Protein AF-A0A538RCJ0-F1 (afdb_monomer)

Nearest PDB structures (foldseek):
  3pfd-assembly1_A  TM=9.020E-01  e=3.294E-19  Mycolicibacterium thermoresistibile
  2a1t-assembly1_C  TM=8.929E-01  e=4.263E-19  Homo sapiens
  8cda-assembly2_H  TM=7.587E-01  e=1.244E-11  Mycobacteroides abscessus ATCC 19977
  8cda-assembly3_L  TM=7.584E-01  e=1.415E-11  Mycobacteroides abscessus ATCC 19977
  8cda-assembly1_D  TM=7.466E-01  e=7.244E-11  Mycobacteroides abscessus ATCC 19977

pLDDT: mean 94.3, std 5.15, range [52.69, 98.81]

Radius of gyration: 26.37 Å; Cα contacts (8 Å, |Δi|>4): 1052; chains: 1; bounding box: 72×51×76 Å

Secondary structure (DSSP, 8-state):
---B---TTSTTEEEEEE---SS-TTS--EEEEESS----GGGBGGGSTT-HHHHHHHHHHHHHHHHHHHHHHHHHHHHHHHHHHHHHHT---THHHHHHHHHHHHHHHHHHHHHHHHTT---HHHHHHHHHHHHHHHHHHHHHHHHHTGGGGGSTTSHHHHHHHHHHHHHHTTS-HHHHHHHHHHHHHHHHTTS---SS--TTS-HHHHHHHHHHHHHIIIIIHHHHHHHTTTT---HHHHHHHHHTTGGGTTS-GGGT-----HHHHHHHHHHHHHH-HHHHHHHHHHHHHHHHHHHHS-HHHHHHHHHHHHTTSSEEEEE--EEEEEEEESEEEEEEEESPBTTTTTEEEEEEEEEETTS-EEEEEEETT-TTEEEPPPBP-SSSTTS-BBPEEEEEEPPSEEEEESHHHHHHHHHHHHHHHHHHHHHHHHHHHHHHHH-EETTEEGGGSHHHHHHHHHHHHHHHHHHHHHHHHTSSSS--HHHHHHHHHHHHHHHHHHHHHHHHHHGGGGGSTTSTHHHHHHHHHHTTTSSS-HHHHHHHHHHHHHH--

Solvent-accessible surface area (backbone atoms only — not comparable to full-atom values): 27145 Å² total; per-residue (Å²): 85,64,39,68,64,82,57,85,82,33,57,37,46,44,80,75,47,80,55,88,69,88,36,62,79,92,55,92,44,66,47,77,44,74,55,87,51,65,72,62,73,88,33,33,56,88,75,45,82,59,50,20,56,65,58,53,57,64,48,46,38,58,48,20,40,52,49,11,53,52,20,33,54,42,13,42,54,20,40,53,52,34,50,53,51,30,47,76,69,75,46,47,60,44,64,54,27,56,40,54,31,41,37,51,28,25,42,46,35,28,49,49,26,48,52,35,48,75,72,68,45,94,32,66,54,42,13,37,38,14,24,43,50,8,18,54,39,18,39,53,25,14,53,50,23,28,59,69,46,47,82,60,18,74,35,84,90,38,69,44,36,58,42,42,45,35,27,63,54,49,37,50,47,89,53,31,49,70,53,34,20,45,52,36,28,50,46,50,44,75,76,32,55,71,63,66,73,73,97,62,87,62,84,91,49,59,68,68,52,51,50,52,41,50,52,50,45,52,45,22,66,71,53,50,42,65,49,44,74,72,21,47,86,67,40,38,61,63,65,68,60,55,49,53,38,14,76,71,32,59,44,9,30,60,23,52,56,95,48,57,23,64,48,39,51,64,53,50,47,35,50,43,32,17,44,37,7,38,44,38,53,38,63,23,50,48,47,44,23,23,36,43,33,48,38,48,36,66,75,49,42,56,70,70,57,31,66,72,48,41,46,40,35,13,58,53,80,39,41,37,18,44,34,64,27,55,62,28,40,36,45,85,69,106,45,64,27,31,33,43,34,42,37,70,24,58,31,44,87,66,32,47,32,37,32,34,40,25,32,33,92,87,69,48,52,32,25,29,34,33,50,65,84,34,67,44,56,44,75,49,74,67,55,90,56,90,26,45,45,33,38,38,29,15,38,39,40,30,53,63,21,58,49,80,42,77,53,45,71,21,60,66,53,53,11,43,38,23,30,39,43,14,20,32,28,36,10,38,25,49,38,21,44,48,53,30,53,30,48,24,62,73,40,68,56,97,92,39,36,39,53,78,37,66,80,44,14,42,50,51,22,51,40,54,38,41,46,51,26,22,45,49,30,35,50,58,13,30,60,73,97,51,42,42,57,64,42,7,47,31,13,25,55,45,8,38,58,35,20,53,50,26,15,51,49,22,18,60,71,50,44,78,56,17,77,36,86,94,35,70,36,37,54,45,39,34,37,40,62,56,51,53,51,44,50,50,38,57,69,60,50,24,38,53,43,10,44,56,60,58,65,69,124

Mean predicted aligned error: 5.0 Å

Sequence (553 aa):
MSCFIVEKTHPGFRVVKSLAKLGYKGVDTVELLFEDCRVPAANLVGGVEGRGFGQVMSGLETGRINIAARCVGVAQAASDSALAHARAAGEAPPVLADLATRVEAARVVTYWAAGLKDRRERCDLEAGMAKLFASEAAHEAAVIALRAHGEAGVLARLDVERHYRDTPLMIIGEGTNEIQRTLIARQLVERHGERLGALTSREGEPDERRQIVLAVRQFVEKSLIPAVADHEPAARYPDAIIRELAELGLLGATVEPRVGGLGLDDAGTVMVLEELARGWTTVAAVVAGHLGCARALDRAAPPAEREARLPALTRGERLATAVVGGDVAARRTPGLLLYGATALADNAPRAECFLVRAVDEDGRAVAALVERGAPGLDIGEPEATLGTRGLGSAALALDGVRPALVLGDAEPVVAFASVAAAAVAVGLAQAAFEAALRYAQQRTTFGKPLWQHQAVQLKLADMATGITAARLLTYRAVEGDGPDPARAAMARLQATAVVMHVTLESMRIHGGYGYVSEFPVERYYRDAARLMFVPLDDDTLRRELAARLAARA

Structure (mmCIF, N/CA/C/O backbone):
data_AF-A0A538RCJ0-F1
#
_entry.id   AF-A0A538RCJ0-F1
#
loop_
_atom_site.group_PDB
_atom_site.id
_atom_site.type_symbol
_atom_site.label_atom_id
_atom_site.label_alt_id
_atom_site.label_comp_id
_atom_site.label_asym_id
_atom_site.label_entity_id
_atom_site.label_seq_id
_atom_site.pdbx_PDB_ins_code
_atom_site.Cartn_x
_atom_site.Cartn_y
_atom_site.Cartn_z
_atom_site.occupancy
_atom_site.B_iso_or_equiv
_atom_site.auth_seq_id
_atom_site.auth_comp_id
_atom_site.auth_asym_id
_atom_site.auth_atom_id
_atom_site.pdbx_PDB_model_num
ATOM 1 N N . MET A 1 1 ? -33.943 8.446 25.553 1.00 89.00 1 MET A N 1
ATOM 2 C CA . MET A 1 1 ? -32.737 9.064 26.154 1.00 89.00 1 MET A CA 1
ATOM 3 C C . MET A 1 1 ? -32.774 10.560 25.877 1.00 89.00 1 MET A C 1
ATOM 5 O O . MET A 1 1 ? -33.043 10.911 24.738 1.00 89.00 1 MET A O 1
ATOM 9 N N . SER A 1 2 ? -32.521 11.419 26.866 1.00 93.25 2 SER A N 1
ATOM 10 C CA . SER A 1 2 ? -32.402 12.886 26.715 1.00 93.25 2 SER A CA 1
ATOM 11 C C . SER A 1 2 ? -30.978 13.319 27.087 1.00 93.25 2 SER A C 1
ATOM 13 O O . SER A 1 2 ? -30.311 12.593 27.823 1.00 93.25 2 SER A O 1
ATOM 15 N N . CYS A 1 3 ? -30.494 14.448 26.566 1.00 93.12 3 CYS A N 1
ATOM 16 C CA . CYS A 1 3 ? -29.165 14.984 26.873 1.00 93.12 3 CYS A CA 1
ATOM 17 C C . CYS A 1 3 ? -29.313 16.357 27.538 1.00 93.12 3 CYS A C 1
ATOM 19 O O . CYS A 1 3 ? -30.124 17.165 27.091 1.00 93.12 3 CYS A O 1
ATOM 21 N N . PHE A 1 4 ? -28.552 16.611 28.600 1.00 93.69 4 PHE A N 1
ATOM 22 C CA . PHE A 1 4 ? -28.649 17.837 29.389 1.00 93.69 4 PHE A CA 1
ATOM 23 C C . PHE A 1 4 ? -27.274 18.467 29.600 1.00 93.69 4 PHE A C 1
ATOM 25 O O . PHE A 1 4 ? -26.285 17.756 29.776 1.00 93.69 4 PHE A O 1
ATOM 32 N N . ILE A 1 5 ? -27.232 19.796 29.650 1.00 93.94 5 ILE A N 1
ATOM 33 C CA . ILE A 1 5 ? -26.075 20.551 30.141 1.00 93.94 5 ILE A CA 1
ATOM 34 C C . ILE A 1 5 ? -26.211 20.700 31.661 1.00 93.94 5 ILE A C 1
ATOM 36 O O . ILE A 1 5 ? -27.179 21.286 32.141 1.00 93.94 5 ILE A O 1
ATOM 40 N N . VAL A 1 6 ? -25.247 20.194 32.432 1.00 94.62 6 VAL A N 1
ATOM 41 C CA . VAL A 1 6 ? -25.231 20.356 33.896 1.00 94.62 6 VAL A CA 1
ATOM 42 C C . VAL A 1 6 ? -24.103 21.291 34.303 1.00 94.62 6 VAL A C 1
ATOM 44 O O . VAL A 1 6 ? -22.944 21.063 33.960 1.00 94.62 6 VAL A O 1
ATOM 47 N N . GLU A 1 7 ? -24.444 22.342 35.043 1.00 93.81 7 GLU A N 1
ATOM 48 C CA . GLU A 1 7 ? -23.485 23.321 35.540 1.00 93.81 7 GLU A CA 1
ATOM 49 C C . GLU A 1 7 ? -23.003 22.955 36.943 1.00 93.81 7 GLU A C 1
ATOM 51 O O . GLU A 1 7 ? -23.748 22.401 37.752 1.00 93.81 7 GLU A O 1
ATOM 56 N N . LYS A 1 8 ? -21.757 23.324 37.270 1.00 92.31 8 LYS A N 1
ATOM 57 C CA . LYS A 1 8 ? -21.179 23.064 38.601 1.00 92.31 8 LYS A CA 1
ATOM 58 C C . LYS A 1 8 ? -21.945 23.749 39.740 1.00 92.31 8 LYS A C 1
ATOM 60 O O . LYS A 1 8 ? -21.818 23.342 40.888 1.00 92.31 8 LYS A O 1
ATOM 65 N N . THR A 1 9 ? -22.691 24.800 39.418 1.00 92.81 9 THR A N 1
ATOM 66 C CA . THR A 1 9 ? -23.518 25.599 40.329 1.00 92.81 9 THR A CA 1
ATOM 67 C C . THR A 1 9 ? -24.884 24.972 40.599 1.00 92.81 9 THR A C 1
ATOM 69 O O . THR A 1 9 ? -25.571 25.416 41.518 1.00 92.81 9 THR A O 1
ATOM 72 N N . HIS A 1 10 ? -25.300 23.958 39.829 1.00 95.50 10 HIS A N 1
ATOM 73 C CA . HIS A 1 10 ? -26.598 23.326 40.028 1.00 95.50 10 HIS A CA 1
ATOM 74 C C . HIS A 1 10 ? -26.662 22.643 41.403 1.00 95.50 10 HIS A C 1
ATOM 76 O O . HIS A 1 10 ? -25.804 21.807 41.714 1.00 95.50 10 HIS A O 1
ATOM 82 N N . PRO A 1 11 ? -27.683 22.952 42.231 1.00 94.12 11 PRO A N 1
ATOM 83 C CA . PRO A 1 11 ? -27.891 22.265 43.498 1.00 94.12 11 PRO A CA 1
ATOM 84 C C . PRO A 1 11 ? -27.933 20.756 43.279 1.00 94.12 11 PRO A C 1
ATOM 86 O O . PRO A 1 11 ? -28.561 20.296 42.328 1.00 94.12 11 PRO A O 1
ATOM 89 N N . GLY A 1 12 ? -27.247 20.000 44.135 1.00 94.00 12 GLY A N 1
ATOM 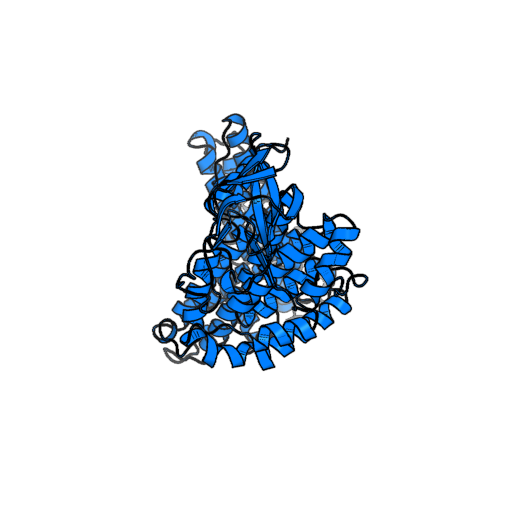90 C CA . GLY A 1 12 ? -27.176 18.541 44.037 1.00 94.00 12 GLY A CA 1
ATOM 91 C C . GLY A 1 12 ? -26.066 17.988 43.136 1.00 94.00 12 GLY A C 1
ATOM 92 O O . GLY A 1 12 ? -25.832 16.784 43.155 1.00 94.00 12 GLY A O 1
ATOM 93 N N . PHE A 1 13 ? -25.340 18.821 42.382 1.00 96.12 13 PHE A N 1
ATOM 94 C CA . PHE A 1 13 ? -24.151 18.385 41.641 1.00 96.12 13 PHE A CA 1
ATOM 95 C C . PHE A 1 13 ? -22.878 18.555 42.480 1.00 96.12 13 PHE A C 1
ATOM 97 O O . PHE A 1 13 ? -22.631 19.626 43.038 1.00 96.12 13 PHE A O 1
ATOM 104 N N . ARG A 1 14 ? -22.036 17.517 42.558 1.00 94.25 14 ARG A N 1
ATOM 105 C CA . ARG A 1 14 ? -20.732 17.577 43.239 1.00 94.25 14 ARG A CA 1
ATOM 106 C C . ARG A 1 14 ? -19.661 16.806 42.471 1.00 94.25 14 ARG A C 1
ATOM 108 O O . ARG A 1 14 ? -19.904 15.717 41.959 1.00 94.25 14 ARG A O 1
ATOM 115 N N . VAL A 1 15 ? -18.444 17.348 42.460 1.00 94.00 15 VAL A N 1
ATOM 116 C CA . VAL A 1 15 ? -17.231 16.611 42.080 1.00 94.00 15 VAL A CA 1
ATOM 117 C C . VAL A 1 15 ? -16.671 15.976 43.351 1.00 94.00 15 VAL A C 1
ATOM 119 O O . VAL A 1 15 ? -16.272 16.697 44.260 1.00 94.00 15 VAL A O 1
ATOM 122 N N . VAL A 1 16 ? -16.695 14.645 43.446 1.00 93.44 16 VAL A N 1
ATOM 123 C CA . VAL A 1 16 ? -16.453 13.925 44.711 1.00 93.44 16 VAL A CA 1
ATOM 124 C C . VAL A 1 16 ? -14.968 13.767 44.997 1.00 93.44 16 VAL A C 1
ATOM 126 O O . VAL A 1 16 ? -14.490 14.118 46.073 1.00 93.44 16 VAL A O 1
ATOM 129 N N . LYS A 1 17 ? -14.228 13.205 44.041 1.00 92.06 17 LYS A N 1
ATOM 130 C CA . LYS A 1 17 ? -12.794 12.953 44.180 1.00 92.06 17 LYS A CA 1
ATOM 131 C C . LYS A 1 17 ? -12.121 12.852 42.822 1.00 92.06 17 LYS A C 1
ATOM 133 O O . LYS A 1 17 ? -12.756 12.477 41.835 1.00 92.06 17 LYS A O 1
ATOM 138 N N . SER A 1 18 ? -10.824 13.139 42.810 1.00 91.81 18 SER A N 1
ATOM 139 C CA . SER A 1 18 ? -9.950 12.847 41.677 1.00 91.81 18 SER A CA 1
ATOM 140 C C . SER A 1 18 ? -9.530 11.377 41.693 1.00 91.81 18 SER A C 1
ATOM 142 O O . SER A 1 18 ? -9.274 10.800 42.751 1.00 91.81 18 SER A O 1
ATOM 144 N N . LEU A 1 19 ? -9.495 10.764 40.515 1.00 91.69 19 LEU A N 1
ATOM 145 C CA . LEU A 1 19 ? -9.132 9.374 40.288 1.00 91.69 19 LEU A CA 1
ATOM 146 C C . LEU A 1 19 ? -7.719 9.316 39.705 1.00 91.69 19 LEU A C 1
ATOM 148 O O . LEU A 1 19 ? -7.435 9.888 38.650 1.00 91.69 19 LEU A O 1
ATOM 152 N N . ALA A 1 20 ? -6.831 8.598 40.393 1.00 91.44 20 ALA A N 1
ATOM 153 C CA . ALA A 1 20 ? -5.490 8.338 39.892 1.00 91.44 20 ALA A CA 1
ATOM 154 C C . ALA A 1 20 ? -5.546 7.474 38.624 1.00 91.44 20 ALA A C 1
ATOM 156 O O . ALA A 1 20 ? -6.384 6.580 38.494 1.00 91.44 20 ALA A O 1
ATOM 157 N N . LYS A 1 21 ? -4.626 7.729 37.693 1.00 91.19 21 LYS A N 1
ATOM 158 C CA . LYS A 1 21 ? -4.566 7.047 36.398 1.00 91.19 21 LYS A CA 1
ATOM 159 C C . LYS A 1 21 ? -3.137 6.819 35.929 1.00 91.19 21 LYS A C 1
ATOM 161 O O . LYS A 1 21 ? -2.215 7.537 36.324 1.00 91.19 21 LYS A O 1
ATOM 166 N N . LEU A 1 22 ? -2.991 5.817 35.065 1.00 92.00 22 LEU A N 1
ATOM 167 C CA . LEU A 1 22 ? -1.720 5.398 34.481 1.00 92.00 22 LEU A CA 1
ATOM 168 C C . LEU A 1 22 ? -1.058 6.534 33.678 1.00 92.00 22 LEU A C 1
ATOM 170 O O . LEU A 1 22 ? 0.045 6.959 34.016 1.00 92.00 22 LEU A O 1
ATOM 174 N N . GLY A 1 23 ? -1.757 7.053 32.665 1.00 90.38 23 GLY A N 1
ATOM 175 C CA . GLY A 1 23 ? -1.310 8.138 31.784 1.00 90.38 23 GLY A CA 1
ATOM 176 C C . GLY A 1 23 ? -2.285 9.315 31.740 1.00 90.38 23 GLY A C 1
ATOM 177 O O . GLY A 1 23 ? -3.244 9.378 32.508 1.00 90.38 23 GLY A O 1
ATOM 178 N N . TYR A 1 24 ? -2.053 10.275 30.845 1.00 87.00 24 TYR A N 1
ATOM 179 C CA . TYR A 1 24 ? -2.900 11.457 30.647 1.00 87.00 24 TYR A CA 1
ATOM 180 C C . TYR A 1 24 ? -3.041 12.353 31.886 1.00 87.00 24 TYR A C 1
ATOM 182 O O . TYR A 1 24 ? -4.047 13.042 32.057 1.00 87.00 24 TYR A O 1
ATOM 190 N N . LYS A 1 25 ? -2.042 12.343 32.776 1.00 86.81 25 LYS A N 1
ATOM 191 C CA . LYS A 1 25 ? -2.103 12.949 34.120 1.00 86.81 25 LYS A CA 1
ATOM 192 C C . LYS A 1 25 ? -2.419 14.453 34.148 1.00 86.81 25 LYS A C 1
ATOM 194 O O . LYS A 1 25 ? -2.837 14.936 35.188 1.00 86.81 25 LYS A O 1
ATOM 199 N N . GLY A 1 26 ? -2.265 15.170 33.031 1.00 83.19 26 GLY A N 1
ATOM 200 C CA . GLY A 1 26 ? -2.620 16.591 32.913 1.00 83.19 26 GLY A CA 1
ATOM 201 C C . GLY A 1 26 ? -4.117 16.887 32.740 1.00 83.19 26 GLY A C 1
ATOM 202 O O . GLY A 1 26 ? -4.497 18.050 32.737 1.00 83.19 26 GLY A O 1
ATOM 203 N N . VAL A 1 27 ? -4.966 15.867 32.573 1.00 84.56 27 VAL A N 1
ATOM 204 C CA . VAL A 1 27 ? -6.429 16.026 32.482 1.00 84.56 27 VAL A CA 1
ATOM 205 C C . VAL A 1 27 ? -7.066 15.476 33.750 1.00 84.56 27 VAL A C 1
ATOM 207 O O . VAL A 1 27 ? -6.800 14.328 34.100 1.00 84.56 27 VAL A O 1
ATOM 210 N N . ASP A 1 28 ? -7.937 16.230 34.410 1.00 87.44 28 ASP A N 1
ATOM 211 C CA . ASP A 1 28 ? -8.643 15.719 35.585 1.00 87.44 28 ASP A CA 1
ATOM 212 C C . ASP A 1 28 ? -9.580 14.566 35.208 1.00 87.44 28 ASP A C 1
ATOM 214 O O . ASP A 1 28 ? -10.301 14.596 34.210 1.00 87.44 28 ASP A O 1
ATOM 218 N N . THR A 1 29 ? -9.565 13.509 36.012 1.00 90.25 29 THR A N 1
ATOM 219 C CA . THR A 1 29 ? -10.520 12.405 35.913 1.00 90.25 29 THR A CA 1
ATOM 220 C C . THR A 1 29 ? -11.163 12.280 37.274 1.00 90.25 29 THR A C 1
ATOM 222 O O . THR A 1 29 ? -10.477 12.025 38.255 1.00 90.25 29 THR A O 1
ATOM 225 N N . VAL A 1 30 ? -12.462 12.546 37.346 1.00 93.06 30 VAL A N 1
ATOM 226 C CA . VAL A 1 30 ? -13.159 12.745 38.614 1.00 93.06 30 VAL A CA 1
ATOM 227 C C . VAL A 1 30 ? -14.450 11.951 38.656 1.00 93.06 30 VAL A C 1
ATOM 229 O O . VAL A 1 30 ? -15.077 11.695 37.630 1.00 93.06 30 VAL A O 1
ATOM 232 N N . GLU A 1 31 ? -14.857 11.587 39.861 1.00 93.62 31 GLU A N 1
ATOM 233 C CA . GLU A 1 31 ? -16.180 11.034 40.117 1.00 93.62 31 GLU A CA 1
ATOM 234 C C . GLU A 1 31 ? -17.198 12.178 40.246 1.00 93.62 31 GLU A C 1
ATOM 236 O O . GLU A 1 31 ? -16.995 13.115 41.027 1.00 93.62 31 GLU A O 1
ATOM 241 N N . LEU A 1 32 ? -18.273 12.114 39.456 1.00 94.31 32 LEU A N 1
ATOM 242 C CA . LEU A 1 32 ? -19.370 13.083 39.473 1.00 94.31 32 LEU A CA 1
ATOM 243 C C . LEU A 1 32 ? -20.565 12.487 40.221 1.00 94.31 32 LEU A C 1
ATOM 245 O O . LEU A 1 32 ? -21.035 11.408 39.863 1.00 94.31 32 LEU A O 1
ATOM 249 N N . LEU A 1 33 ? -21.069 13.202 41.224 1.00 94.81 33 LEU A N 1
ATOM 250 C CA . LEU A 1 33 ? -22.254 12.832 41.993 1.00 94.81 33 LEU A CA 1
ATOM 251 C C . LEU A 1 33 ? -23.398 13.798 41.691 1.00 94.81 33 LEU A C 1
ATOM 253 O O . LEU A 1 33 ? -23.215 15.017 41.694 1.00 94.81 33 LEU A O 1
ATOM 257 N N . PHE A 1 34 ? -24.579 13.228 41.475 1.00 95.56 34 PHE A N 1
ATOM 258 C CA . PHE A 1 34 ? -25.829 13.944 41.259 1.00 95.56 34 PHE A CA 1
ATOM 259 C C . PHE A 1 34 ? -26.834 13.461 42.314 1.00 95.56 34 PHE A C 1
ATOM 261 O O . PHE A 1 34 ? -27.386 12.372 42.192 1.00 95.56 34 PHE A O 1
ATOM 268 N N . GLU A 1 35 ? -27.042 14.250 43.363 1.00 95.88 35 GLU A N 1
ATOM 269 C CA . GLU A 1 35 ? -27.937 13.966 44.492 1.00 95.88 35 GLU A CA 1
ATOM 270 C C . GLU A 1 35 ? -29.069 15.000 44.489 1.00 95.88 35 GLU A C 1
ATOM 272 O O . GLU A 1 35 ? -28.826 16.175 44.750 1.00 95.88 35 GLU A O 1
ATOM 277 N N . ASP A 1 36 ? -30.283 14.590 44.105 1.00 95.38 36 ASP A N 1
ATOM 278 C CA . ASP A 1 36 ? -31.428 15.490 43.872 1.00 95.38 36 ASP A CA 1
ATOM 279 C C . ASP A 1 36 ? -31.089 16.693 42.967 1.00 95.38 36 ASP A C 1
ATOM 281 O O . ASP A 1 36 ? -31.578 17.814 43.150 1.00 95.38 36 ASP A O 1
ATOM 285 N N . CYS A 1 37 ? -30.227 16.457 41.966 1.00 95.31 37 CYS A N 1
ATOM 286 C CA . CYS A 1 37 ? -29.724 17.512 41.098 1.00 95.31 37 CYS A CA 1
ATOM 287 C C . CYS A 1 37 ? -30.820 18.058 40.178 1.00 95.31 37 CYS A C 1
ATOM 289 O O . CYS A 1 37 ? -31.239 17.407 39.218 1.00 95.31 37 CYS A O 1
ATOM 291 N N . ARG A 1 38 ? -31.282 19.279 40.464 1.00 92.25 38 ARG A N 1
ATOM 292 C CA . ARG A 1 38 ? -32.295 19.960 39.651 1.00 92.25 38 ARG A CA 1
ATOM 293 C C . ARG A 1 38 ? -31.641 20.601 38.433 1.00 92.25 38 ARG A C 1
ATOM 295 O O . ARG A 1 38 ? -30.860 21.538 38.567 1.00 92.25 38 ARG A O 1
ATOM 302 N N . VAL A 1 39 ? -32.015 20.124 37.248 1.00 94.06 39 VAL A N 1
ATOM 303 C CA . VAL A 1 39 ? -31.554 20.657 35.961 1.00 94.06 39 VAL A CA 1
ATOM 304 C C . VAL A 1 39 ? -32.714 21.397 35.279 1.00 94.06 39 VAL A C 1
ATOM 306 O O . VAL A 1 39 ? -33.774 20.795 35.094 1.00 94.06 39 VAL A O 1
ATOM 309 N N . PRO A 1 40 ? -32.568 22.687 34.922 1.00 93.19 40 PRO A N 1
ATOM 310 C CA . PRO A 1 40 ? -33.629 23.438 34.253 1.00 93.19 40 PRO A CA 1
ATOM 311 C C . PRO A 1 40 ? -34.004 22.848 32.887 1.00 93.19 40 PRO A C 1
ATOM 313 O O . PRO A 1 40 ? -33.150 22.335 32.167 1.00 93.19 40 PRO A O 1
ATOM 316 N N . ALA A 1 41 ? -35.265 23.006 32.470 1.00 94.06 41 ALA A N 1
ATOM 317 C CA . ALA A 1 41 ? -35.717 22.577 31.140 1.00 94.06 41 ALA A CA 1
ATOM 318 C C . ALA A 1 41 ? -34.949 23.274 29.998 1.00 94.06 41 ALA A C 1
ATOM 320 O O . ALA A 1 41 ? -34.733 22.680 28.947 1.00 94.06 41 ALA A O 1
ATOM 321 N N . ALA A 1 42 ? -34.473 24.503 30.227 1.00 95.00 42 ALA A N 1
ATOM 322 C CA . ALA A 1 42 ? -33.627 25.240 29.286 1.00 95.00 42 ALA A CA 1
ATOM 323 C C . ALA A 1 42 ? -32.283 24.543 28.993 1.00 95.00 42 ALA A C 1
ATOM 325 O O . ALA A 1 42 ? -31.674 24.797 27.958 1.00 95.00 42 ALA A O 1
ATOM 326 N N . ASN A 1 43 ? -31.835 23.639 29.870 1.00 95.44 43 ASN A N 1
ATOM 327 C CA . ASN A 1 43 ? -30.590 22.893 29.716 1.00 95.44 43 ASN A CA 1
ATOM 328 C C . ASN A 1 43 ? -30.776 21.581 28.937 1.00 95.44 43 ASN A C 1
ATOM 330 O O . ASN A 1 43 ? -29.799 20.859 28.722 1.00 95.44 43 ASN A O 1
ATOM 334 N N . LEU A 1 44 ? -32.005 21.254 28.519 1.00 95.12 44 LEU A N 1
ATOM 335 C CA . LEU A 1 44 ? -32.281 20.136 27.624 1.00 95.12 44 LEU A CA 1
ATOM 336 C C . LEU A 1 44 ? -31.711 20.441 26.237 1.00 95.12 44 LEU A C 1
ATOM 338 O O . LEU A 1 44 ? -32.186 21.327 25.521 1.00 95.12 44 LEU A O 1
ATOM 342 N N . VAL A 1 45 ? -30.707 19.671 25.828 1.00 92.62 45 VAL A N 1
ATOM 343 C CA . VAL A 1 45 ? -30.064 19.835 24.525 1.00 92.62 45 VAL A CA 1
ATOM 344 C C . VAL A 1 45 ? -31.095 19.584 23.426 1.00 92.62 45 VAL A C 1
ATOM 346 O O . VAL A 1 45 ? -31.769 18.553 23.390 1.00 92.62 45 VAL A O 1
ATOM 349 N N . GLY A 1 46 ? -31.238 20.550 22.517 1.00 91.69 46 GLY A N 1
ATOM 350 C CA . GLY A 1 46 ? -32.198 20.497 21.413 1.00 91.69 46 GLY A CA 1
ATOM 351 C C . GLY A 1 46 ? -33.669 20.682 21.809 1.00 91.69 46 GLY A C 1
ATOM 352 O O . GLY A 1 46 ? -34.523 20.542 20.940 1.00 91.69 46 GLY A O 1
ATOM 353 N N . GLY A 1 47 ? -33.978 20.974 23.080 1.00 93.44 47 GLY A N 1
ATOM 354 C CA . GLY A 1 47 ? -35.316 21.367 23.547 1.00 93.44 47 GLY A CA 1
ATOM 355 C C . GLY A 1 47 ? -36.420 20.305 23.454 1.00 93.44 47 GLY A C 1
ATOM 356 O O . GLY A 1 47 ? -37.556 20.586 23.820 1.00 93.44 47 GLY A O 1
ATOM 357 N N . VAL A 1 48 ? -36.114 19.093 22.980 1.00 93.44 48 VAL A N 1
ATOM 358 C CA . VAL A 1 48 ? -37.081 18.000 22.806 1.00 93.44 48 VAL A CA 1
ATOM 359 C C . VAL A 1 48 ? -36.576 16.752 23.514 1.00 93.44 48 VAL A C 1
ATOM 361 O O . VAL A 1 48 ? -35.489 16.243 23.226 1.00 93.44 48 VAL A O 1
ATOM 364 N N . GLU A 1 49 ? -37.385 16.238 24.437 1.00 94.19 49 GLU A N 1
ATOM 365 C CA . GLU A 1 49 ? -37.062 15.023 25.177 1.00 94.19 49 GLU A CA 1
ATOM 366 C C . GLU A 1 49 ? -36.956 13.807 24.246 1.00 94.19 49 GLU A C 1
ATOM 368 O O . GLU A 1 49 ? -37.531 13.751 23.159 1.00 94.19 49 GLU A O 1
ATOM 373 N N . GLY A 1 50 ? -36.175 12.806 24.652 1.00 93.12 50 GLY A N 1
ATOM 374 C CA . GLY A 1 50 ? -36.030 11.564 23.891 1.00 93.12 50 GLY A CA 1
ATOM 375 C C . GLY A 1 50 ? -35.073 11.639 22.693 1.00 93.12 50 GLY A C 1
ATOM 376 O O . GLY A 1 50 ? -34.754 10.595 22.124 1.00 93.12 50 GLY A O 1
ATOM 377 N N . ARG A 1 51 ? -34.546 12.824 22.346 1.00 90.81 51 ARG A N 1
ATOM 378 C CA . ARG A 1 51 ? -33.585 13.034 21.240 1.00 90.81 51 ARG A CA 1
ATOM 379 C C . ARG A 1 51 ? -32.103 12.885 21.621 1.00 90.81 51 ARG A C 1
ATOM 381 O O . ARG A 1 51 ? -31.238 12.975 20.752 1.00 90.81 51 ARG A O 1
ATOM 388 N N . GLY A 1 52 ? -31.802 12.595 22.885 1.00 88.94 52 GLY A N 1
ATOM 389 C CA . GLY A 1 52 ? -30.443 12.568 23.439 1.00 88.94 52 GLY A CA 1
ATOM 390 C C . GLY A 1 52 ? -29.495 11.561 22.791 1.00 88.94 52 GLY A C 1
ATOM 391 O O . GLY A 1 52 ? -28.312 11.847 22.650 1.00 88.94 52 GLY A O 1
ATOM 392 N N . PHE A 1 53 ? -29.996 10.404 22.350 1.00 85.00 53 PHE A N 1
ATOM 393 C CA . PHE A 1 53 ? -29.134 9.379 21.752 1.00 85.00 53 PHE A CA 1
ATOM 394 C C . PHE A 1 53 ? -28.443 9.890 20.479 1.00 85.00 53 PHE A C 1
ATOM 396 O O . PHE A 1 53 ? -27.222 9.852 20.391 1.00 85.00 53 PHE A O 1
ATOM 403 N N . GLY A 1 54 ? -29.202 10.443 19.526 1.00 79.81 54 GLY A N 1
ATOM 404 C CA . GLY A 1 54 ? -28.637 10.986 18.285 1.00 79.81 54 GLY A CA 1
ATOM 405 C C . GLY A 1 54 ? -27.664 12.143 18.528 1.00 79.81 54 GLY A C 1
ATOM 406 O O . GLY A 1 54 ? -26.642 12.238 17.855 1.00 79.81 54 GLY A O 1
ATOM 407 N N . GLN A 1 55 ? -27.942 12.975 19.535 1.00 85.00 55 GLN A N 1
ATOM 408 C CA . GLN A 1 55 ? -27.068 14.082 19.932 1.00 85.00 55 GLN A CA 1
ATOM 409 C C . GLN A 1 55 ? -25.712 13.567 20.433 1.00 85.00 55 GLN A C 1
ATOM 411 O O . GLN A 1 55 ? -24.676 14.016 19.949 1.00 85.00 55 GLN A O 1
ATOM 416 N N . VAL A 1 56 ? -25.706 12.569 21.322 1.00 83.06 56 VAL A N 1
ATOM 417 C CA . VAL A 1 56 ? -24.466 11.945 21.813 1.00 83.06 56 VAL A CA 1
ATOM 418 C C . VAL A 1 56 ? -23.722 11.243 20.676 1.00 83.06 56 VAL A C 1
ATOM 420 O O . VAL A 1 56 ? -22.521 11.447 20.513 1.00 83.06 56 VAL A O 1
ATOM 423 N N . MET A 1 57 ? -24.432 10.473 19.845 1.00 77.06 57 MET A N 1
ATOM 424 C CA . MET A 1 57 ? -23.823 9.763 18.716 1.00 77.06 57 MET A CA 1
ATOM 425 C C . MET A 1 57 ? -23.162 10.716 17.710 1.00 77.06 57 MET A C 1
ATOM 427 O O . MET A 1 57 ? -22.095 10.393 17.195 1.00 77.06 57 MET A O 1
ATOM 431 N N . SER A 1 58 ? -23.733 11.908 17.488 1.00 74.75 58 SER A N 1
ATOM 432 C CA . SER A 1 58 ? -23.138 12.936 16.619 1.00 74.75 58 SER A CA 1
ATOM 433 C C . SER A 1 58 ? -21.794 13.470 17.134 1.00 74.75 58 SER A C 1
ATOM 435 O O . SER A 1 58 ? -20.937 13.863 16.343 1.00 74.75 58 SER A O 1
ATOM 437 N N . GLY A 1 59 ? -21.585 13.446 18.456 1.00 82.12 59 GLY A N 1
ATOM 438 C CA . GLY A 1 59 ? -20.332 13.853 19.087 1.00 82.12 59 GLY A CA 1
ATOM 439 C C . GLY A 1 59 ? -19.231 12.794 18.990 1.00 82.12 59 GLY A C 1
ATOM 440 O O . GLY A 1 59 ? -18.054 13.150 18.928 1.00 82.12 59 GLY A O 1
ATOM 441 N N . LEU A 1 60 ? -19.593 11.506 18.919 1.00 84.38 60 LEU A N 1
ATOM 442 C CA . LEU A 1 60 ? -18.624 10.401 18.899 1.00 84.38 60 LEU A CA 1
ATOM 443 C C . LEU A 1 60 ? -17.737 10.408 17.651 1.00 84.38 60 LEU A C 1
ATOM 445 O O . LEU A 1 60 ? -16.582 10.004 17.726 1.00 84.38 60 LEU A O 1
ATOM 449 N N . GLU A 1 61 ? -18.242 10.873 16.507 1.00 86.88 61 GLU A N 1
ATOM 450 C CA . GLU A 1 61 ? -17.434 11.020 15.287 1.00 86.88 61 GLU A CA 1
ATOM 451 C C . GLU A 1 61 ? -16.258 11.976 15.525 1.00 86.88 61 GLU A C 1
ATOM 453 O O . GLU A 1 61 ? -15.097 11.622 15.311 1.00 86.88 61 GLU A O 1
ATOM 458 N N . THR A 1 62 ? -16.555 13.165 16.057 1.00 91.31 62 THR A N 1
ATOM 459 C CA . THR A 1 62 ? -15.552 14.172 16.416 1.00 91.31 62 THR A CA 1
ATOM 460 C C . THR A 1 62 ? -14.627 13.661 17.521 1.00 91.31 62 THR A C 1
ATOM 462 O O . THR A 1 62 ? -13.416 13.864 17.446 1.00 91.31 62 THR A O 1
ATOM 465 N N . GLY A 1 63 ? -15.167 12.956 18.522 1.00 93.81 63 GLY A N 1
ATOM 466 C CA . GLY A 1 63 ? -14.389 12.334 19.598 1.00 93.81 63 GLY A CA 1
ATOM 467 C C . GLY A 1 63 ? -13.367 11.316 19.081 1.00 93.81 63 GLY A C 1
ATOM 468 O O . GLY A 1 63 ? -12.193 11.369 19.450 1.00 93.81 63 GLY A O 1
ATOM 469 N N . ARG A 1 64 ? -13.772 10.438 18.157 1.00 96.00 64 ARG A N 1
ATOM 470 C CA . ARG A 1 64 ? -12.895 9.439 17.523 1.00 96.00 64 ARG A CA 1
ATOM 471 C C . ARG A 1 64 ? -11.784 10.080 16.696 1.00 96.00 64 ARG A C 1
ATOM 473 O O . ARG A 1 64 ? -10.628 9.696 16.856 1.00 96.00 64 ARG A O 1
ATOM 480 N N . ILE A 1 65 ? -12.106 11.087 15.879 1.00 96.69 65 ILE A N 1
ATOM 481 C CA . ILE A 1 65 ? -11.103 11.853 15.116 1.00 96.69 65 ILE A CA 1
ATOM 482 C C . ILE A 1 65 ? -10.132 12.560 16.072 1.00 96.69 65 ILE A C 1
ATOM 484 O O . ILE A 1 65 ? -8.922 12.545 15.856 1.00 96.69 65 ILE A O 1
ATOM 488 N N . ASN A 1 66 ? -10.637 13.127 17.170 1.00 95.62 66 ASN A N 1
ATOM 489 C CA . ASN A 1 66 ? -9.810 13.776 18.182 1.00 95.62 66 ASN A CA 1
ATOM 490 C C . ASN A 1 66 ? -8.840 12.797 18.870 1.00 95.62 66 ASN A C 1
ATOM 492 O O . ASN A 1 66 ? -7.674 13.139 19.077 1.00 95.62 66 ASN A O 1
ATOM 496 N N . ILE A 1 67 ? -9.289 11.586 19.218 1.00 96.50 67 ILE A N 1
ATOM 497 C CA . ILE A 1 67 ? -8.403 10.531 19.732 1.00 96.50 67 ILE A CA 1
ATOM 498 C C . ILE A 1 67 ? -7.364 10.166 18.672 1.00 96.50 67 ILE A C 1
ATOM 500 O O . ILE A 1 67 ? -6.177 10.175 18.988 1.00 96.50 67 ILE A O 1
ATOM 504 N N . ALA A 1 68 ? -7.778 9.910 17.428 1.00 98.19 68 ALA A N 1
ATOM 505 C CA . ALA A 1 68 ? -6.872 9.558 16.335 1.00 98.19 68 ALA A CA 1
ATOM 506 C C . ALA A 1 68 ? -5.771 10.616 16.126 1.00 98.19 68 ALA A C 1
ATOM 508 O O . ALA A 1 68 ? -4.590 10.278 16.091 1.00 98.19 68 ALA A O 1
ATOM 509 N N . ALA A 1 69 ? -6.125 11.905 16.117 1.00 98.12 69 ALA A N 1
ATOM 510 C CA . ALA A 1 69 ? -5.165 13.004 15.998 1.00 98.12 69 ALA A CA 1
ATOM 511 C C . ALA A 1 69 ? -4.140 13.027 17.145 1.00 98.12 69 ALA A C 1
ATOM 513 O O . ALA A 1 69 ? -2.943 13.209 16.913 1.00 98.12 69 ALA A O 1
ATOM 514 N N . ARG A 1 70 ? -4.585 12.784 18.385 1.00 96.75 70 ARG A N 1
ATOM 515 C CA . ARG A 1 70 ? -3.683 12.668 19.543 1.00 96.75 70 ARG A CA 1
ATOM 516 C C . ARG A 1 70 ? -2.779 11.441 19.440 1.00 96.75 70 ARG A C 1
ATOM 518 O O . ARG A 1 70 ? -1.602 11.539 19.782 1.00 96.75 70 ARG A O 1
ATOM 525 N N . CYS A 1 71 ? -3.299 10.322 18.937 1.00 98.25 71 CYS A N 1
ATOM 526 C CA . CYS A 1 71 ? -2.504 9.123 18.683 1.00 98.25 71 CYS A CA 1
ATOM 527 C C . CYS A 1 71 ? -1.377 9.409 17.691 1.00 98.25 71 CYS A C 1
ATOM 529 O O . CYS A 1 71 ? -0.233 9.072 17.969 1.00 98.25 71 CYS A O 1
ATOM 531 N N . VAL A 1 72 ? -1.671 10.096 16.582 1.00 98.56 72 VAL A N 1
ATOM 532 C CA . VAL A 1 72 ? -0.660 10.480 15.585 1.00 98.56 72 VAL A CA 1
ATOM 533 C C . VAL A 1 72 ? 0.442 11.343 16.211 1.00 98.56 72 VAL A C 1
ATOM 535 O O . VAL A 1 72 ? 1.618 11.131 15.926 1.00 98.56 72 VAL A O 1
ATOM 538 N N . GLY A 1 73 ? 0.091 12.283 17.095 1.00 97.94 73 GLY A N 1
ATOM 539 C CA . GLY A 1 73 ? 1.073 13.094 17.823 1.00 97.94 73 GLY A CA 1
ATOM 540 C C . GLY A 1 73 ? 1.974 12.271 18.752 1.00 97.94 73 GLY A C 1
ATOM 541 O O . GLY A 1 73 ? 3.189 12.454 18.751 1.00 97.94 73 GLY A O 1
ATOM 542 N N . VAL A 1 74 ? 1.400 11.332 19.511 1.00 97.38 74 VAL A N 1
ATOM 543 C CA . VAL A 1 74 ? 2.174 10.435 20.389 1.00 97.38 74 VAL A CA 1
ATOM 544 C C . VAL A 1 74 ? 3.051 9.476 19.583 1.00 97.38 74 VAL A C 1
ATOM 546 O O . VAL A 1 74 ? 4.213 9.287 19.932 1.00 97.38 74 VAL A O 1
ATOM 549 N N . ALA A 1 75 ? 2.529 8.918 18.490 1.00 97.94 75 ALA A N 1
ATOM 550 C CA . ALA A 1 75 ? 3.275 8.039 17.598 1.00 97.94 75 ALA A CA 1
ATOM 551 C C . ALA A 1 75 ? 4.473 8.769 16.968 1.00 97.94 75 ALA A C 1
ATOM 553 O O . ALA A 1 75 ? 5.578 8.232 16.952 1.00 97.94 75 ALA A O 1
ATOM 554 N N . GLN A 1 76 ? 4.273 10.017 16.524 1.00 97.81 76 GLN A N 1
ATOM 555 C CA . GLN A 1 76 ? 5.347 10.868 16.011 1.00 97.81 76 GLN A CA 1
ATOM 556 C C . GLN A 1 76 ? 6.424 11.103 17.073 1.00 97.81 76 GLN A C 1
ATOM 558 O O . GLN A 1 76 ? 7.589 10.832 16.814 1.00 97.81 76 GLN A O 1
ATOM 563 N N . ALA A 1 77 ? 6.045 11.527 18.281 1.00 96.75 77 ALA A N 1
ATOM 564 C CA . ALA A 1 77 ? 7.009 11.805 19.345 1.00 96.75 77 ALA A CA 1
ATOM 565 C C . ALA A 1 77 ? 7.816 10.556 19.756 1.00 96.75 77 ALA A C 1
ATOM 567 O O . ALA A 1 77 ? 9.026 10.633 19.976 1.00 96.75 77 ALA A O 1
ATOM 568 N N . ALA A 1 78 ? 7.168 9.386 19.808 1.00 95.81 78 ALA A N 1
ATOM 569 C CA . ALA A 1 78 ? 7.846 8.115 20.048 1.00 95.81 78 ALA A CA 1
ATOM 570 C C . ALA A 1 78 ? 8.828 7.764 18.913 1.00 95.81 78 ALA A C 1
ATOM 572 O O . ALA A 1 78 ? 9.971 7.393 19.183 1.00 95.81 78 ALA A O 1
ATOM 573 N N . SER A 1 79 ? 8.410 7.936 17.655 1.00 95.31 79 SER A N 1
ATOM 574 C CA . SER A 1 79 ? 9.254 7.707 16.477 1.00 95.31 79 SER A CA 1
ATOM 575 C C . SER A 1 79 ? 10.456 8.654 16.433 1.00 95.31 79 SER A C 1
ATOM 577 O O . SER A 1 79 ? 11.575 8.207 16.191 1.00 95.31 79 SER A O 1
ATOM 579 N N . ASP A 1 80 ? 10.257 9.942 16.716 1.00 94.69 80 ASP A N 1
ATOM 580 C CA . ASP A 1 80 ? 11.324 10.948 16.754 1.00 94.69 80 ASP A CA 1
ATOM 581 C C . ASP A 1 80 ? 12.346 10.618 17.843 1.00 94.69 80 ASP A C 1
ATOM 583 O O . ASP A 1 80 ? 13.553 10.725 17.629 1.00 94.69 80 ASP A O 1
ATOM 587 N N . SER A 1 81 ? 11.875 10.151 19.003 1.00 94.19 81 SER A N 1
ATOM 588 C CA . SER A 1 81 ? 12.751 9.715 20.087 1.00 94.19 81 SER A CA 1
ATOM 589 C C . SER A 1 81 ? 13.589 8.490 19.708 1.00 94.19 81 SER A C 1
ATOM 591 O O . SER A 1 81 ? 14.780 8.448 20.020 1.00 94.19 81 SER A O 1
ATOM 593 N N . ALA A 1 82 ? 12.998 7.502 19.027 1.00 93.38 82 ALA A N 1
ATOM 594 C CA . ALA A 1 82 ? 13.720 6.327 18.540 1.00 93.38 82 ALA A CA 1
ATOM 595 C C . ALA A 1 82 ? 14.757 6.701 17.465 1.00 93.38 82 ALA A C 1
ATOM 597 O O . ALA A 1 82 ? 15.894 6.233 17.506 1.00 93.38 82 ALA A O 1
ATOM 598 N N . LEU A 1 83 ? 14.393 7.597 16.543 1.00 93.31 83 LEU A N 1
ATOM 599 C CA . LEU A 1 83 ? 15.288 8.098 15.502 1.00 93.31 83 LEU A CA 1
ATOM 600 C C . LEU A 1 83 ? 16.456 8.901 16.088 1.00 93.31 83 LEU A C 1
ATOM 602 O O . LEU A 1 83 ? 17.601 8.706 15.685 1.00 93.31 83 LEU A O 1
ATOM 606 N N . ALA A 1 84 ? 16.191 9.775 17.062 1.00 92.31 84 ALA A N 1
ATOM 607 C CA . ALA A 1 84 ? 17.229 10.536 17.754 1.00 92.31 84 ALA A CA 1
ATOM 608 C C . ALA A 1 84 ? 18.211 9.615 18.496 1.00 92.31 84 ALA A C 1
ATOM 610 O O . ALA A 1 84 ? 19.419 9.845 18.446 1.00 92.31 84 ALA A O 1
ATOM 611 N N . HIS A 1 85 ? 17.705 8.554 19.134 1.00 91.50 85 HIS A N 1
ATOM 612 C CA . HIS A 1 85 ? 18.539 7.544 19.783 1.00 91.50 85 HIS A CA 1
ATOM 613 C C . HIS A 1 85 ? 19.443 6.821 18.777 1.00 91.50 85 HIS A C 1
ATOM 615 O O . HIS A 1 85 ? 20.657 6.780 18.963 1.00 91.50 85 HIS A O 1
ATOM 621 N N . ALA A 1 86 ? 18.870 6.316 17.681 1.00 91.19 86 ALA A N 1
ATOM 622 C CA . ALA A 1 86 ? 19.621 5.613 16.643 1.00 91.19 86 ALA A CA 1
ATOM 623 C C . ALA A 1 86 ? 20.708 6.499 16.010 1.00 91.19 86 ALA A C 1
ATOM 625 O O . ALA A 1 86 ? 21.852 6.074 15.863 1.00 91.19 86 ALA A O 1
ATOM 626 N N . ARG A 1 87 ? 20.395 7.774 15.740 1.00 91.38 87 ARG A N 1
ATOM 627 C CA . ARG A 1 87 ? 21.374 8.758 15.250 1.00 91.38 87 ARG A CA 1
ATOM 628 C C . ARG A 1 87 ? 22.526 8.972 16.223 1.00 91.38 87 ARG A C 1
ATOM 630 O O . ARG A 1 87 ? 23.674 8.998 15.794 1.00 91.38 87 ARG A O 1
ATOM 637 N N . ALA A 1 88 ? 22.235 9.115 17.516 1.00 91.44 88 ALA A N 1
ATOM 638 C CA . ALA A 1 88 ? 23.271 9.271 18.535 1.00 91.44 88 ALA A CA 1
ATOM 639 C C . ALA A 1 88 ? 24.180 8.032 18.634 1.00 91.44 88 ALA A C 1
ATOM 641 O O . ALA A 1 88 ? 25.360 8.171 18.948 1.00 91.44 88 ALA A O 1
ATOM 642 N N . ALA A 1 89 ? 23.648 6.845 18.330 1.00 90.25 89 ALA A N 1
ATOM 643 C CA . ALA A 1 89 ? 24.405 5.598 18.248 1.00 90.25 89 ALA A CA 1
ATOM 644 C C . ALA A 1 89 ? 25.166 5.413 16.916 1.00 90.25 89 ALA A C 1
ATOM 646 O O . ALA A 1 89 ? 26.001 4.519 16.817 1.00 90.25 89 ALA A O 1
ATOM 647 N N . GLY A 1 90 ? 24.912 6.245 15.898 1.00 91.19 90 GLY A N 1
ATOM 648 C CA . GLY A 1 90 ? 25.467 6.060 14.552 1.00 91.19 90 GLY A CA 1
ATOM 649 C C . GLY A 1 90 ? 24.846 4.881 13.793 1.00 91.19 90 GLY A C 1
ATOM 650 O O . GLY A 1 90 ? 25.466 4.346 12.877 1.00 91.19 90 GLY A O 1
ATOM 651 N N . GLU A 1 91 ? 23.633 4.471 14.166 1.00 89.81 91 GLU A N 1
ATOM 652 C CA . GLU A 1 91 ? 22.928 3.320 13.602 1.00 89.81 91 GLU A CA 1
ATOM 653 C C . GLU A 1 91 ? 21.659 3.742 12.844 1.00 89.81 91 GLU A C 1
ATOM 655 O O . GLU A 1 91 ? 21.042 4.772 13.120 1.00 89.81 91 GLU A O 1
ATOM 660 N N . ALA A 1 92 ? 21.230 2.905 11.898 1.00 93.00 92 ALA A N 1
ATOM 661 C CA . ALA A 1 92 ? 19.969 3.061 11.172 1.00 93.00 92 ALA A CA 1
ATOM 662 C C . ALA A 1 92 ? 19.222 1.715 11.106 1.00 93.00 92 ALA A C 1
ATOM 664 O O . ALA A 1 92 ? 19.145 1.098 10.040 1.00 93.00 92 ALA A O 1
ATOM 665 N N . PRO A 1 93 ? 18.716 1.201 12.246 1.00 94.50 93 PRO A N 1
ATOM 666 C CA . PRO A 1 93 ? 18.078 -0.105 12.278 1.00 94.50 93 PRO A CA 1
ATOM 667 C C . PRO A 1 93 ? 16.809 -0.121 11.403 1.00 94.50 93 PRO A C 1
ATOM 669 O O . PRO A 1 93 ? 16.038 0.844 11.435 1.00 94.50 93 PRO A O 1
ATOM 672 N N . PRO A 1 94 ? 16.535 -1.225 10.674 1.00 95.00 94 PRO A N 1
ATOM 673 C CA . PRO A 1 94 ? 15.391 -1.333 9.759 1.00 95.00 94 PRO A CA 1
ATOM 674 C C . PRO A 1 94 ? 14.033 -0.983 10.383 1.00 95.00 94 PRO A C 1
ATOM 676 O O . PRO A 1 94 ? 13.168 -0.442 9.704 1.00 95.00 94 PRO A O 1
ATOM 679 N N . VAL A 1 95 ? 13.860 -1.215 11.689 1.00 94.19 95 VAL A N 1
ATOM 680 C CA . VAL A 1 95 ? 12.615 -0.921 12.423 1.00 94.19 95 VAL A CA 1
ATOM 681 C C . VAL A 1 95 ? 12.207 0.562 12.372 1.00 94.19 95 VAL A C 1
ATOM 683 O O . VAL A 1 95 ? 11.028 0.883 12.516 1.00 94.19 95 VAL A O 1
ATOM 686 N N . LEU A 1 96 ? 13.149 1.485 12.131 1.00 94.50 96 LEU A N 1
ATOM 687 C CA . LEU A 1 96 ? 12.833 2.907 11.943 1.00 94.50 96 LEU A CA 1
ATOM 688 C C . LEU A 1 96 ? 11.979 3.149 10.692 1.00 94.50 96 LEU A C 1
ATOM 690 O O . LEU A 1 96 ? 11.140 4.050 10.689 1.00 94.50 96 LEU A O 1
ATOM 694 N N . ALA A 1 97 ? 12.169 2.341 9.646 1.00 96.31 97 ALA A N 1
ATOM 695 C CA . ALA A 1 97 ? 11.355 2.398 8.439 1.00 96.31 97 ALA A CA 1
ATOM 696 C C . ALA A 1 97 ? 9.906 1.983 8.731 1.00 96.31 97 ALA A C 1
ATOM 698 O O . ALA A 1 97 ? 8.978 2.677 8.311 1.00 96.31 97 ALA A O 1
ATOM 699 N N . ASP A 1 98 ? 9.708 0.904 9.494 1.00 95.19 98 ASP A N 1
ATOM 700 C CA . ASP A 1 98 ? 8.375 0.429 9.882 1.00 95.19 98 ASP A CA 1
ATOM 701 C C . ASP A 1 98 ? 7.662 1.459 10.777 1.00 95.19 98 ASP A C 1
ATOM 703 O O . ASP A 1 98 ? 6.499 1.788 10.541 1.00 95.19 98 ASP A O 1
ATOM 707 N N . LEU A 1 99 ? 8.379 2.048 11.745 1.00 95.19 99 LEU A N 1
ATOM 708 C CA . LEU A 1 99 ? 7.873 3.134 12.592 1.00 95.19 99 LEU A CA 1
ATOM 709 C C . LEU A 1 99 ? 7.386 4.332 11.776 1.00 95.19 99 LEU A C 1
ATOM 711 O O . LEU A 1 99 ? 6.236 4.752 11.914 1.00 95.19 99 LEU A O 1
ATOM 715 N N . ALA A 1 100 ? 8.247 4.869 10.911 1.00 96.38 100 ALA A N 1
ATOM 716 C CA . ALA A 1 100 ? 7.913 6.032 10.101 1.00 96.38 100 ALA A CA 1
ATOM 717 C C . ALA A 1 100 ? 6.738 5.736 9.154 1.00 96.38 100 ALA A C 1
ATOM 719 O O . ALA A 1 100 ? 5.822 6.550 9.028 1.00 96.38 100 ALA A O 1
ATOM 720 N N . THR A 1 101 ? 6.717 4.536 8.564 1.00 98.06 101 THR A N 1
ATOM 721 C CA . THR A 1 101 ? 5.614 4.057 7.719 1.00 98.06 101 THR A CA 1
ATOM 722 C C . THR A 1 101 ? 4.294 4.023 8.490 1.00 98.06 101 THR A C 1
ATOM 724 O O . THR A 1 101 ? 3.284 4.546 8.016 1.00 98.06 101 THR A O 1
ATOM 727 N N . ARG A 1 102 ? 4.289 3.457 9.704 1.00 97.56 102 ARG A N 1
ATOM 728 C CA . ARG A 1 102 ? 3.095 3.366 10.558 1.00 97.56 102 ARG A CA 1
ATOM 729 C C . ARG A 1 102 ? 2.575 4.731 10.993 1.00 97.56 102 ARG A C 1
ATOM 731 O O . ARG A 1 102 ? 1.362 4.949 10.955 1.00 97.56 102 ARG A O 1
ATOM 738 N N . VAL A 1 103 ? 3.465 5.645 11.380 1.00 98.19 103 VAL A N 1
ATOM 739 C CA . VAL A 1 103 ? 3.096 7.019 11.758 1.00 98.19 103 VAL A CA 1
ATOM 740 C C . VAL A 1 103 ? 2.452 7.742 10.577 1.00 98.19 103 VAL A C 1
ATOM 742 O O . VAL A 1 103 ? 1.397 8.360 10.741 1.00 98.19 103 VAL A O 1
ATOM 745 N N . GLU A 1 104 ? 3.034 7.629 9.382 1.00 98.25 104 GLU A N 1
ATOM 746 C CA . GLU A 1 104 ? 2.502 8.305 8.201 1.00 98.25 104 GLU A CA 1
ATOM 747 C C . GLU A 1 104 ? 1.172 7.696 7.740 1.00 98.25 104 GLU A C 1
ATOM 749 O O . GLU A 1 104 ? 0.228 8.433 7.449 1.00 98.25 104 GLU A O 1
ATOM 754 N N . ALA A 1 105 ? 1.032 6.367 7.782 1.00 98.50 105 ALA A N 1
ATOM 755 C CA . ALA A 1 105 ? -0.238 5.687 7.534 1.00 98.50 105 ALA A CA 1
ATOM 756 C C . ALA A 1 105 ? -1.338 6.145 8.518 1.00 98.50 105 ALA A C 1
ATOM 758 O O . ALA A 1 105 ? -2.462 6.446 8.113 1.00 98.50 105 ALA A O 1
ATOM 759 N N . ALA A 1 106 ? -1.019 6.274 9.811 1.00 98.69 106 ALA A N 1
ATOM 760 C CA . ALA A 1 106 ? -1.967 6.765 10.812 1.00 98.69 106 ALA A CA 1
ATOM 761 C C . ALA A 1 106 ? -2.368 8.224 10.560 1.00 98.69 106 ALA A C 1
ATOM 763 O O . ALA A 1 106 ? -3.538 8.593 10.724 1.00 98.69 106 ALA A O 1
ATOM 764 N N . ARG A 1 107 ? -1.413 9.050 10.121 1.00 98.62 107 ARG A N 1
ATOM 765 C CA . ARG A 1 107 ? -1.636 10.455 9.776 1.00 98.62 107 ARG A CA 1
ATOM 766 C C . ARG A 1 107 ? -2.612 10.601 8.616 1.00 98.62 107 ARG A C 1
ATOM 768 O O . ARG A 1 107 ? -3.579 11.350 8.747 1.00 98.62 107 ARG A O 1
ATOM 775 N N . VAL A 1 108 ? -2.403 9.871 7.520 1.00 97.81 108 VAL A N 1
ATOM 776 C CA . VAL A 1 108 ? -3.260 10.000 6.330 1.00 97.81 108 VAL A CA 1
ATOM 777 C C . VAL A 1 108 ? -4.684 9.519 6.571 1.00 97.81 108 VAL A C 1
ATOM 779 O O . VAL A 1 108 ? -5.617 10.200 6.159 1.00 97.81 108 VAL A O 1
ATOM 782 N N . VAL A 1 109 ? -4.882 8.417 7.305 1.00 98.19 109 VAL A N 1
ATOM 783 C CA . VAL A 1 109 ? -6.236 7.942 7.649 1.00 98.19 109 VAL A CA 1
ATOM 784 C C . VAL A 1 109 ? -6.948 8.950 8.554 1.00 98.19 109 V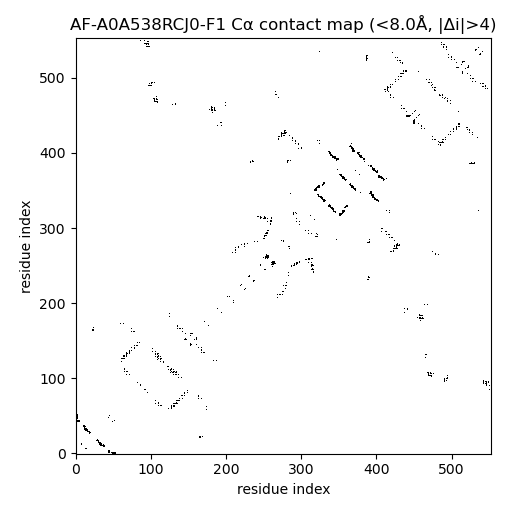AL A C 1
ATOM 786 O O . VAL A 1 109 ? -8.133 9.227 8.367 1.00 98.19 109 VAL A O 1
ATOM 789 N N . THR A 1 110 ? -6.225 9.546 9.507 1.00 98.38 110 THR A N 1
ATOM 790 C CA . THR A 1 110 ? -6.782 10.568 10.405 1.00 98.38 110 THR A CA 1
ATOM 791 C C . THR A 1 110 ? -7.197 11.826 9.645 1.00 98.38 110 THR A C 1
ATOM 793 O O . THR A 1 110 ? -8.306 12.321 9.844 1.00 98.38 110 THR A O 1
ATOM 796 N N . TYR A 1 111 ? -6.338 12.340 8.761 1.00 97.19 111 TYR A N 1
ATOM 797 C CA . TYR A 1 111 ? -6.644 13.533 7.967 1.00 97.19 111 TYR A CA 1
ATOM 798 C C . TYR A 1 111 ? -7.727 13.293 6.928 1.00 97.19 111 TYR A C 1
ATOM 800 O O . TYR A 1 111 ? -8.535 14.184 6.688 1.00 97.19 111 TYR A O 1
ATOM 808 N N . TRP A 1 112 ? -7.806 12.090 6.367 1.00 95.31 112 TRP A N 1
ATOM 809 C CA . TRP A 1 112 ? -8.915 11.710 5.505 1.00 95.31 112 TRP A CA 1
ATOM 810 C C . TRP A 1 112 ? -10.254 11.793 6.249 1.00 95.31 112 TRP A C 1
ATOM 812 O O . TRP A 1 112 ? -11.141 12.527 5.814 1.00 95.31 112 TRP A O 1
ATOM 822 N N . ALA A 1 113 ? -10.381 11.142 7.411 1.00 95.19 113 ALA A N 1
ATOM 823 C CA . ALA A 1 113 ? -11.607 11.198 8.211 1.00 95.19 113 ALA A CA 1
ATOM 824 C C . ALA A 1 113 ? -11.963 12.634 8.650 1.00 95.19 113 ALA A C 1
ATOM 826 O O . ALA A 1 113 ? -13.129 13.027 8.591 1.00 95.19 113 ALA A O 1
ATOM 827 N N . ALA A 1 114 ? -10.963 13.432 9.042 1.00 95.50 114 ALA A N 1
ATOM 828 C CA . ALA A 1 114 ? -11.151 14.844 9.374 1.00 95.50 114 ALA A CA 1
ATOM 829 C C . ALA A 1 114 ? -11.634 15.665 8.166 1.00 95.50 114 ALA A C 1
ATOM 831 O O . ALA A 1 114 ? -12.602 16.410 8.282 1.00 95.50 114 ALA A O 1
ATOM 832 N N . GLY A 1 115 ? -11.035 15.468 6.989 1.00 93.50 115 GLY A N 1
ATOM 833 C CA . GLY A 1 115 ? -11.423 16.170 5.768 1.00 93.50 115 GLY A CA 1
ATOM 834 C C . GLY A 1 115 ? -12.858 15.863 5.333 1.00 93.50 115 GLY A C 1
ATOM 835 O O . GLY A 1 115 ? -13.565 16.764 4.887 1.00 93.50 115 GLY A O 1
ATOM 836 N N . LEU A 1 116 ? -13.322 14.619 5.503 1.00 90.75 116 LEU A N 1
ATOM 837 C CA . LEU A 1 116 ? -14.733 14.272 5.282 1.00 90.75 116 LEU A CA 1
ATOM 838 C C . LEU A 1 116 ? -15.645 15.048 6.241 1.00 90.75 116 LEU A C 1
ATOM 840 O O . LEU A 1 116 ? -16.660 15.608 5.820 1.00 90.75 116 LEU A O 1
ATOM 844 N N . LYS A 1 117 ? -15.264 15.132 7.522 1.00 90.81 117 LYS A N 1
ATOM 845 C CA . LYS A 1 117 ? -16.026 15.879 8.529 1.00 90.81 117 LYS A CA 1
ATOM 846 C C . LYS A 1 117 ? -16.092 17.374 8.210 1.00 90.81 117 LYS A C 1
ATOM 848 O O . LYS A 1 117 ? -17.171 17.957 8.318 1.00 90.81 117 LYS A O 1
ATOM 853 N N . ASP A 1 118 ? -14.986 17.972 7.771 1.00 92.38 118 ASP A N 1
ATOM 854 C CA . ASP A 1 118 ? -14.913 19.389 7.387 1.00 92.38 118 ASP A CA 1
ATOM 855 C C . ASP A 1 118 ? -15.833 19.707 6.200 1.00 92.38 118 ASP A C 1
ATOM 857 O O . ASP A 1 118 ? -16.514 20.735 6.187 1.00 92.38 118 ASP A O 1
ATOM 861 N N . ARG A 1 119 ? -15.937 18.779 5.241 1.00 89.62 119 ARG A N 1
ATOM 862 C CA . ARG A 1 119 ? -16.875 18.866 4.108 1.00 89.62 119 ARG A CA 1
ATOM 863 C C . ARG A 1 119 ? -18.317 18.490 4.468 1.00 89.62 119 ARG A C 1
ATOM 865 O O . ARG A 1 119 ? -19.193 18.557 3.612 1.00 89.62 119 ARG A O 1
ATOM 872 N N . ARG A 1 120 ? -18.588 18.165 5.739 1.00 87.75 120 ARG A N 1
ATOM 873 C CA . ARG A 1 120 ? -19.895 17.728 6.267 1.00 87.75 120 ARG A CA 1
ATOM 874 C C . ARG A 1 120 ? -20.420 16.443 5.621 1.00 87.75 120 ARG A C 1
ATOM 876 O O . ARG A 1 120 ? -21.629 16.208 5.605 1.00 87.75 120 ARG A O 1
ATOM 883 N N . GLU A 1 121 ? -19.520 15.604 5.124 1.00 87.12 121 GLU A N 1
ATOM 884 C CA . GLU A 1 121 ? -19.849 14.257 4.672 1.00 87.12 121 GLU A CA 1
ATOM 885 C C . GLU A 1 121 ? -20.076 13.335 5.879 1.00 87.12 121 GLU A C 1
ATOM 887 O O . GLU A 1 121 ? -19.557 13.557 6.978 1.00 87.12 121 GLU A O 1
ATOM 892 N N . ARG A 1 122 ? -20.857 12.268 5.680 1.00 86.38 122 ARG A N 1
ATOM 893 C CA . ARG A 1 122 ? -21.020 11.222 6.694 1.00 86.38 122 ARG A CA 1
ATOM 894 C C . ARG A 1 122 ? -19.687 10.487 6.869 1.00 86.38 122 ARG A C 1
ATOM 896 O O . ARG A 1 122 ? -19.218 9.873 5.918 1.00 86.38 122 ARG A O 1
ATOM 903 N N . CYS A 1 123 ? -19.117 10.513 8.077 1.00 90.56 123 CYS A N 1
ATOM 904 C CA . CYS A 1 123 ? -17.776 9.980 8.343 1.00 90.56 123 CYS A CA 1
ATOM 905 C C . CYS A 1 123 ? -17.697 9.011 9.546 1.00 90.56 123 CYS A C 1
ATOM 907 O O . CYS A 1 123 ? -16.643 8.871 10.164 1.00 90.56 123 CYS A O 1
ATOM 909 N N . ASP A 1 124 ? -18.800 8.375 9.956 1.00 90.94 124 ASP A N 1
ATOM 910 C CA . ASP A 1 124 ? -18.845 7.495 11.139 1.00 90.94 124 ASP A CA 1
ATOM 911 C C . ASP A 1 124 ? -18.003 6.215 11.003 1.00 90.94 124 ASP A C 1
ATOM 913 O O . ASP A 1 124 ? -17.434 5.751 12.001 1.00 90.94 124 ASP A O 1
ATOM 917 N N . LEU A 1 125 ? -17.894 5.665 9.791 1.00 93.06 125 LEU A N 1
ATOM 918 C CA . LEU A 1 125 ? -17.043 4.514 9.469 1.00 93.06 125 LEU A CA 1
ATOM 919 C C . LEU A 1 125 ? -15.576 4.942 9.479 1.00 93.06 125 LEU A C 1
ATOM 921 O O . LEU A 1 125 ? -14.729 4.311 10.105 1.00 93.06 125 LEU A O 1
ATOM 925 N N . GLU A 1 126 ? -15.312 6.060 8.818 1.00 95.12 126 GLU A N 1
ATOM 926 C CA . GLU A 1 126 ? -14.005 6.640 8.554 1.00 95.12 126 GLU A CA 1
ATOM 927 C C . GLU A 1 126 ? -13.343 7.126 9.846 1.00 95.12 126 GLU A C 1
ATOM 929 O O . GLU A 1 126 ? -12.187 6.806 10.118 1.00 95.12 126 GLU A O 1
ATOM 934 N N . ALA A 1 127 ? -14.101 7.800 10.714 1.00 95.75 127 ALA A N 1
ATOM 935 C CA . ALA A 1 127 ? -13.669 8.171 12.057 1.00 95.75 127 ALA A CA 1
ATOM 936 C C . ALA A 1 127 ? -13.366 6.937 12.925 1.00 95.75 127 ALA A C 1
ATOM 938 O O . ALA A 1 127 ? -12.411 6.948 13.703 1.00 95.75 127 ALA A O 1
ATOM 939 N N . GLY A 1 128 ? -14.154 5.862 12.785 1.00 96.81 128 GLY A N 1
ATOM 940 C CA . GLY A 1 128 ? -13.896 4.580 13.448 1.00 96.81 128 GLY A CA 1
ATOM 941 C C . GLY A 1 128 ? -12.585 3.942 12.985 1.00 96.81 128 GLY A C 1
ATOM 942 O O . GLY A 1 128 ? -11.757 3.577 13.819 1.00 96.81 128 GLY A O 1
ATOM 943 N N . MET A 1 129 ? -12.365 3.874 11.668 1.00 98.06 129 MET A N 1
ATOM 944 C CA . MET A 1 129 ? -11.124 3.381 11.059 1.00 98.06 129 MET A CA 1
ATOM 945 C C . MET A 1 129 ? -9.909 4.203 11.502 1.00 98.06 129 MET A C 1
ATOM 947 O O . MET A 1 129 ? -8.898 3.629 11.903 1.00 98.06 129 MET A O 1
ATOM 951 N N . ALA A 1 130 ? -10.018 5.536 11.502 1.00 98.19 130 ALA A N 1
ATOM 952 C CA . ALA A 1 130 ? -8.960 6.431 11.962 1.00 98.19 130 ALA A CA 1
ATOM 953 C C . ALA A 1 130 ? -8.605 6.191 13.430 1.00 98.19 130 ALA A C 1
ATOM 955 O O . ALA A 1 130 ? -7.432 6.022 13.760 1.00 98.19 130 ALA A O 1
ATOM 956 N N . LYS A 1 131 ? -9.608 6.115 14.315 1.00 97.94 131 LYS A N 1
ATOM 957 C CA . LYS A 1 131 ? -9.377 5.853 15.740 1.00 97.94 131 LYS A CA 1
ATOM 958 C C . LYS A 1 131 ? -8.745 4.484 15.964 1.00 97.94 131 LYS A C 1
ATOM 960 O O . LYS A 1 131 ? -7.807 4.376 16.754 1.00 97.94 131 LYS A O 1
ATOM 965 N N . LEU A 1 132 ? -9.248 3.454 15.283 1.00 98.50 132 LEU A N 1
ATOM 966 C CA . LEU A 1 132 ? -8.717 2.097 15.373 1.00 98.50 132 LEU A CA 1
ATOM 967 C C . LEU A 1 132 ? -7.246 2.075 14.945 1.00 98.50 132 LEU A C 1
ATOM 969 O O . LEU A 1 132 ? -6.385 1.728 15.745 1.00 98.50 132 LEU A O 1
ATOM 973 N N . PHE A 1 133 ? -6.951 2.515 13.721 1.00 98.62 133 PHE A N 1
ATOM 974 C CA . PHE A 1 133 ? -5.605 2.427 13.162 1.00 98.62 133 PHE A CA 1
ATOM 975 C C . PHE A 1 133 ? -4.601 3.282 13.937 1.00 98.62 133 PHE A C 1
ATOM 977 O O . PHE A 1 133 ? -3.521 2.810 14.285 1.00 98.62 133 PHE A O 1
ATOM 984 N N . ALA A 1 134 ? -4.952 4.538 14.228 1.00 98.62 134 ALA A N 1
ATOM 985 C CA . ALA A 1 134 ? -4.027 5.460 14.867 1.00 98.62 134 ALA A CA 1
ATOM 986 C C . ALA A 1 134 ? -3.703 5.046 16.310 1.00 98.62 134 ALA A C 1
ATOM 988 O O . ALA A 1 134 ? -2.555 5.185 16.724 1.00 98.62 134 ALA A O 1
ATOM 989 N N . SER A 1 135 ? -4.669 4.507 17.065 1.00 98.50 135 SER A N 1
ATOM 990 C CA . SER A 1 135 ? -4.414 4.060 18.444 1.00 98.50 135 SER A CA 1
ATOM 991 C C . SER A 1 135 ? -3.510 2.826 18.516 1.00 98.50 135 SER A C 1
ATOM 993 O O . SER A 1 135 ? -2.603 2.807 19.347 1.00 98.50 135 SER A O 1
ATOM 995 N N . GLU A 1 136 ? -3.693 1.850 17.620 1.00 98.06 136 GLU A N 1
ATOM 996 C CA . GLU A 1 136 ? -2.784 0.698 17.497 1.00 98.06 136 GLU A CA 1
ATOM 997 C C . GLU A 1 136 ? -1.376 1.157 17.087 1.00 98.06 136 GLU A C 1
ATOM 999 O O . GLU A 1 136 ? -0.393 0.788 17.730 1.00 98.06 136 GLU A O 1
ATOM 1004 N N . ALA A 1 137 ? -1.274 2.040 16.084 1.00 98.12 137 ALA A N 1
ATOM 1005 C CA . ALA A 1 137 ? 0.006 2.579 15.622 1.00 98.12 137 ALA A CA 1
ATOM 1006 C C . ALA A 1 137 ? 0.746 3.365 16.717 1.00 98.12 137 ALA A C 1
ATOM 1008 O O . ALA A 1 137 ? 1.963 3.254 16.844 1.00 98.12 137 ALA A O 1
ATOM 1009 N N . ALA A 1 138 ? 0.030 4.140 17.538 1.00 98.31 138 ALA A N 1
ATOM 1010 C CA . ALA A 1 138 ? 0.634 4.874 18.648 1.00 98.31 138 ALA A CA 1
ATOM 1011 C C . ALA A 1 138 ? 1.175 3.943 19.735 1.00 98.31 138 ALA A C 1
ATOM 1013 O O . ALA A 1 138 ? 2.262 4.186 20.260 1.00 98.31 138 ALA A O 1
ATOM 1014 N N . HIS A 1 139 ? 0.442 2.875 20.060 1.00 97.88 139 HIS A N 1
ATOM 1015 C CA . HIS A 1 139 ? 0.905 1.887 21.026 1.00 97.88 139 HIS A CA 1
ATOM 1016 C C . HIS A 1 139 ? 2.127 1.117 20.513 1.00 97.88 139 HIS A C 1
ATOM 1018 O O . HIS A 1 139 ? 3.130 1.021 21.221 1.00 97.88 139 HIS A O 1
ATOM 1024 N N . GLU A 1 140 ? 2.079 0.641 19.267 1.00 96.62 140 GLU A N 1
ATOM 1025 C CA . GLU A 1 140 ? 3.203 -0.020 18.599 1.00 96.62 140 GLU A CA 1
ATOM 1026 C C . GLU A 1 140 ? 4.447 0.883 18.590 1.00 96.62 140 GLU A C 1
ATOM 1028 O O . GLU A 1 140 ? 5.521 0.467 19.032 1.00 96.62 140 GLU A O 1
ATOM 1033 N N . ALA A 1 141 ? 4.286 2.151 18.194 1.00 96.88 141 ALA A N 1
ATOM 1034 C CA . ALA A 1 141 ? 5.377 3.117 18.163 1.00 96.88 141 ALA A CA 1
ATOM 1035 C C . ALA A 1 141 ? 5.991 3.360 19.547 1.00 96.88 141 ALA A C 1
ATOM 1037 O O . ALA A 1 141 ? 7.215 3.375 19.689 1.00 96.88 141 ALA A O 1
ATOM 1038 N N . ALA A 1 142 ? 5.162 3.496 20.585 1.00 96.38 142 ALA A N 1
ATOM 1039 C CA . ALA A 1 142 ? 5.644 3.683 21.947 1.00 96.38 142 ALA A CA 1
ATOM 1040 C C . ALA A 1 142 ? 6.399 2.452 22.481 1.00 96.38 142 ALA A C 1
ATOM 1042 O O . ALA A 1 142 ? 7.417 2.603 23.156 1.00 96.38 142 ALA A O 1
ATOM 1043 N N . VAL A 1 143 ? 5.947 1.236 22.155 1.00 95.94 143 VAL A N 1
ATOM 1044 C CA . VAL A 1 143 ? 6.634 -0.011 22.536 1.00 95.94 143 VAL A CA 1
ATOM 1045 C C . VAL A 1 143 ? 7.983 -0.141 21.832 1.00 95.94 143 VAL A C 1
ATOM 1047 O O . VAL A 1 143 ? 8.976 -0.497 22.469 1.00 95.94 143 VAL A O 1
ATOM 1050 N N . ILE A 1 144 ? 8.045 0.150 20.533 1.00 94.25 144 ILE A N 1
ATOM 1051 C CA . ILE A 1 144 ? 9.307 0.105 19.787 1.00 94.25 144 ILE A CA 1
ATOM 1052 C C . ILE A 1 144 ? 10.270 1.171 20.318 1.00 94.25 144 ILE A C 1
ATOM 1054 O O . ILE A 1 144 ? 11.440 0.864 20.528 1.00 94.25 144 ILE A O 1
ATOM 1058 N N . ALA A 1 145 ? 9.791 2.383 20.608 1.00 93.50 145 ALA A N 1
ATOM 1059 C CA . ALA A 1 145 ? 10.617 3.429 21.200 1.00 93.50 145 ALA A CA 1
ATOM 1060 C C . ALA A 1 145 ? 11.182 3.006 22.566 1.00 93.50 145 ALA A C 1
ATOM 1062 O O . ALA A 1 145 ? 12.376 3.167 22.801 1.00 93.50 145 ALA A O 1
ATOM 1063 N N . LEU A 1 146 ? 10.382 2.387 23.443 1.00 94.06 146 LEU A N 1
ATOM 1064 C CA . LEU A 1 146 ? 10.895 1.829 24.702 1.00 94.06 146 LEU A CA 1
ATOM 1065 C C . LEU A 1 146 ? 12.033 0.833 24.465 1.00 94.06 146 LEU A C 1
ATOM 1067 O O . LEU A 1 146 ? 13.068 0.919 25.120 1.00 94.06 146 LEU A O 1
ATOM 1071 N N . ARG A 1 147 ? 11.852 -0.091 23.514 1.00 92.00 147 ARG A N 1
ATOM 1072 C CA . ARG A 1 147 ? 12.864 -1.102 23.174 1.00 92.00 147 ARG A CA 1
ATOM 1073 C C . ARG A 1 147 ? 14.130 -0.479 22.598 1.00 92.00 147 ARG A C 1
ATOM 1075 O O . ARG A 1 147 ? 15.216 -0.909 22.969 1.00 92.00 147 ARG A O 1
ATOM 1082 N N . ALA A 1 148 ? 13.994 0.534 21.743 1.00 90.31 148 ALA A N 1
ATOM 1083 C CA . ALA A 1 148 ? 15.124 1.241 21.151 1.00 90.31 148 ALA A CA 1
ATOM 1084 C C . ALA A 1 148 ? 16.021 1.887 22.219 1.00 90.31 148 ALA A C 1
ATOM 1086 O O . ALA A 1 148 ? 17.233 1.873 22.078 1.00 90.31 148 ALA A O 1
ATOM 1087 N N . HIS A 1 149 ? 15.441 2.390 23.314 1.00 90.00 149 HIS A N 1
ATOM 1088 C CA . HIS A 1 149 ? 16.193 2.989 24.427 1.00 90.00 149 HIS A CA 1
ATOM 1089 C C . HIS A 1 149 ? 16.680 1.976 25.483 1.00 90.00 149 HIS A C 1
ATOM 1091 O O . HIS A 1 149 ? 17.300 2.378 26.472 1.00 90.00 149 HIS A O 1
ATOM 1097 N N . GLY A 1 150 ? 16.399 0.678 25.322 1.00 90.12 150 GLY A N 1
ATOM 1098 C CA . GLY A 1 150 ? 16.776 -0.364 26.282 1.00 90.12 150 GLY A CA 1
ATOM 1099 C C . GLY A 1 150 ? 16.270 -0.087 27.705 1.00 90.12 150 GLY A C 1
ATOM 1100 O O . GLY A 1 150 ? 15.156 0.398 27.906 1.00 90.12 150 GLY A O 1
ATOM 1101 N N . GLU A 1 151 ? 17.102 -0.355 28.717 1.00 90.56 151 GLU A N 1
ATOM 1102 C CA . GLU A 1 151 ? 16.766 -0.082 30.126 1.00 90.56 151 GLU A CA 1
ATOM 1103 C C . GLU A 1 151 ? 16.506 1.405 30.403 1.00 90.56 151 GLU A C 1
ATOM 1105 O O . GLU A 1 151 ? 15.707 1.749 31.272 1.00 90.56 151 GLU A O 1
ATOM 1110 N N . ALA A 1 152 ? 17.138 2.313 29.652 1.00 89.88 152 ALA A N 1
ATOM 1111 C CA . ALA A 1 152 ? 16.927 3.741 29.849 1.00 89.88 152 ALA A CA 1
ATOM 1112 C C . ALA A 1 152 ? 15.497 4.167 29.480 1.00 89.88 152 ALA A C 1
ATOM 1114 O O . ALA A 1 152 ? 14.995 5.135 30.052 1.00 89.88 152 ALA A O 1
ATOM 1115 N N . GLY A 1 153 ? 14.826 3.430 28.584 1.00 89.69 153 GLY A N 1
ATOM 1116 C CA . GLY A 1 153 ? 13.483 3.740 28.091 1.00 89.69 153 GLY A CA 1
ATOM 1117 C C . GLY A 1 153 ? 12.413 3.826 29.182 1.00 89.69 153 GLY A C 1
ATOM 1118 O O . GLY A 1 153 ? 11.454 4.578 29.031 1.00 89.69 153 GLY A O 1
ATOM 1119 N N . VAL A 1 154 ? 12.586 3.121 30.307 1.00 91.88 154 VAL A N 1
ATOM 1120 C CA . VAL A 1 154 ? 11.626 3.150 31.429 1.00 91.88 154 VAL A CA 1
ATOM 1121 C C . VAL A 1 154 ? 11.879 4.285 32.428 1.00 91.88 154 VAL A C 1
ATOM 1123 O O . VAL A 1 154 ? 11.122 4.450 33.386 1.00 91.88 154 VAL A O 1
ATOM 1126 N N . LEU A 1 155 ? 12.939 5.076 32.242 1.00 92.00 155 LEU A N 1
ATOM 1127 C CA . LEU A 1 155 ? 13.274 6.175 33.141 1.00 92.00 155 LEU A CA 1
ATOM 1128 C C . LEU A 1 155 ? 12.402 7.402 32.847 1.00 92.00 155 LEU A C 1
ATOM 1130 O O . LEU A 1 155 ? 12.407 7.917 31.736 1.00 92.00 155 LEU A O 1
ATOM 1134 N N . ALA A 1 156 ? 11.766 7.964 33.880 1.00 88.81 156 ALA A N 1
ATOM 1135 C CA . ALA A 1 156 ? 10.890 9.144 33.778 1.00 88.81 156 ALA A CA 1
ATOM 1136 C C . ALA A 1 156 ? 11.563 10.430 33.260 1.00 88.81 156 ALA A C 1
ATOM 1138 O O . ALA A 1 156 ? 10.879 11.395 32.930 1.00 88.81 156 ALA A O 1
ATOM 1139 N N . ARG A 1 157 ? 12.901 10.463 33.193 1.00 89.19 157 ARG A N 1
ATOM 1140 C CA . ARG A 1 157 ? 13.651 11.565 32.566 1.00 89.19 157 ARG A CA 1
ATOM 1141 C C . ARG A 1 157 ? 13.617 11.518 31.036 1.00 89.19 157 ARG A C 1
ATOM 1143 O O . ARG A 1 157 ? 14.006 12.494 30.405 1.00 89.19 157 ARG A O 1
ATOM 1150 N N . LEU A 1 158 ? 13.240 10.380 30.451 1.00 87.31 158 LEU A N 1
ATOM 1151 C CA . LEU A 1 158 ? 12.976 10.246 29.027 1.00 87.31 158 LEU A CA 1
ATOM 1152 C C . LEU A 1 158 ? 11.467 10.331 28.818 1.00 87.31 158 LEU A C 1
ATOM 1154 O O . LEU A 1 158 ? 10.695 9.628 29.465 1.00 87.31 158 LEU A O 1
ATOM 1158 N N . ASP A 1 159 ? 11.043 11.150 27.863 1.00 91.00 159 ASP A N 1
ATOM 1159 C CA . ASP A 1 159 ? 9.624 11.310 27.536 1.00 91.00 159 ASP A CA 1
ATOM 1160 C C . ASP A 1 159 ? 8.973 10.023 26.980 1.00 91.00 159 ASP A C 1
ATOM 1162 O O . ASP A 1 159 ? 7.748 9.916 26.918 1.00 91.00 159 ASP A O 1
ATOM 1166 N N . VAL A 1 160 ? 9.775 9.014 26.626 1.00 92.75 160 VAL A N 1
ATOM 1167 C CA . VAL A 1 160 ? 9.329 7.732 26.059 1.00 92.75 160 VAL A CA 1
ATOM 1168 C C . VAL A 1 160 ? 8.385 6.972 26.994 1.00 92.75 160 VAL A C 1
ATOM 1170 O O . VAL A 1 160 ? 7.353 6.478 26.533 1.00 92.75 160 VAL A O 1
ATOM 1173 N N . GLU A 1 161 ? 8.656 6.927 28.306 1.00 93.69 161 GLU A N 1
ATOM 1174 C CA . GLU A 1 161 ? 7.739 6.267 29.255 1.00 93.69 161 GLU A CA 1
ATOM 1175 C C . GLU A 1 161 ? 6.367 6.943 29.274 1.00 93.69 161 GLU A C 1
ATOM 1177 O O . GLU A 1 161 ? 5.333 6.267 29.320 1.00 93.69 161 GLU A O 1
ATOM 1182 N N . ARG A 1 162 ? 6.352 8.281 29.152 1.00 93.56 162 ARG A N 1
ATOM 1183 C CA . ARG A 1 162 ? 5.118 9.068 29.100 1.00 93.56 162 ARG A CA 1
ATOM 1184 C C . ARG A 1 162 ? 4.309 8.712 27.858 1.00 93.56 162 ARG A C 1
ATOM 1186 O O . ARG A 1 162 ? 3.094 8.561 27.951 1.00 93.56 162 ARG A O 1
ATOM 1193 N N . HIS A 1 163 ? 4.961 8.564 26.709 1.00 94.56 163 HIS A N 1
ATOM 1194 C CA . HIS A 1 163 ? 4.286 8.137 25.486 1.00 94.56 163 HIS A CA 1
ATOM 1195 C C . HIS A 1 163 ? 3.669 6.748 25.655 1.00 94.56 163 HIS A C 1
ATOM 1197 O O . HIS A 1 163 ? 2.489 6.564 25.365 1.00 94.56 163 HIS A O 1
ATOM 1203 N N . TYR A 1 164 ? 4.414 5.798 26.224 1.00 95.50 164 TYR A N 1
ATOM 1204 C CA . TYR A 1 164 ? 3.907 4.453 26.482 1.00 95.50 164 TYR A CA 1
ATOM 1205 C C . TYR A 1 164 ? 2.682 4.445 27.399 1.00 95.50 164 TYR A C 1
ATOM 1207 O O . TYR A 1 164 ? 1.644 3.913 27.009 1.00 95.50 164 TYR A O 1
ATOM 1215 N N . ARG A 1 165 ? 2.747 5.079 28.577 1.00 94.69 165 ARG A N 1
ATOM 1216 C CA . ARG A 1 165 ? 1.638 5.074 29.553 1.00 94.69 165 ARG A CA 1
ATOM 1217 C C . ARG A 1 165 ? 0.363 5.768 29.061 1.00 94.69 165 ARG A C 1
ATOM 1219 O O . ARG A 1 165 ? -0.708 5.518 29.614 1.00 94.69 165 ARG A O 1
ATOM 1226 N N . ASP A 1 166 ? 0.470 6.658 28.073 1.00 94.69 166 ASP A N 1
ATOM 1227 C CA . ASP A 1 166 ? -0.662 7.412 27.529 1.00 94.69 166 ASP A CA 1
ATOM 1228 C C . ASP A 1 166 ? -1.460 6.592 26.496 1.00 94.69 166 ASP A C 1
ATOM 1230 O O . ASP A 1 166 ? -2.678 6.755 26.387 1.00 94.69 166 ASP A O 1
ATOM 1234 N N . THR A 1 167 ? -0.807 5.671 25.778 1.00 96.12 167 THR A N 1
ATOM 1235 C CA . THR A 1 167 ? -1.433 4.882 24.697 1.00 96.12 167 THR A CA 1
ATOM 1236 C C . THR A 1 167 ? -2.555 3.925 25.135 1.00 96.12 167 THR A C 1
ATOM 1238 O O . THR A 1 167 ? -3.535 3.829 24.395 1.00 96.12 167 THR A O 1
ATOM 1241 N N . PRO A 1 168 ? -2.550 3.286 26.329 1.00 95.56 168 PRO A N 1
ATOM 1242 C CA . PRO A 1 168 ? -3.660 2.432 26.755 1.00 95.56 168 PRO A CA 1
ATOM 1243 C C . PRO A 1 168 ? -5.007 3.158 26.803 1.00 95.56 168 PRO A C 1
ATOM 1245 O O . PRO A 1 168 ? -6.026 2.583 26.423 1.00 95.56 168 PRO A O 1
ATOM 1248 N N . LEU A 1 169 ? -5.026 4.439 27.202 1.00 93.44 169 LEU A N 1
ATOM 1249 C CA . LEU A 1 169 ? -6.252 5.244 27.172 1.00 93.44 169 LEU A CA 1
ATOM 1250 C C . LEU A 1 169 ? -6.760 5.430 25.739 1.00 93.44 169 LEU A C 1
ATOM 1252 O O . LEU A 1 169 ? -7.964 5.427 25.509 1.00 93.44 169 LEU A O 1
ATOM 1256 N N . MET A 1 170 ? -5.856 5.596 24.776 1.00 95.06 170 MET A N 1
ATOM 1257 C CA . MET A 1 170 ? -6.212 5.796 23.372 1.00 95.06 170 MET A CA 1
ATOM 1258 C C . MET A 1 170 ? -6.842 4.543 22.750 1.00 95.06 170 MET A C 1
ATOM 1260 O O . MET A 1 170 ? -7.726 4.657 21.902 1.00 95.06 170 MET A O 1
ATOM 1264 N N . ILE A 1 171 ? -6.443 3.356 23.213 1.00 96.31 171 ILE A N 1
ATOM 1265 C CA . ILE A 1 171 ? -7.023 2.073 22.795 1.00 96.31 171 ILE A CA 1
ATOM 1266 C C . ILE A 1 171 ? -8.451 1.917 23.334 1.00 96.31 171 ILE A C 1
ATOM 1268 O O . ILE A 1 171 ? -9.339 1.495 22.595 1.00 96.31 171 ILE A O 1
ATOM 1272 N N . ILE A 1 172 ? -8.711 2.290 24.592 1.00 94.56 172 ILE A N 1
ATOM 1273 C CA . ILE A 1 172 ? -10.018 2.057 25.240 1.00 94.56 172 ILE A CA 1
ATOM 1274 C C . ILE A 1 172 ? -11.007 3.231 25.123 1.00 94.56 172 ILE A C 1
ATOM 1276 O O . ILE A 1 172 ? -12.218 3.024 25.197 1.00 94.56 172 ILE A O 1
ATOM 1280 N N . GLY A 1 173 ? -10.511 4.458 24.951 1.00 89.12 173 GLY A N 1
ATOM 1281 C CA . GLY A 1 173 ? -11.310 5.683 24.893 1.00 89.12 173 GLY A CA 1
ATOM 1282 C C . GLY A 1 173 ? -12.151 5.797 23.620 1.00 89.12 173 GLY A C 1
ATOM 1283 O O . GLY A 1 173 ? -11.779 5.267 22.576 1.00 89.12 173 GLY A O 1
ATOM 1284 N N . GLU A 1 174 ? -13.294 6.493 23.709 1.00 88.88 174 GLU A N 1
ATOM 1285 C CA . GLU A 1 174 ? -14.252 6.682 22.595 1.00 88.88 174 GLU A CA 1
ATOM 1286 C C . GLU A 1 174 ? -14.717 5.358 21.941 1.00 88.88 174 GLU A C 1
ATOM 1288 O O . GLU A 1 174 ? -15.070 5.298 20.759 1.00 88.88 174 GLU A O 1
ATOM 1293 N N . GLY A 1 175 ? -14.729 4.283 22.744 1.00 89.69 175 GLY A N 1
ATOM 1294 C CA . GLY A 1 175 ? -15.021 2.903 22.359 1.00 89.69 175 GLY A CA 1
ATOM 1295 C C . GLY A 1 175 ? -13.743 2.105 22.106 1.00 89.69 175 GLY A C 1
ATOM 1296 O O . GLY A 1 175 ? -12.913 2.522 21.296 1.00 89.69 175 GLY A O 1
ATOM 1297 N N . THR A 1 176 ? -13.600 0.946 22.763 1.00 95.75 176 THR A N 1
ATOM 1298 C CA . THR A 1 176 ? -12.408 0.090 22.623 1.00 95.75 176 THR A CA 1
ATOM 1299 C C . THR A 1 176 ? -12.184 -0.330 21.173 1.00 95.75 176 THR A C 1
ATOM 1301 O O . THR A 1 176 ? -13.120 -0.326 20.370 1.00 95.75 176 THR A O 1
ATOM 1304 N N . ASN A 1 177 ? -10.959 -0.708 20.817 1.00 97.06 177 ASN A N 1
ATOM 1305 C CA . ASN A 1 177 ? -10.647 -1.127 19.449 1.00 97.06 177 ASN A CA 1
ATOM 1306 C C . ASN A 1 177 ? -11.497 -2.325 18.985 1.00 97.06 177 ASN A C 1
ATOM 1308 O O . ASN A 1 177 ? -11.895 -2.388 17.827 1.00 97.06 177 ASN A O 1
ATOM 1312 N N . GLU A 1 178 ? -11.894 -3.221 19.882 1.00 96.69 178 GLU A N 1
ATOM 1313 C CA . GLU A 1 178 ? -12.786 -4.359 19.609 1.00 96.69 178 GLU A CA 1
ATOM 1314 C C . GLU A 1 178 ? -14.214 -3.895 19.295 1.00 96.69 178 GLU A C 1
ATOM 1316 O O . GLU A 1 178 ? -14.864 -4.410 18.376 1.00 96.69 178 GLU A O 1
ATOM 1321 N N . ILE A 1 179 ? -14.696 -2.886 20.028 1.00 95.38 179 ILE A N 1
ATOM 1322 C CA . ILE A 1 179 ? -15.978 -2.243 19.735 1.00 95.38 179 ILE A CA 1
ATOM 1323 C C . ILE A 1 179 ? -15.900 -1.513 18.393 1.00 95.38 179 ILE A C 1
ATOM 1325 O O . ILE A 1 179 ? -16.810 -1.670 17.579 1.00 95.38 179 ILE A O 1
ATOM 1329 N N . GLN A 1 180 ? -14.810 -0.788 18.109 1.00 96.12 180 GLN A N 1
ATOM 1330 C CA . GLN A 1 180 ? -14.614 -0.136 16.809 1.00 96.12 180 GLN A CA 1
ATOM 1331 C C . GLN A 1 180 ? -14.642 -1.144 15.668 1.00 96.12 180 GLN A C 1
ATOM 1333 O O . GLN A 1 180 ? -15.399 -0.954 14.723 1.00 96.12 180 GLN A O 1
ATOM 1338 N N . ARG A 1 181 ? -13.901 -2.249 15.776 1.00 97.81 181 ARG A N 1
ATOM 1339 C CA . ARG A 1 181 ? -13.904 -3.315 14.769 1.00 97.81 181 ARG A CA 1
ATOM 1340 C C . ARG A 1 181 ? -15.314 -3.849 14.507 1.00 97.81 181 ARG A C 1
ATOM 1342 O O . ARG A 1 181 ? -15.737 -3.965 13.361 1.00 97.81 181 ARG A O 1
ATOM 1349 N N . THR A 1 182 ? -16.085 -4.095 15.565 1.00 96.81 182 THR A N 1
ATOM 1350 C CA . THR A 1 182 ? -17.477 -4.555 15.434 1.00 96.81 182 THR A CA 1
ATOM 1351 C C . THR A 1 182 ? -18.357 -3.524 14.710 1.00 96.81 182 THR A C 1
ATOM 1353 O O . THR A 1 182 ? -19.128 -3.879 13.816 1.00 96.81 182 THR A O 1
ATOM 1356 N N . LEU A 1 183 ? -18.223 -2.236 15.049 1.00 94.25 183 LEU A N 1
ATOM 1357 C CA . LEU A 1 183 ? -18.969 -1.146 14.411 1.00 94.25 183 LEU A CA 1
ATOM 1358 C C . LEU A 1 183 ? -18.566 -0.933 12.947 1.00 94.25 183 LEU A C 1
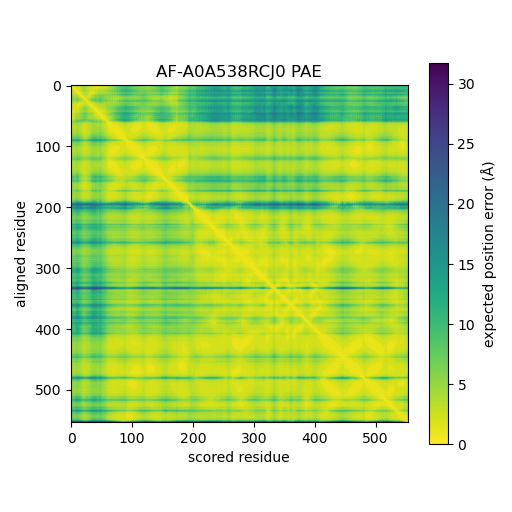ATOM 1360 O O . LEU A 1 183 ? -19.443 -0.749 12.107 1.00 94.25 183 LEU A O 1
ATOM 1364 N N . ILE A 1 184 ? -17.269 -0.980 12.640 1.00 96.06 184 ILE A N 1
ATOM 1365 C CA . ILE A 1 184 ? -16.718 -0.853 11.285 1.00 96.06 184 ILE A CA 1
ATOM 1366 C C . ILE A 1 184 ? -17.264 -1.976 10.402 1.00 96.06 184 ILE A C 1
ATOM 1368 O O . ILE A 1 184 ? -17.841 -1.701 9.354 1.00 96.06 184 ILE A O 1
ATOM 1372 N N . ALA A 1 185 ? -17.165 -3.233 10.845 1.00 96.62 185 ALA A N 1
ATOM 1373 C CA . ALA A 1 185 ? -17.662 -4.381 10.088 1.00 96.62 185 ALA A CA 1
ATOM 1374 C C . ALA A 1 185 ? -19.165 -4.288 9.800 1.00 96.62 185 ALA A C 1
ATOM 1376 O O . ALA A 1 185 ? -19.607 -4.538 8.679 1.00 96.62 185 ALA A O 1
ATOM 1377 N N . ARG A 1 186 ? -19.954 -3.884 10.801 1.00 95.31 186 ARG A N 1
ATOM 1378 C CA . ARG A 1 186 ? -21.395 -3.689 10.640 1.00 95.31 186 ARG A CA 1
ATOM 1379 C C . ARG A 1 186 ? -21.709 -2.581 9.634 1.00 95.31 186 ARG A C 1
ATOM 1381 O O . ARG A 1 186 ? -22.524 -2.793 8.744 1.00 95.31 186 ARG A O 1
ATOM 1388 N N . GLN A 1 187 ? -21.046 -1.432 9.745 1.00 93.31 187 GLN A N 1
ATOM 1389 C CA . GLN A 1 187 ? -21.241 -0.315 8.822 1.00 93.31 187 GLN A CA 1
ATOM 1390 C C . GLN A 1 187 ? -20.815 -0.656 7.390 1.00 93.31 187 GLN A C 1
ATOM 1392 O O . GLN A 1 187 ? -21.479 -0.225 6.453 1.00 93.31 187 GLN A O 1
ATOM 1397 N N . LEU A 1 188 ? -19.755 -1.450 7.204 1.00 92.94 188 LEU A N 1
ATOM 1398 C CA . LEU A 1 188 ? -19.346 -1.935 5.882 1.00 92.94 188 LEU A CA 1
ATOM 1399 C C . LEU A 1 188 ? -20.466 -2.748 5.221 1.00 92.94 188 LEU A C 1
ATOM 1401 O O . LEU A 1 188 ? -20.815 -2.484 4.073 1.00 92.94 188 LEU A O 1
ATOM 1405 N N . VAL A 1 189 ? -21.069 -3.686 5.956 1.00 92.62 189 VAL A N 1
ATOM 1406 C CA . VAL A 1 189 ? -22.197 -4.488 5.455 1.00 92.62 189 VAL A CA 1
ATOM 1407 C C . VAL A 1 189 ? -23.431 -3.615 5.205 1.00 92.62 189 VAL A C 1
ATOM 1409 O O . VAL A 1 189 ? -24.039 -3.718 4.145 1.00 92.62 189 VAL A O 1
ATOM 1412 N N . GLU A 1 190 ? -23.779 -2.715 6.128 1.00 91.00 190 GLU A N 1
ATOM 1413 C CA . GLU A 1 190 ? -24.941 -1.822 5.987 1.00 91.00 190 GLU A CA 1
ATOM 1414 C C . GLU A 1 190 ? -24.811 -0.848 4.803 1.00 91.00 190 GLU A C 1
ATOM 1416 O O . GLU A 1 190 ? -25.804 -0.570 4.133 1.00 91.00 190 GLU A O 1
ATOM 1421 N N . ARG A 1 191 ? -23.607 -0.321 4.533 1.00 87.38 191 ARG A N 1
ATOM 1422 C CA . ARG A 1 191 ? -23.366 0.645 3.448 1.00 87.38 191 ARG A CA 1
ATOM 1423 C C . ARG A 1 191 ? -23.212 -0.013 2.076 1.00 87.38 191 ARG A C 1
ATOM 1425 O O . ARG A 1 191 ? -23.552 0.613 1.076 1.00 87.38 191 ARG A O 1
ATOM 1432 N N . HIS A 1 192 ? -22.669 -1.229 2.009 1.00 83.31 192 HIS A N 1
ATOM 1433 C CA . HIS A 1 192 ? -22.205 -1.807 0.743 1.00 83.31 192 HIS A CA 1
ATOM 1434 C C . HIS A 1 192 ? -22.810 -3.172 0.385 1.00 83.31 192 HIS A C 1
ATOM 1436 O O . HIS A 1 192 ? -22.761 -3.573 -0.779 1.00 83.31 192 HIS A O 1
ATOM 1442 N N . GLY A 1 193 ? -23.380 -3.901 1.347 1.00 86.06 193 GLY A N 1
ATOM 1443 C CA . GLY A 1 193 ? -23.888 -5.255 1.124 1.00 86.06 193 GLY A CA 1
ATOM 1444 C C . GLY A 1 193 ? -22.845 -6.185 0.486 1.00 86.06 193 GLY A C 1
ATOM 1445 O O . GLY A 1 193 ? -21.658 -6.146 0.814 1.00 86.06 193 GLY A O 1
ATOM 1446 N N . GLU A 1 194 ? -23.281 -7.034 -0.448 1.00 80.38 194 GLU A N 1
ATOM 1447 C CA . GLU A 1 194 ? -22.432 -8.025 -1.136 1.00 80.38 194 GLU A CA 1
ATOM 1448 C C . GLU A 1 194 ? -21.561 -7.453 -2.270 1.00 80.38 194 GLU A C 1
ATOM 1450 O O . GLU A 1 194 ? -20.656 -8.133 -2.772 1.00 80.38 194 GLU A O 1
ATOM 1455 N N . ARG A 1 195 ? -21.845 -6.222 -2.709 1.00 71.12 195 ARG A N 1
ATOM 1456 C CA . ARG A 1 195 ? -21.145 -5.545 -3.807 1.00 71.12 195 ARG A CA 1
ATOM 1457 C C . ARG A 1 195 ? -20.484 -4.291 -3.271 1.00 71.12 195 ARG A C 1
ATOM 1459 O O . ARG A 1 195 ? -21.036 -3.195 -3.340 1.00 71.12 195 ARG A O 1
ATOM 1466 N N . LEU A 1 196 ? -19.283 -4.475 -2.740 1.00 69.19 196 LEU A N 1
ATOM 1467 C CA . LEU A 1 196 ? -18.481 -3.349 -2.311 1.00 69.19 196 LEU A CA 1
ATOM 1468 C C . LEU A 1 196 ? -18.089 -2.482 -3.517 1.00 69.19 196 LEU A C 1
ATOM 1470 O O . LEU A 1 196 ? -17.668 -2.991 -4.552 1.00 69.19 196 LEU A O 1
ATOM 1474 N N . GLY A 1 197 ? -18.261 -1.168 -3.372 1.00 63.59 197 GLY A N 1
ATOM 1475 C CA . GLY A 1 197 ? -17.644 -0.179 -4.252 1.00 63.59 197 GLY A CA 1
ATOM 1476 C C . GLY A 1 197 ? -16.199 0.095 -3.827 1.00 63.59 197 GLY A C 1
ATOM 1477 O O . GLY A 1 197 ? -15.486 -0.793 -3.377 1.00 63.59 197 GLY A O 1
ATOM 1478 N N . ALA A 1 198 ? -15.759 1.350 -3.927 1.00 67.19 198 ALA A N 1
ATOM 1479 C CA . ALA A 1 198 ? -14.472 1.751 -3.360 1.00 67.19 198 ALA A CA 1
ATOM 1480 C C . ALA A 1 198 ? -14.590 1.963 -1.837 1.00 67.19 198 ALA A C 1
ATOM 1482 O O . ALA A 1 198 ? -15.545 2.590 -1.385 1.00 67.19 198 ALA A O 1
ATOM 1483 N N . LEU A 1 199 ? -13.608 1.486 -1.057 1.00 73.81 199 LEU A N 1
ATOM 1484 C CA . LEU A 1 199 ? -13.518 1.756 0.394 1.00 73.81 199 LEU A CA 1
ATOM 1485 C C . LEU A 1 199 ? -13.249 3.234 0.714 1.00 73.81 199 LEU A C 1
ATOM 1487 O O . LEU A 1 199 ? -13.566 3.703 1.800 1.00 73.81 199 LEU A O 1
ATOM 1491 N N . THR A 1 200 ? -12.655 3.960 -0.228 1.00 74.38 200 THR A N 1
ATOM 1492 C CA . THR A 1 200 ? -12.396 5.397 -0.133 1.00 74.38 200 THR A CA 1
ATOM 1493 C C . THR A 1 200 ? -13.235 6.127 -1.172 1.00 74.38 200 THR A C 1
ATOM 1495 O O . THR A 1 200 ? -13.243 5.730 -2.341 1.00 74.38 200 THR A O 1
ATOM 1498 N N . SER A 1 201 ? -13.905 7.209 -0.766 1.00 72.56 201 SER A N 1
ATOM 1499 C CA . SER A 1 201 ? -14.598 8.093 -1.707 1.00 72.56 201 SER A CA 1
ATOM 1500 C C . SER A 1 201 ? -13.613 8.673 -2.724 1.00 72.56 201 SER A C 1
ATOM 1502 O O . SER A 1 201 ? -12.490 9.033 -2.374 1.00 72.56 201 SER A O 1
ATOM 1504 N N . ARG A 1 202 ? -14.058 8.768 -3.980 1.00 77.69 202 ARG A N 1
ATOM 1505 C CA . ARG A 1 202 ? -13.365 9.485 -5.058 1.00 77.69 202 ARG A CA 1
ATOM 1506 C C . ARG A 1 202 ? -14.081 10.787 -5.422 1.00 77.69 202 ARG A C 1
ATOM 1508 O O . ARG A 1 202 ? -13.769 11.366 -6.446 1.00 77.69 202 ARG A O 1
ATOM 1515 N N . GLU A 1 203 ? -15.064 11.248 -4.646 1.00 71.88 203 GLU A N 1
ATOM 1516 C CA . GLU A 1 203 ? -15.850 12.446 -4.998 1.00 71.88 203 GLU A CA 1
ATOM 1517 C C . GLU A 1 203 ? -15.017 13.734 -5.052 1.00 71.88 203 GLU A C 1
ATOM 1519 O O . GLU A 1 203 ? -15.347 14.627 -5.824 1.00 71.88 203 GLU A O 1
ATOM 1524 N N . GLY A 1 204 ? -13.918 13.810 -4.293 1.00 74.69 204 GLY A N 1
ATOM 1525 C CA . GLY A 1 204 ? -12.981 14.939 -4.329 1.00 74.69 204 GLY A CA 1
ATOM 1526 C C . GLY A 1 204 ? -11.966 14.905 -5.478 1.00 74.69 204 GLY A C 1
ATOM 1527 O O . GLY A 1 204 ? -11.146 15.812 -5.577 1.00 74.69 204 GLY A O 1
ATOM 1528 N N . GLU A 1 205 ? -11.987 13.867 -6.318 1.00 86.44 205 GLU A N 1
ATOM 1529 C CA . GLU A 1 205 ? -11.048 13.709 -7.431 1.00 86.44 205 GLU A CA 1
ATOM 1530 C C . GLU A 1 205 ? -11.500 14.483 -8.681 1.00 86.44 205 GLU A C 1
ATOM 1532 O O . GLU A 1 205 ? -12.708 14.564 -8.937 1.00 86.44 205 GLU A O 1
ATOM 1537 N N . PRO A 1 206 ? -10.564 14.982 -9.515 1.00 90.19 206 PRO A N 1
ATOM 1538 C CA . PRO A 1 206 ? -10.901 15.611 -10.789 1.00 90.19 206 PRO A CA 1
ATOM 1539 C C . PRO A 1 206 ? -11.778 14.712 -11.670 1.00 90.19 206 PRO A C 1
ATOM 1541 O O . PRO A 1 206 ? -11.563 13.500 -11.745 1.00 90.19 206 PRO A O 1
ATOM 1544 N N . ASP A 1 207 ? -12.743 15.307 -12.371 1.00 90.19 207 ASP A N 1
ATOM 1545 C CA . ASP A 1 207 ? -13.733 14.589 -13.187 1.00 90.19 207 ASP A CA 1
ATOM 1546 C C . ASP A 1 207 ? -13.092 13.635 -14.198 1.00 90.19 207 ASP A C 1
ATOM 1548 O O . ASP A 1 207 ? -13.503 12.479 -14.293 1.00 90.19 207 ASP A O 1
ATOM 1552 N N . GLU A 1 208 ? -12.045 14.083 -14.888 1.00 89.50 208 GLU A N 1
ATOM 1553 C CA . GLU A 1 208 ? -11.290 13.280 -15.855 1.00 89.50 208 GLU A CA 1
ATOM 1554 C C . GLU A 1 208 ? -10.691 12.024 -15.203 1.00 89.50 208 GLU A C 1
ATOM 1556 O O . GLU A 1 208 ? -10.862 10.911 -15.709 1.00 89.50 208 GLU A O 1
ATOM 1561 N N . ARG A 1 209 ? -10.082 12.174 -14.016 1.00 92.00 209 ARG A N 1
ATOM 1562 C CA . ARG A 1 209 ? -9.531 11.056 -13.233 1.00 92.00 209 ARG A CA 1
ATOM 1563 C C . ARG A 1 209 ? -10.636 10.081 -12.821 1.00 92.00 209 ARG A C 1
ATOM 1565 O O . ARG A 1 209 ? -10.475 8.867 -12.936 1.00 92.00 209 ARG A O 1
ATOM 1572 N N . ARG A 1 210 ? -11.794 10.585 -12.383 1.00 91.38 210 ARG A N 1
ATOM 1573 C CA . ARG A 1 210 ? -12.943 9.736 -12.014 1.00 91.38 210 ARG A CA 1
ATOM 1574 C C . ARG A 1 210 ? -13.477 8.953 -13.214 1.00 91.38 210 ARG A C 1
ATOM 1576 O O . ARG A 1 210 ? -13.788 7.770 -13.073 1.00 91.38 210 ARG A O 1
ATOM 1583 N N . GLN A 1 211 ? -13.565 9.590 -14.379 1.00 92.56 211 GLN A N 1
ATOM 1584 C CA . GLN A 1 211 ? -14.071 8.981 -15.608 1.00 92.56 211 GLN A CA 1
ATOM 1585 C C . GLN A 1 211 ? -13.152 7.877 -16.132 1.00 92.56 211 GLN A C 1
ATOM 1587 O O . GLN A 1 211 ? -13.644 6.785 -16.421 1.00 92.56 211 GLN A O 1
ATOM 1592 N N . ILE A 1 212 ? -11.834 8.109 -16.198 1.00 93.25 212 ILE A N 1
ATOM 1593 C CA . ILE A 1 212 ? -10.909 7.078 -16.687 1.00 93.25 212 ILE A CA 1
ATOM 1594 C C . ILE A 1 212 ? -10.889 5.860 -15.770 1.00 93.25 212 ILE A C 1
ATOM 1596 O O . ILE A 1 212 ? -10.984 4.727 -16.238 1.00 93.25 212 ILE A O 1
ATOM 1600 N N . VAL A 1 213 ? -10.874 6.067 -14.453 1.00 93.75 213 VAL A N 1
ATOM 1601 C CA . VAL A 1 213 ? -10.879 4.951 -13.507 1.00 93.75 213 VAL A CA 1
ATOM 1602 C C . VAL A 1 213 ? -12.206 4.182 -13.566 1.00 93.75 213 VAL A C 1
ATOM 1604 O O . VAL A 1 213 ? -12.217 2.956 -13.454 1.00 93.75 213 VAL A O 1
ATOM 1607 N N . LEU A 1 214 ? -13.332 4.864 -13.805 1.00 92.75 214 LEU A N 1
ATOM 1608 C CA . LEU A 1 214 ? -14.617 4.204 -14.041 1.00 92.75 214 LEU A CA 1
ATO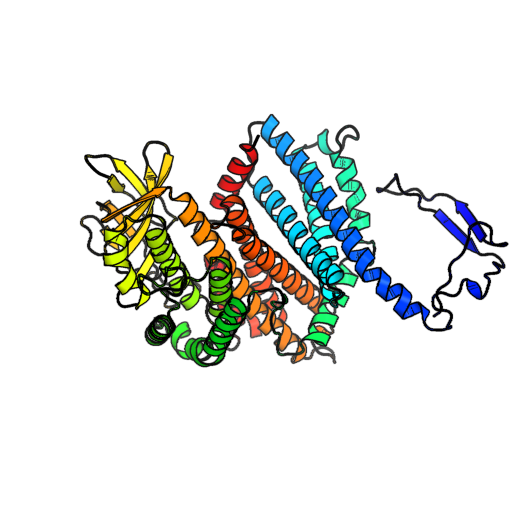M 1609 C C . LEU A 1 214 ? -14.610 3.374 -15.334 1.00 92.75 214 LEU A C 1
ATOM 1611 O O . LEU A 1 214 ? -15.116 2.251 -15.329 1.00 92.75 214 LEU A O 1
ATOM 1615 N N . ALA A 1 215 ? -14.033 3.894 -16.419 1.00 94.88 215 ALA A N 1
ATOM 1616 C CA . ALA A 1 215 ? -13.894 3.165 -17.677 1.00 94.88 215 ALA A CA 1
ATOM 1617 C C . ALA A 1 215 ? -13.029 1.906 -17.498 1.00 94.88 215 ALA A C 1
ATOM 1619 O O . ALA A 1 215 ? -13.442 0.813 -17.890 1.00 94.88 215 ALA A O 1
ATOM 1620 N N . VAL A 1 216 ? -11.891 2.028 -16.805 1.00 96.50 216 VAL A N 1
ATOM 1621 C CA . VAL A 1 216 ? -11.024 0.888 -16.467 1.00 96.50 216 VAL A CA 1
ATOM 1622 C C . VAL A 1 216 ? -11.761 -0.126 -15.600 1.00 96.50 216 VAL A C 1
ATOM 1624 O O . VAL A 1 216 ? -11.700 -1.318 -15.881 1.00 96.50 216 VAL A O 1
ATOM 1627 N N . ARG A 1 217 ? -12.538 0.306 -14.601 1.00 95.06 217 ARG A N 1
ATOM 1628 C CA . ARG A 1 217 ? -13.357 -0.614 -13.799 1.00 95.06 217 ARG A CA 1
ATOM 1629 C C . ARG A 1 217 ? -14.348 -1.404 -14.656 1.00 95.06 217 ARG A C 1
ATOM 1631 O O . ARG A 1 217 ? -14.521 -2.600 -14.439 1.00 95.06 217 ARG A O 1
ATOM 1638 N N . GLN A 1 218 ? -14.997 -0.763 -15.627 1.00 94.94 218 GLN A N 1
ATOM 1639 C CA . GLN A 1 218 ? -15.919 -1.454 -16.532 1.00 94.94 218 GLN A CA 1
ATOM 1640 C C . GLN A 1 218 ? -15.197 -2.468 -17.423 1.00 94.94 218 GLN A C 1
ATOM 1642 O O . GLN A 1 218 ? -15.711 -3.569 -17.612 1.00 94.94 218 GLN A O 1
ATOM 1647 N N . PHE A 1 219 ? -14.015 -2.119 -17.935 1.00 97.25 219 PHE A N 1
ATOM 1648 C CA . PHE A 1 219 ? -13.152 -3.046 -18.669 1.00 97.25 219 PHE A CA 1
ATOM 1649 C C . PHE A 1 219 ? -12.741 -4.240 -17.799 1.00 97.25 219 PHE A C 1
ATOM 1651 O O . PHE A 1 219 ? -12.829 -5.390 -18.227 1.00 97.25 219 PHE A O 1
ATOM 1658 N N . VAL A 1 220 ? -12.360 -3.982 -16.546 1.00 97.00 220 VAL A N 1
ATOM 1659 C CA . VAL A 1 220 ? -11.961 -5.022 -15.596 1.00 97.00 220 VAL A CA 1
ATOM 1660 C C . VAL A 1 220 ? -13.086 -6.035 -15.377 1.00 97.00 220 VAL A C 1
ATOM 1662 O O . VAL A 1 220 ? -12.848 -7.238 -15.438 1.00 97.00 220 VAL A O 1
ATOM 1665 N N . GLU A 1 221 ? -14.315 -5.562 -15.173 1.00 95.19 221 GLU A N 1
ATOM 1666 C CA . GLU A 1 221 ? -15.483 -6.425 -14.954 1.00 95.19 221 GLU A CA 1
ATOM 1667 C C . GLU A 1 221 ? -15.901 -7.206 -16.209 1.00 95.19 221 GLU A C 1
ATOM 1669 O O . GLU A 1 221 ? -16.306 -8.362 -16.111 1.00 95.19 221 GLU A O 1
ATOM 1674 N N . LYS A 1 222 ? -15.827 -6.582 -17.392 1.00 96.19 222 LYS A N 1
ATOM 1675 C CA . LYS A 1 222 ? -16.362 -7.157 -18.639 1.00 96.19 222 LYS A CA 1
ATOM 1676 C C . LYS A 1 222 ? -15.363 -8.012 -19.414 1.00 96.19 222 LYS A C 1
ATOM 1678 O O . LYS A 1 222 ? -15.787 -8.974 -20.046 1.00 96.19 222 LYS A O 1
ATOM 1683 N N . SER A 1 223 ? -14.080 -7.663 -19.370 1.00 96.62 223 SER A N 1
ATOM 1684 C CA . SER A 1 223 ? -13.033 -8.301 -20.175 1.00 96.62 223 SER A CA 1
ATOM 1685 C C . SER A 1 223 ? -12.001 -9.009 -19.299 1.00 96.62 223 SER A C 1
ATOM 1687 O O . SER A 1 223 ? -11.735 -10.194 -19.492 1.00 96.62 223 SER A O 1
ATOM 1689 N N . LEU A 1 224 ? -11.444 -8.317 -18.297 1.00 96.81 224 LEU A N 1
ATOM 1690 C CA . LEU A 1 224 ? -10.286 -8.832 -17.557 1.00 96.81 224 LEU A CA 1
ATOM 1691 C C . LEU A 1 224 ? -10.628 -10.001 -16.624 1.00 96.81 224 LEU A C 1
ATOM 1693 O O . LEU A 1 224 ? -9.985 -11.044 -16.700 1.00 96.81 224 LEU A O 1
ATOM 1697 N N . ILE A 1 225 ? -11.617 -9.836 -15.737 1.00 96.19 225 ILE A N 1
ATOM 1698 C CA . ILE A 1 225 ? -12.011 -10.867 -14.762 1.00 96.19 225 ILE A CA 1
ATOM 1699 C C . ILE A 1 225 ? -12.475 -12.158 -15.461 1.00 96.19 225 ILE A C 1
ATOM 1701 O O . ILE A 1 225 ? -12.003 -13.228 -15.063 1.00 96.19 225 ILE A O 1
ATOM 1705 N N . PRO A 1 226 ? -13.332 -12.108 -16.504 1.00 96.38 226 PRO A N 1
ATOM 1706 C CA . PRO A 1 226 ? -13.730 -13.311 -17.234 1.00 96.38 226 PRO A CA 1
ATOM 1707 C C . PRO A 1 226 ? -12.554 -14.060 -17.871 1.00 96.38 226 PRO A C 1
ATOM 1709 O O . PRO A 1 226 ? -12.535 -15.288 -17.850 1.00 96.38 226 PRO A O 1
ATOM 1712 N N . ALA A 1 227 ? -11.542 -13.344 -18.375 1.00 96.31 227 ALA A N 1
ATOM 1713 C CA . ALA A 1 227 ? -10.392 -13.963 -19.032 1.00 96.31 227 ALA A CA 1
ATOM 1714 C C . ALA A 1 227 ? -9.528 -14.816 -18.086 1.00 96.31 227 ALA A C 1
ATOM 1716 O O . ALA A 1 227 ? -8.830 -15.721 -18.549 1.00 96.31 227 ALA A O 1
ATOM 1717 N N . VAL A 1 228 ? -9.563 -14.570 -16.770 1.00 95.94 228 VAL A N 1
ATOM 1718 C CA . VAL A 1 228 ? -8.651 -15.245 -15.833 1.00 95.94 228 VAL A CA 1
ATOM 1719 C C . VAL A 1 228 ? -8.875 -16.758 -15.778 1.00 95.94 228 VAL A C 1
ATOM 1721 O O . VAL A 1 228 ? -7.905 -17.501 -15.634 1.00 95.94 228 VAL A O 1
ATOM 1724 N N . ALA A 1 229 ? -10.125 -17.215 -15.920 1.00 91.56 229 ALA A N 1
ATOM 1725 C CA . ALA A 1 229 ? -10.489 -18.630 -15.814 1.00 91.56 229 ALA A CA 1
ATOM 1726 C C . ALA A 1 229 ? -9.755 -19.516 -16.837 1.00 91.56 229 ALA A C 1
ATOM 1728 O O . ALA A 1 229 ? -9.334 -20.619 -16.497 1.00 91.56 229 ALA A O 1
ATOM 1729 N N . ASP A 1 230 ? -9.540 -19.005 -18.052 1.00 91.38 230 ASP A N 1
ATOM 1730 C CA . ASP A 1 230 ? -8.882 -19.747 -19.133 1.00 91.38 230 ASP A CA 1
ATOM 1731 C C . ASP A 1 230 ? -7.356 -19.589 -19.127 1.00 91.38 230 ASP A C 1
ATOM 1733 O O . ASP A 1 230 ? -6.631 -20.446 -19.638 1.00 91.38 230 ASP A O 1
ATOM 1737 N N . HIS A 1 231 ? -6.847 -18.483 -18.577 1.00 95.56 231 HIS A N 1
ATOM 1738 C CA . HIS A 1 231 ? -5.432 -18.136 -18.690 1.00 95.56 231 HIS A CA 1
ATOM 1739 C C . HIS A 1 231 ? -4.606 -18.564 -17.479 1.00 95.56 231 HIS A C 1
ATOM 1741 O O . HIS A 1 231 ? -3.528 -19.131 -17.656 1.00 95.56 231 HIS A O 1
ATOM 1747 N N . GLU A 1 232 ? -5.080 -18.310 -16.256 1.00 93.88 232 GLU A N 1
ATOM 1748 C CA . GLU A 1 232 ? -4.266 -18.523 -15.053 1.00 93.88 232 GLU A CA 1
ATOM 1749 C C . GLU A 1 232 ? -3.959 -20.006 -14.784 1.00 93.88 232 GLU A C 1
ATOM 1751 O O . GLU A 1 232 ? -2.780 -20.318 -14.578 1.00 93.88 232 GLU A O 1
ATOM 1756 N N . PRO A 1 233 ? -4.923 -20.948 -14.888 1.00 93.12 233 PRO A N 1
ATOM 1757 C CA . PRO A 1 233 ? -4.633 -22.372 -14.709 1.00 93.12 233 PRO A CA 1
ATOM 1758 C C . PRO A 1 233 ? -3.675 -22.927 -15.769 1.00 93.12 233 PRO A C 1
ATOM 1760 O O . PRO A 1 233 ? -2.869 -23.806 -15.475 1.00 93.12 233 PRO A O 1
ATOM 1763 N N . ALA A 1 234 ? -3.746 -22.396 -16.994 1.00 94.00 234 ALA A N 1
ATOM 1764 C CA . ALA A 1 234 ? -2.910 -22.805 -18.120 1.00 94.00 234 ALA A CA 1
ATOM 1765 C C . ALA A 1 234 ? -1.578 -22.038 -18.207 1.00 94.00 234 ALA A C 1
ATOM 1767 O O . ALA A 1 234 ? -0.825 -22.255 -19.156 1.00 94.00 234 ALA A O 1
ATOM 1768 N N . ALA A 1 235 ? -1.307 -21.116 -17.271 1.00 94.19 235 ALA A N 1
ATOM 1769 C CA . ALA A 1 235 ? -0.174 -20.189 -17.316 1.00 94.19 235 ALA A CA 1
ATOM 1770 C C . ALA A 1 235 ? -0.020 -19.477 -18.678 1.00 94.19 235 ALA A C 1
ATOM 1772 O O . ALA A 1 235 ? 1.091 -19.244 -19.157 1.00 94.19 235 ALA A O 1
ATOM 1773 N N . ARG A 1 236 ? -1.142 -19.144 -19.326 1.00 94.62 236 ARG A N 1
ATOM 1774 C CA . ARG A 1 236 ? -1.160 -18.539 -20.660 1.00 94.62 236 ARG A CA 1
ATOM 1775 C C . ARG A 1 236 ? -1.013 -17.023 -20.569 1.00 94.62 236 ARG A C 1
ATOM 1777 O O . ARG A 1 236 ? -1.723 -16.372 -19.806 1.00 94.62 236 ARG A O 1
ATOM 1784 N N . TYR A 1 237 ? -0.145 -16.465 -21.408 1.00 95.06 237 TYR A N 1
ATOM 1785 C CA . TYR A 1 237 ? 0.016 -15.018 -21.529 1.00 95.06 237 TYR A CA 1
ATOM 1786 C C . TYR A 1 237 ? -1.262 -14.348 -22.085 1.00 95.06 237 TYR A C 1
ATOM 1788 O O . TYR A 1 237 ? -1.851 -14.866 -23.039 1.00 95.06 237 TYR A O 1
ATOM 1796 N N . PRO A 1 238 ? -1.710 -13.205 -21.534 1.00 95.12 238 PRO A N 1
ATOM 1797 C CA . PRO A 1 238 ? -2.973 -12.569 -21.911 1.00 95.12 238 PRO A CA 1
ATOM 1798 C C . PRO A 1 238 ? -2.845 -11.628 -23.126 1.00 95.12 238 PRO A C 1
ATOM 1800 O O . PRO A 1 238 ? -3.179 -10.448 -23.053 1.00 95.12 238 PRO A O 1
ATOM 1803 N N . ASP A 1 239 ? -2.392 -12.153 -24.268 1.00 95.12 239 ASP A N 1
ATOM 1804 C CA . ASP A 1 239 ? -2.109 -11.390 -25.499 1.00 95.12 239 ASP A CA 1
ATOM 1805 C C . ASP A 1 239 ? -3.250 -10.463 -25.960 1.00 95.12 239 ASP A C 1
ATOM 1807 O O . ASP A 1 239 ? -3.015 -9.322 -26.355 1.00 95.12 239 ASP A O 1
ATOM 1811 N N . ALA A 1 240 ? -4.494 -10.954 -25.948 1.00 96.00 240 ALA A N 1
ATOM 1812 C CA . ALA A 1 240 ? -5.656 -10.174 -26.383 1.00 96.00 240 ALA A CA 1
ATOM 1813 C C . ALA A 1 240 ? -5.951 -9.006 -25.434 1.00 96.00 240 ALA A C 1
ATOM 1815 O O . ALA A 1 240 ? -6.142 -7.883 -25.887 1.00 96.00 240 ALA A O 1
ATOM 1816 N N . ILE A 1 241 ? -5.880 -9.257 -24.126 1.00 97.56 241 ILE A N 1
ATOM 1817 C CA . ILE A 1 241 ? -6.101 -8.240 -23.096 1.00 97.56 241 ILE A CA 1
ATOM 1818 C C . ILE A 1 241 ? -5.037 -7.143 -23.176 1.00 97.56 241 ILE A C 1
ATOM 1820 O O . ILE A 1 241 ? -5.375 -5.971 -23.073 1.00 97.56 241 ILE A O 1
ATOM 1824 N N . ILE A 1 242 ? -3.761 -7.492 -23.389 1.00 97.38 242 ILE A N 1
ATOM 1825 C CA . ILE A 1 242 ? -2.696 -6.487 -23.538 1.00 97.38 242 ILE A CA 1
ATOM 1826 C C . ILE A 1 242 ? -2.938 -5.600 -24.769 1.00 97.38 242 ILE A C 1
ATOM 1828 O O . ILE A 1 242 ? -2.741 -4.389 -24.685 1.00 97.38 242 ILE A O 1
ATOM 1832 N N . ARG A 1 243 ? -3.425 -6.166 -25.883 1.00 96.75 243 ARG A N 1
ATOM 1833 C CA . ARG A 1 243 ? -3.812 -5.385 -27.071 1.00 96.75 243 ARG A CA 1
ATOM 1834 C C . ARG A 1 243 ? -5.007 -4.471 -26.805 1.00 96.75 243 ARG A C 1
ATOM 1836 O O . ARG A 1 243 ? -4.935 -3.296 -27.139 1.00 96.75 243 ARG A O 1
ATOM 1843 N N . GLU A 1 244 ? -6.050 -4.962 -26.140 1.00 97.62 244 GLU A N 1
ATOM 1844 C CA . GLU A 1 244 ? -7.198 -4.129 -25.746 1.00 97.62 244 GLU A CA 1
ATOM 1845 C C . GLU A 1 244 ? -6.765 -2.968 -24.831 1.00 97.62 244 GLU A C 1
ATOM 1847 O O . GLU A 1 244 ? -7.200 -1.833 -25.006 1.00 97.62 244 GLU A O 1
ATOM 1852 N N . LEU A 1 245 ? -5.849 -3.209 -23.886 1.00 97.44 245 LEU A N 1
ATOM 1853 C CA . LEU A 1 245 ? -5.286 -2.153 -23.037 1.00 97.44 245 LEU A CA 1
ATOM 1854 C C . LEU A 1 245 ? -4.484 -1.116 -23.839 1.00 97.44 245 LEU A C 1
ATOM 1856 O O . LEU A 1 245 ? -4.523 0.069 -23.503 1.00 97.44 245 LEU A O 1
ATOM 1860 N N . ALA A 1 246 ? -3.774 -1.542 -24.887 1.00 96.38 246 ALA A N 1
ATOM 1861 C CA . ALA A 1 246 ? -3.074 -0.644 -25.801 1.00 96.38 246 ALA A CA 1
ATOM 1862 C C . ALA A 1 246 ? -4.056 0.221 -26.611 1.00 96.38 246 ALA A C 1
ATOM 1864 O O . ALA A 1 246 ? -3.866 1.431 -26.706 1.00 96.38 246 ALA A O 1
ATOM 1865 N N . GLU A 1 247 ? -5.146 -0.365 -27.117 1.00 95.56 247 GLU A N 1
ATOM 1866 C CA . GLU A 1 247 ? -6.219 0.352 -27.827 1.00 95.56 247 GLU A CA 1
ATOM 1867 C C . GLU A 1 247 ? -6.928 1.383 -26.933 1.00 95.56 247 GLU A C 1
ATOM 1869 O O . GLU A 1 247 ? -7.314 2.453 -27.399 1.00 95.56 247 GLU A O 1
ATOM 1874 N N . LEU A 1 248 ? -7.044 1.098 -25.631 1.00 95.38 248 LEU A N 1
ATOM 1875 C CA . LEU A 1 248 ? -7.541 2.039 -24.622 1.00 95.38 248 LEU A CA 1
ATOM 1876 C C . LEU A 1 248 ? -6.510 3.115 -24.221 1.00 95.38 248 LEU A C 1
ATOM 1878 O O . LEU A 1 248 ? -6.819 3.977 -23.399 1.00 95.38 248 LEU A O 1
ATOM 1882 N N . GLY A 1 249 ? -5.284 3.064 -24.755 1.00 95.75 249 GLY A N 1
ATOM 1883 C CA . GLY A 1 249 ? -4.194 3.994 -24.447 1.00 95.75 249 GLY A CA 1
ATOM 1884 C C . GLY A 1 249 ? -3.518 3.763 -23.091 1.00 95.75 249 GLY A C 1
ATOM 1885 O O . GLY A 1 249 ? -2.675 4.557 -22.675 1.00 95.75 249 GLY A O 1
ATOM 1886 N N . LEU A 1 250 ? -3.845 2.678 -22.382 1.00 97.06 250 LEU A N 1
ATOM 1887 C CA . LEU A 1 250 ? -3.395 2.447 -21.004 1.00 97.06 250 LEU A CA 1
ATOM 1888 C C . LEU A 1 250 ? -1.923 2.026 -20.905 1.00 97.06 250 LEU A C 1
ATOM 1890 O O . LEU A 1 250 ? -1.326 2.177 -19.841 1.00 97.06 250 LEU A O 1
ATOM 1894 N N . LEU A 1 251 ? -1.312 1.561 -22.000 1.00 97.31 251 LEU A N 1
ATOM 1895 C CA . LEU A 1 251 ? 0.142 1.352 -22.073 1.00 97.31 251 LEU A CA 1
ATOM 1896 C C . LEU A 1 251 ? 0.917 2.674 -22.219 1.00 97.31 251 LEU A C 1
ATOM 1898 O O . LEU A 1 251 ? 2.071 2.764 -21.817 1.00 97.31 251 LEU A O 1
ATOM 1902 N N . GLY A 1 252 ? 0.265 3.728 -22.713 1.00 96.00 252 GLY A N 1
ATOM 1903 C CA . GLY A 1 252 ? 0.797 5.089 -22.798 1.00 96.00 252 GLY A CA 1
ATOM 1904 C C . GLY A 1 252 ? 0.231 6.039 -21.744 1.00 96.00 252 GLY A C 1
ATOM 1905 O O . GLY A 1 252 ? 0.254 7.250 -21.956 1.00 96.00 252 GLY A O 1
ATOM 1906 N N . ALA A 1 253 ? -0.313 5.519 -20.638 1.00 95.25 253 ALA A N 1
ATOM 1907 C CA . ALA A 1 253 ? -1.112 6.297 -19.692 1.00 95.25 253 ALA A CA 1
ATOM 1908 C C . ALA A 1 253 ? -0.391 7.551 -19.167 1.00 95.25 253 ALA A C 1
ATOM 1910 O O . ALA A 1 253 ? -0.970 8.630 -19.170 1.00 95.25 253 ALA A O 1
ATOM 1911 N N . THR A 1 254 ? 0.874 7.416 -18.767 1.00 92.81 254 THR A N 1
ATOM 1912 C CA . THR A 1 254 ? 1.693 8.493 -18.180 1.00 92.81 254 THR A CA 1
ATOM 1913 C C . THR A 1 254 ? 2.361 9.401 -19.206 1.00 92.81 254 THR A C 1
ATOM 1915 O O . THR A 1 254 ? 2.910 10.434 -18.838 1.00 92.81 254 THR A O 1
ATOM 1918 N N . VAL A 1 255 ? 2.377 8.992 -20.474 1.00 95.56 255 VAL A N 1
ATOM 1919 C CA . VAL A 1 255 ? 3.149 9.641 -21.534 1.00 95.56 255 VAL A CA 1
ATOM 1920 C C . VAL A 1 255 ? 2.376 10.836 -22.081 1.00 95.56 255 VAL A C 1
ATOM 1922 O O . VAL A 1 255 ? 1.156 10.771 -22.237 1.00 95.56 255 VAL A O 1
ATOM 1925 N N . GLU A 1 256 ? 3.069 11.925 -22.406 1.00 93.00 256 GLU A N 1
ATOM 1926 C CA . GLU A 1 256 ? 2.420 13.126 -22.932 1.00 93.00 256 GLU A CA 1
ATOM 1927 C C . GLU A 1 256 ? 1.648 12.883 -24.253 1.00 93.00 256 GLU A C 1
ATOM 1929 O O . GLU A 1 256 ? 2.127 12.171 -25.149 1.00 93.00 256 GLU A O 1
ATOM 1934 N N . PRO A 1 257 ? 0.498 13.559 -24.463 1.00 93.00 257 PRO A N 1
ATOM 1935 C CA . PRO A 1 257 ? -0.303 13.397 -25.680 1.00 93.00 257 PRO A CA 1
ATOM 1936 C C . PRO A 1 257 ? 0.448 13.679 -26.986 1.00 93.00 257 PRO A C 1
ATOM 1938 O O . PRO A 1 257 ? 0.173 13.049 -28.006 1.00 93.00 257 PRO A O 1
ATOM 1941 N N . ARG A 1 258 ? 1.443 14.579 -26.969 1.00 90.31 258 ARG A N 1
ATOM 1942 C CA . ARG A 1 258 ? 2.229 14.945 -28.165 1.00 90.31 258 ARG A CA 1
ATOM 1943 C C . ARG A 1 258 ? 3.011 13.781 -28.785 1.00 90.31 258 ARG A C 1
ATOM 1945 O O . ARG A 1 258 ? 3.313 13.828 -29.970 1.00 90.31 258 ARG A O 1
ATOM 1952 N N . VAL A 1 259 ? 3.336 12.759 -27.996 1.00 90.94 259 VAL A N 1
ATOM 1953 C CA . VAL A 1 259 ? 4.048 11.546 -28.435 1.00 90.94 259 VAL A CA 1
ATOM 1954 C C . VAL A 1 259 ? 3.152 10.303 -28.337 1.00 90.94 259 VAL A C 1
ATOM 1956 O O . VAL A 1 259 ? 3.634 9.174 -28.387 1.00 90.94 259 VAL A O 1
ATOM 1959 N N . GLY A 1 260 ? 1.831 10.511 -28.263 1.00 87.19 260 GLY A N 1
ATOM 1960 C CA . GLY A 1 260 ? 0.820 9.463 -28.387 1.00 87.19 260 GLY A CA 1
ATOM 1961 C C . GLY A 1 260 ? 0.395 8.793 -27.081 1.00 87.19 260 GLY A C 1
ATOM 1962 O O . GLY A 1 260 ? -0.099 7.672 -27.146 1.00 87.19 260 GLY A O 1
ATOM 1963 N N . GLY A 1 261 ? 0.610 9.419 -25.920 1.00 93.88 261 GLY A N 1
ATOM 1964 C CA . GLY A 1 261 ? 0.087 8.939 -24.634 1.00 93.88 261 GLY A CA 1
ATOM 1965 C C . GLY A 1 261 ? -1.204 9.636 -24.182 1.00 93.88 261 GLY A C 1
ATOM 1966 O O . GLY A 1 261 ? -1.776 10.443 -24.915 1.00 93.88 261 GLY A O 1
ATOM 1967 N N . LEU A 1 262 ? -1.671 9.321 -22.969 1.00 94.56 262 LEU A N 1
ATOM 1968 C CA . LEU A 1 262 ? -2.879 9.925 -22.378 1.00 94.56 262 LEU A CA 1
ATOM 1969 C C . LEU A 1 262 ? -2.591 11.143 -21.489 1.00 94.56 262 LEU A C 1
ATOM 1971 O O . LEU A 1 262 ? -3.508 11.904 -21.195 1.00 94.56 262 LEU A O 1
ATOM 1975 N N . GLY A 1 263 ? -1.344 11.339 -21.055 1.00 93.50 263 GLY A N 1
ATOM 1976 C CA . GLY A 1 263 ? -0.958 12.431 -20.161 1.00 93.50 263 GLY A CA 1
ATOM 1977 C C . GLY A 1 263 ? -1.564 12.341 -18.760 1.00 93.50 263 GLY A C 1
ATOM 1978 O O . GLY A 1 263 ? -1.767 13.375 -18.126 1.00 93.50 263 GLY A O 1
ATOM 1979 N N . LEU A 1 264 ? -1.882 11.136 -18.274 1.00 93.56 264 LEU A N 1
ATOM 1980 C CA . LEU A 1 264 ? -2.347 10.958 -16.904 1.00 93.56 264 LEU A CA 1
ATOM 1981 C C . LEU A 1 264 ? -1.240 11.290 -15.914 1.00 93.56 264 LEU A C 1
ATOM 1983 O O . LEU A 1 264 ? -0.096 10.853 -16.046 1.00 93.56 264 LEU A O 1
ATOM 1987 N N . ASP A 1 265 ? -1.626 11.999 -14.861 1.00 92.75 265 ASP A N 1
ATOM 1988 C CA . ASP A 1 265 ? -0.764 12.176 -13.708 1.00 92.75 265 ASP A CA 1
ATOM 1989 C C . ASP A 1 265 ? -0.530 10.858 -12.952 1.00 92.75 265 ASP A C 1
ATOM 1991 O O . ASP A 1 265 ? -1.200 9.833 -13.149 1.00 92.75 265 ASP A O 1
ATOM 1995 N N . ASP A 1 266 ? 0.468 10.879 -12.067 1.00 93.62 266 ASP A N 1
ATOM 1996 C CA . ASP A 1 266 ? 0.865 9.693 -11.310 1.00 93.62 266 ASP A CA 1
ATOM 1997 C C . ASP A 1 266 ? -0.283 9.194 -10.410 1.00 93.62 266 ASP A C 1
ATOM 1999 O O . ASP A 1 266 ? -0.456 7.986 -10.264 1.00 93.62 266 ASP A O 1
ATOM 2003 N N . ALA A 1 267 ? -1.127 10.092 -9.885 1.00 93.56 267 ALA A N 1
ATOM 2004 C CA . ALA A 1 267 ? -2.310 9.742 -9.097 1.00 93.56 267 ALA A CA 1
ATOM 2005 C C . ALA A 1 267 ? -3.368 8.976 -9.916 1.00 93.56 267 ALA A C 1
ATOM 2007 O O . ALA A 1 267 ? -3.847 7.927 -9.483 1.00 93.56 267 ALA A O 1
ATOM 2008 N N . GLY A 1 268 ? -3.711 9.447 -11.118 1.00 94.94 268 GLY A N 1
ATOM 2009 C CA . GLY A 1 268 ? -4.598 8.725 -12.030 1.00 94.94 268 GLY A CA 1
ATOM 2010 C C . GLY A 1 268 ? -4.010 7.378 -12.445 1.00 94.94 268 GLY A C 1
ATOM 2011 O O . GLY A 1 268 ? -4.714 6.369 -12.456 1.00 94.94 268 GLY A O 1
ATOM 2012 N N . THR A 1 269 ? -2.701 7.338 -12.686 1.00 96.00 269 THR A N 1
ATOM 2013 C CA . THR A 1 269 ? -1.983 6.117 -13.064 1.00 96.00 269 THR A CA 1
ATOM 2014 C C . THR A 1 269 ? -2.035 5.047 -11.973 1.00 96.00 269 THR A C 1
ATOM 2016 O O . THR A 1 269 ? -2.381 3.898 -12.257 1.00 96.00 269 THR A O 1
ATOM 2019 N N . VAL A 1 270 ? -1.750 5.394 -10.712 1.00 96.19 270 VAL A N 1
ATOM 2020 C CA . VAL A 1 270 ? -1.816 4.417 -9.610 1.00 96.19 270 VAL A CA 1
ATOM 2021 C C . VAL A 1 270 ? -3.245 3.925 -9.366 1.00 96.19 270 VAL A C 1
ATOM 2023 O O . VAL A 1 270 ? -3.437 2.746 -9.082 1.00 96.19 270 VAL A O 1
ATOM 2026 N N . MET A 1 271 ? -4.266 4.768 -9.567 1.00 96.31 271 MET A N 1
ATOM 2027 C CA . MET A 1 271 ? -5.669 4.337 -9.482 1.00 96.31 271 MET A CA 1
ATOM 2028 C C . MET A 1 271 ? -6.057 3.360 -10.598 1.00 96.31 271 MET A C 1
ATOM 2030 O O . MET A 1 271 ? -6.814 2.421 -10.352 1.00 96.31 271 MET A O 1
ATOM 2034 N N . VAL A 1 272 ? -5.542 3.553 -11.815 1.00 97.31 272 VAL A N 1
ATOM 2035 C CA . VAL A 1 272 ? -5.723 2.604 -12.924 1.00 97.31 272 VAL A CA 1
ATOM 2036 C C . VAL A 1 272 ? -5.067 1.262 -12.595 1.00 97.31 272 VAL A C 1
ATOM 2038 O O . VAL A 1 272 ? -5.707 0.221 -12.742 1.00 97.31 272 VAL A O 1
ATOM 2041 N N . LEU A 1 273 ? -3.826 1.274 -12.096 1.00 98.31 273 LEU A N 1
ATOM 2042 C CA . LEU A 1 273 ? -3.117 0.058 -11.683 1.00 98.31 273 LEU A CA 1
ATOM 2043 C C . LEU A 1 273 ? -3.846 -0.685 -10.554 1.00 98.31 273 LEU A C 1
ATOM 2045 O O . LEU A 1 273 ? -3.944 -1.911 -10.607 1.00 98.31 273 LEU A O 1
ATOM 2049 N N . GLU A 1 274 ? -4.408 0.036 -9.577 1.00 97.62 274 GLU A N 1
ATOM 2050 C CA . GLU A 1 274 ? -5.254 -0.548 -8.527 1.00 97.62 274 GLU A CA 1
ATOM 2051 C C . GLU A 1 274 ? -6.462 -1.297 -9.108 1.00 97.62 274 GLU A C 1
ATOM 2053 O O . GLU A 1 274 ? -6.722 -2.440 -8.724 1.00 97.62 274 GLU A O 1
ATOM 2058 N N . GLU A 1 275 ? -7.210 -0.692 -10.039 1.00 97.31 275 GLU A N 1
ATOM 2059 C CA . GLU A 1 275 ? -8.382 -1.352 -10.635 1.00 97.31 275 GLU A CA 1
ATOM 2060 C C . GLU A 1 275 ? -7.982 -2.570 -11.480 1.00 97.31 275 GLU A C 1
ATOM 2062 O O . GLU A 1 275 ? -8.631 -3.615 -11.383 1.00 97.31 275 GLU A O 1
ATOM 2067 N N . LEU A 1 276 ? -6.900 -2.475 -12.265 1.00 98.31 276 LEU A N 1
ATOM 2068 C CA . LEU A 1 276 ? -6.377 -3.609 -13.035 1.00 98.31 276 LEU A CA 1
ATOM 2069 C C . LEU A 1 276 ? -5.969 -4.763 -12.114 1.00 98.31 276 LEU A C 1
ATOM 2071 O O . LEU A 1 276 ? -6.326 -5.912 -12.376 1.00 98.31 276 LEU A O 1
ATOM 2075 N N . ALA A 1 277 ? -5.277 -4.468 -11.011 1.00 98.19 277 ALA A N 1
ATOM 2076 C CA . ALA A 1 277 ? -4.844 -5.477 -10.049 1.00 98.19 277 ALA A CA 1
ATOM 2077 C C . ALA A 1 277 ? -6.015 -6.108 -9.287 1.00 98.19 277 ALA A C 1
ATOM 2079 O O . ALA A 1 277 ? -5.962 -7.299 -8.977 1.00 98.19 277 ALA A O 1
ATOM 2080 N N . ARG A 1 278 ? -7.104 -5.357 -9.050 1.00 97.12 278 ARG A N 1
ATOM 2081 C CA . ARG A 1 278 ? -8.351 -5.916 -8.501 1.00 97.12 278 ARG A CA 1
ATOM 2082 C C . ARG A 1 278 ? -8.939 -6.997 -9.413 1.00 97.12 278 ARG A C 1
ATOM 2084 O O . ARG A 1 278 ? -9.506 -7.975 -8.930 1.00 97.12 278 ARG A O 1
ATOM 2091 N N . GLY A 1 279 ? -8.792 -6.839 -10.728 1.00 96.44 279 GLY A N 1
ATOM 2092 C CA . GLY A 1 279 ? -9.168 -7.867 -11.695 1.00 96.44 279 GLY A CA 1
ATOM 2093 C C . GLY A 1 279 ? -8.163 -9.013 -11.754 1.00 96.44 279 GLY A C 1
ATOM 2094 O O . GLY A 1 279 ? -8.502 -10.168 -11.476 1.00 96.44 279 GLY A O 1
ATOM 2095 N N . TRP A 1 280 ? -6.923 -8.693 -12.128 1.00 97.62 280 TRP A N 1
ATOM 2096 C CA . TRP A 1 280 ? -5.865 -9.676 -12.324 1.00 97.62 280 TRP A CA 1
ATOM 2097 C C . TRP A 1 280 ? -4.459 -9.080 -12.164 1.00 97.62 280 TRP A C 1
ATOM 2099 O O . TRP A 1 280 ? -3.962 -8.338 -13.015 1.00 97.62 280 TRP A O 1
ATOM 2109 N N . THR A 1 281 ? -3.770 -9.498 -11.100 1.00 96.94 281 THR A N 1
ATOM 2110 C CA . THR A 1 281 ? -2.410 -9.070 -10.733 1.00 96.94 281 THR A CA 1
ATOM 2111 C C . THR A 1 281 ? -1.386 -9.224 -11.860 1.00 96.94 281 THR A C 1
ATOM 2113 O O . THR A 1 281 ? -0.500 -8.388 -11.996 1.00 96.94 281 THR A O 1
ATOM 2116 N N . THR A 1 282 ? -1.498 -10.275 -12.682 1.00 96.56 282 THR A N 1
ATOM 2117 C CA . THR A 1 282 ? -0.545 -10.550 -13.778 1.00 96.56 282 THR A CA 1
ATOM 2118 C C . THR A 1 282 ? -0.564 -9.437 -14.817 1.00 96.56 282 THR A C 1
ATOM 2120 O O . THR A 1 282 ? 0.481 -8.902 -15.171 1.00 96.56 282 THR A O 1
ATOM 2123 N N . VAL A 1 283 ? -1.755 -9.031 -15.255 1.00 98.00 283 VAL A N 1
ATOM 2124 C CA . VAL A 1 283 ? -1.914 -7.942 -16.225 1.00 98.00 283 VAL A CA 1
ATOM 2125 C C . VAL A 1 283 ? -1.471 -6.613 -15.622 1.00 98.00 283 VAL A C 1
ATOM 2127 O O . VAL A 1 283 ? -0.748 -5.859 -16.267 1.00 98.00 283 VAL A O 1
ATOM 2130 N N . ALA A 1 284 ? -1.825 -6.351 -14.362 1.00 98.12 284 ALA A N 1
ATOM 2131 C CA . ALA A 1 284 ? -1.391 -5.137 -13.679 1.00 98.12 284 ALA A CA 1
ATOM 2132 C C . ALA A 1 284 ? 0.141 -5.046 -13.547 1.00 98.12 284 ALA A C 1
ATOM 2134 O O . ALA A 1 284 ? 0.694 -3.963 -13.716 1.00 98.12 284 ALA A O 1
ATOM 2135 N N . ALA A 1 285 ? 0.835 -6.166 -13.313 1.00 96.62 285 ALA A N 1
ATOM 2136 C CA . ALA A 1 285 ? 2.297 -6.215 -13.259 1.00 96.62 285 ALA A CA 1
ATOM 2137 C C . ALA A 1 285 ? 2.944 -5.895 -14.619 1.00 96.62 285 ALA A C 1
ATOM 2139 O O . ALA A 1 285 ? 3.875 -5.091 -14.669 1.00 96.62 285 ALA A O 1
ATOM 2140 N N . VAL A 1 286 ? 2.412 -6.446 -15.722 1.00 97.56 286 VAL A N 1
ATOM 2141 C CA . VAL A 1 286 ? 2.865 -6.110 -17.087 1.00 97.56 286 VAL A CA 1
ATOM 2142 C C . VAL A 1 286 ? 2.726 -4.609 -17.345 1.00 97.56 286 VAL A C 1
ATOM 2144 O O . VAL A 1 286 ? 3.681 -3.962 -17.773 1.00 97.56 286 VAL A O 1
ATOM 2147 N N . VAL A 1 287 ? 1.551 -4.045 -17.049 1.00 98.44 287 VAL A N 1
ATOM 2148 C CA . VAL A 1 287 ? 1.272 -2.619 -17.270 1.00 98.44 287 VAL A CA 1
ATOM 2149 C C . VAL A 1 287 ? 2.151 -1.740 -16.375 1.00 98.44 287 VAL A C 1
ATOM 2151 O O . VAL A 1 287 ? 2.714 -0.764 -16.857 1.00 98.44 287 VAL A O 1
ATOM 2154 N N . ALA A 1 288 ? 2.340 -2.096 -15.102 1.00 97.81 288 ALA A N 1
ATOM 2155 C CA . ALA A 1 288 ? 3.198 -1.354 -14.179 1.00 97.81 288 ALA A CA 1
ATOM 2156 C C . ALA A 1 288 ? 4.660 -1.300 -14.656 1.00 97.81 288 ALA A C 1
ATOM 2158 O O . ALA A 1 288 ? 5.257 -0.222 -14.688 1.00 97.81 288 ALA A O 1
ATOM 2159 N N . GLY A 1 289 ? 5.225 -2.442 -15.067 1.00 97.12 289 GLY A N 1
ATOM 2160 C CA . GLY A 1 289 ? 6.585 -2.516 -15.606 1.00 97.12 289 GLY A CA 1
ATOM 2161 C C . GLY A 1 289 ? 6.744 -1.712 -16.899 1.00 97.12 289 GLY A C 1
ATOM 2162 O O . GLY A 1 289 ? 7.713 -0.963 -17.045 1.00 97.12 289 GLY A O 1
ATOM 2163 N N . HIS A 1 290 ? 5.764 -1.810 -17.803 1.00 98.38 290 HIS A N 1
ATOM 2164 C CA . HIS A 1 290 ? 5.734 -1.049 -19.052 1.00 98.38 290 HIS A CA 1
ATOM 2165 C C . HIS A 1 290 ? 5.682 0.462 -18.795 1.00 98.38 290 HIS A C 1
ATOM 2167 O O . HIS A 1 290 ? 6.516 1.210 -19.310 1.00 98.38 290 HIS A O 1
ATOM 2173 N N . LEU A 1 291 ? 4.746 0.913 -17.953 1.00 97.69 291 LEU A N 1
ATOM 2174 C CA . LEU A 1 291 ? 4.586 2.326 -17.612 1.00 97.69 291 LEU A CA 1
ATOM 2175 C C . LEU A 1 291 ? 5.811 2.886 -16.892 1.00 97.69 291 LEU A C 1
ATOM 2177 O O . LEU A 1 291 ? 6.164 4.037 -17.129 1.00 97.69 291 LEU A O 1
ATOM 2181 N N . GLY A 1 292 ? 6.501 2.084 -16.075 1.00 96.50 292 GLY A N 1
ATOM 2182 C CA . GLY A 1 292 ? 7.769 2.484 -15.465 1.00 96.50 292 GLY A CA 1
ATOM 2183 C C . GLY A 1 292 ? 8.822 2.857 -16.510 1.00 96.50 292 GLY A C 1
ATOM 2184 O O . GLY A 1 292 ? 9.480 3.890 -16.383 1.00 96.50 292 GLY A O 1
ATOM 2185 N N . CYS A 1 293 ? 8.929 2.069 -17.583 1.00 97.56 293 CYS A N 1
ATOM 2186 C CA . CYS A 1 293 ? 9.831 2.370 -18.692 1.00 97.56 293 CYS A CA 1
ATOM 2187 C C . CYS A 1 293 ? 9.368 3.585 -19.507 1.00 97.56 293 CYS A C 1
ATOM 2189 O O . CYS A 1 293 ? 10.152 4.509 -19.732 1.00 97.56 293 CYS A O 1
ATOM 2191 N N . ALA A 1 294 ? 8.100 3.606 -19.929 1.00 97.06 294 ALA A N 1
ATOM 2192 C CA . ALA A 1 294 ? 7.546 4.683 -20.747 1.00 97.06 294 ALA A CA 1
ATOM 2193 C C . ALA A 1 294 ? 7.654 6.043 -20.037 1.00 97.06 294 ALA A C 1
ATOM 2195 O O . ALA A 1 294 ? 8.133 7.018 -20.614 1.00 97.06 294 ALA A O 1
ATOM 2196 N N . ARG A 1 295 ? 7.320 6.084 -18.743 1.00 95.81 295 ARG A N 1
ATOM 2197 C CA . ARG A 1 295 ? 7.419 7.284 -17.909 1.00 95.81 295 ARG A CA 1
ATOM 2198 C C . ARG A 1 295 ? 8.862 7.763 -17.739 1.00 95.81 295 ARG A C 1
ATOM 2200 O O . ARG A 1 295 ? 9.113 8.965 -17.763 1.00 95.81 295 ARG A O 1
ATOM 2207 N N . ALA A 1 296 ? 9.817 6.853 -17.534 1.00 96.38 296 ALA A N 1
ATOM 2208 C CA . ALA A 1 296 ? 11.223 7.229 -17.391 1.00 96.38 296 ALA A CA 1
ATOM 2209 C C . ALA A 1 296 ? 11.774 7.846 -18.684 1.00 96.38 296 ALA A C 1
ATOM 2211 O O . ALA A 1 296 ? 12.476 8.856 -18.636 1.00 96.38 296 ALA A O 1
ATOM 2212 N N . LEU A 1 297 ? 11.413 7.277 -19.838 1.00 96.75 297 LEU A N 1
ATOM 2213 C CA . LEU A 1 297 ? 11.768 7.833 -21.141 1.00 96.75 297 LEU A CA 1
ATOM 2214 C C . LEU A 1 297 ? 11.141 9.212 -21.348 1.00 96.75 297 LEU A C 1
ATOM 2216 O O . LEU A 1 297 ? 11.850 10.147 -21.707 1.00 96.75 297 LEU A O 1
ATOM 2220 N N . ASP A 1 298 ? 9.849 9.361 -21.068 1.00 95.62 298 ASP A N 1
ATOM 2221 C CA . ASP A 1 298 ? 9.144 10.631 -21.240 1.00 95.62 298 ASP A CA 1
ATOM 2222 C C . ASP A 1 298 ? 9.758 11.765 -20.403 1.00 95.62 298 ASP A C 1
ATOM 2224 O O . ASP A 1 298 ? 9.964 12.874 -20.897 1.00 95.62 298 ASP A O 1
ATOM 2228 N N . ARG A 1 299 ? 10.163 11.468 -19.160 1.00 93.44 299 ARG A N 1
ATOM 2229 C CA . ARG A 1 299 ? 10.739 12.475 -18.257 1.00 93.44 299 ARG A CA 1
ATOM 2230 C C . ARG A 1 299 ? 12.225 12.758 -18.464 1.00 93.44 299 ARG A C 1
ATOM 2232 O O . ARG A 1 299 ? 12.640 13.896 -18.262 1.00 93.44 299 ARG A O 1
ATOM 2239 N N . ALA A 1 300 ? 13.030 11.752 -18.805 1.00 95.25 300 ALA A N 1
ATOM 2240 C CA . ALA A 1 300 ? 14.492 11.868 -18.751 1.00 95.25 300 ALA A CA 1
ATOM 2241 C C . ALA A 1 300 ? 15.195 11.720 -20.107 1.00 95.25 300 ALA A C 1
ATOM 2243 O O . ALA A 1 300 ? 16.334 12.168 -20.251 1.00 95.25 300 ALA A O 1
ATOM 2244 N N . ALA A 1 301 ? 14.561 11.112 -21.115 1.00 96.06 301 ALA A N 1
ATOM 2245 C CA . ALA A 1 301 ? 15.220 10.922 -22.403 1.00 96.06 301 ALA A CA 1
ATOM 2246 C C . ALA A 1 301 ? 15.322 12.247 -23.187 1.00 96.06 301 ALA A C 1
ATOM 2248 O O . ALA A 1 301 ? 14.424 13.095 -23.101 1.00 96.06 301 ALA A O 1
ATOM 2249 N N . PRO A 1 302 ? 16.376 12.431 -24.006 1.00 95.88 302 PRO A N 1
ATOM 2250 C CA . PRO A 1 302 ? 16.461 13.546 -24.945 1.00 95.88 302 PRO A CA 1
ATOM 2251 C C . PRO A 1 302 ? 15.248 13.599 -25.895 1.00 95.88 302 PRO A C 1
ATOM 2253 O O . PRO A 1 302 ? 14.720 12.543 -26.246 1.00 95.88 302 PRO A O 1
ATOM 2256 N N . PRO A 1 303 ? 14.828 14.785 -26.384 1.00 94.75 303 PRO A N 1
ATOM 2257 C CA . PRO A 1 303 ? 13.642 14.920 -27.239 1.00 94.75 303 PRO A CA 1
ATOM 2258 C C . PRO A 1 303 ? 13.606 13.974 -28.446 1.00 94.75 303 PRO A C 1
ATOM 2260 O O . PRO A 1 303 ? 12.593 13.320 -28.670 1.00 94.75 303 PRO A O 1
ATOM 2263 N N . ALA A 1 304 ? 14.728 13.829 -29.156 1.00 95.19 304 ALA A N 1
ATOM 2264 C CA . ALA A 1 304 ? 14.823 12.934 -30.309 1.00 95.19 304 ALA A CA 1
ATOM 2265 C C . ALA A 1 304 ? 14.608 11.454 -29.933 1.00 95.19 304 ALA A C 1
ATOM 2267 O O . ALA A 1 304 ? 13.938 10.723 -30.655 1.00 95.19 304 ALA A O 1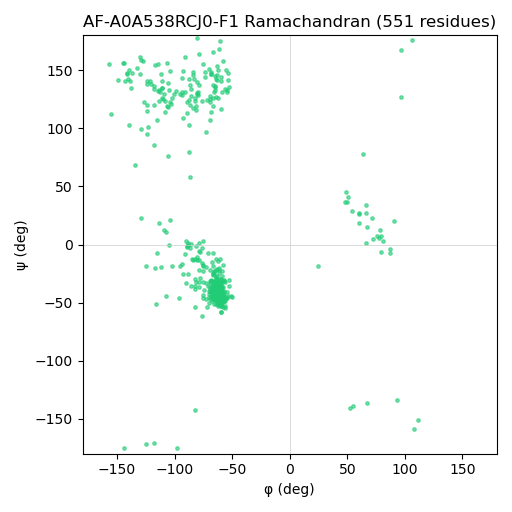
ATOM 2268 N N . GLU A 1 305 ? 15.126 11.017 -28.779 1.00 95.88 305 GLU A N 1
ATOM 2269 C CA . GLU A 1 305 ? 14.935 9.647 -28.284 1.00 95.88 305 GLU A CA 1
ATOM 2270 C C . GLU A 1 305 ? 13.488 9.409 -27.829 1.00 95.88 305 GLU A C 1
ATOM 2272 O O . GLU A 1 305 ? 12.945 8.328 -28.052 1.00 95.88 305 GLU A O 1
ATOM 2277 N N . ARG A 1 306 ? 12.834 10.418 -27.234 1.00 95.00 306 ARG A N 1
ATOM 2278 C CA . ARG A 1 306 ? 11.410 10.345 -26.865 1.00 95.00 306 ARG A CA 1
ATOM 2279 C C . ARG A 1 306 ? 10.526 10.164 -28.092 1.00 95.00 306 ARG A C 1
ATOM 2281 O O . ARG A 1 306 ? 9.743 9.219 -28.138 1.00 95.00 306 ARG A O 1
ATOM 2288 N N . GLU A 1 307 ? 10.686 11.031 -29.089 1.00 94.50 307 GLU A N 1
ATOM 2289 C CA . GLU A 1 307 ? 9.900 11.007 -30.329 1.00 94.50 307 GLU A CA 1
ATOM 2290 C C . GLU A 1 307 ? 10.122 9.720 -31.135 1.00 94.50 307 GLU A C 1
ATOM 2292 O O . GLU A 1 307 ? 9.186 9.209 -31.746 1.00 94.50 307 GLU A O 1
ATOM 2297 N N . ALA A 1 308 ? 11.332 9.155 -31.092 1.00 95.38 308 ALA A N 1
ATOM 2298 C CA . ALA A 1 308 ? 11.649 7.914 -31.790 1.00 95.38 308 ALA A CA 1
ATOM 2299 C C . ALA A 1 308 ? 11.084 6.655 -31.105 1.00 95.38 308 ALA A C 1
ATOM 2301 O O . ALA A 1 308 ? 10.779 5.676 -31.786 1.00 95.38 308 ALA A O 1
ATOM 2302 N N . ARG A 1 309 ? 10.976 6.640 -29.769 1.00 95.62 309 ARG A N 1
ATOM 2303 C CA . ARG A 1 309 ? 10.705 5.410 -28.996 1.00 95.62 309 ARG A CA 1
ATOM 2304 C C . ARG A 1 309 ? 9.299 5.334 -28.422 1.00 95.62 309 ARG A C 1
ATOM 2306 O O . ARG A 1 309 ? 8.681 4.272 -28.482 1.00 95.62 309 ARG A O 1
ATOM 2313 N N . LEU A 1 310 ? 8.804 6.430 -27.849 1.00 97.19 310 LEU A N 1
ATOM 2314 C CA . LEU A 1 310 ? 7.536 6.435 -27.117 1.00 97.19 310 LEU A CA 1
ATOM 2315 C C . LEU A 1 310 ? 6.331 6.052 -27.982 1.00 97.19 310 LEU A C 1
ATOM 2317 O O . LEU A 1 310 ? 5.547 5.241 -27.498 1.00 97.19 310 LEU A O 1
ATOM 2321 N N . PRO A 1 311 ? 6.190 6.496 -29.249 1.00 96.81 311 PRO A N 1
ATOM 2322 C CA . PRO A 1 311 ? 4.993 6.178 -30.027 1.00 96.81 311 PRO A CA 1
ATOM 2323 C C . PRO A 1 311 ? 4.744 4.675 -30.231 1.00 96.81 311 PRO A C 1
ATOM 2325 O O . PRO A 1 311 ? 3.596 4.250 -30.322 1.00 96.81 311 PRO A O 1
ATOM 2328 N N . ALA A 1 312 ? 5.804 3.862 -30.307 1.00 96.88 312 ALA A N 1
ATOM 2329 C CA . ALA A 1 312 ? 5.675 2.411 -30.449 1.00 96.88 312 ALA A CA 1
ATOM 2330 C C . ALA A 1 312 ? 5.342 1.723 -29.112 1.00 96.88 312 ALA A C 1
ATOM 2332 O O . ALA A 1 312 ? 4.623 0.724 -29.091 1.00 96.88 312 ALA A O 1
ATOM 2333 N N . LEU A 1 313 ? 5.829 2.275 -27.992 1.00 97.06 313 LEU A N 1
ATOM 2334 C CA . LEU A 1 313 ? 5.477 1.809 -26.649 1.00 97.06 313 LEU A CA 1
ATOM 2335 C C . LEU A 1 313 ? 4.016 2.138 -26.317 1.00 97.06 313 LEU A C 1
ATOM 2337 O O . LEU A 1 313 ? 3.273 1.258 -25.892 1.00 97.06 313 LEU A O 1
ATOM 2341 N N . THR A 1 314 ? 3.573 3.371 -26.584 1.00 96.56 314 THR A N 1
ATOM 2342 C CA . THR A 1 314 ? 2.205 3.815 -26.275 1.00 96.56 314 THR A CA 1
ATOM 2343 C C . THR A 1 314 ? 1.149 3.045 -27.067 1.00 96.56 314 THR A C 1
ATOM 2345 O O . THR A 1 314 ? 0.091 2.734 -26.523 1.00 96.56 314 THR A O 1
ATOM 2348 N N . ARG A 1 315 ? 1.452 2.675 -28.320 1.00 95.81 315 ARG A N 1
ATOM 2349 C CA . ARG A 1 315 ? 0.597 1.828 -29.172 1.00 95.81 315 ARG A CA 1
ATOM 2350 C C . ARG A 1 315 ? 0.675 0.333 -28.849 1.00 95.81 315 ARG A C 1
ATOM 2352 O O . ARG A 1 315 ? -0.058 -0.447 -29.448 1.00 95.81 315 ARG A O 1
ATOM 2359 N N . GLY A 1 316 ? 1.556 -0.086 -27.936 1.00 95.62 316 GLY A N 1
ATOM 2360 C CA . GLY A 1 316 ? 1.767 -1.499 -27.612 1.00 95.62 316 GLY A CA 1
ATOM 2361 C C . GLY A 1 316 ? 2.390 -2.324 -28.743 1.00 95.62 316 GLY A C 1
ATOM 2362 O O . GLY A 1 316 ? 2.353 -3.549 -28.683 1.00 95.62 316 GLY A O 1
ATOM 2363 N N . GLU A 1 317 ? 2.962 -1.675 -29.764 1.00 96.56 317 GLU A N 1
ATOM 2364 C CA . GLU A 1 317 ? 3.710 -2.334 -30.847 1.00 96.56 317 GLU A CA 1
ATOM 2365 C C . GLU A 1 317 ? 5.028 -2.909 -30.331 1.00 96.56 317 GLU A C 1
ATOM 2367 O O . GLU A 1 317 ? 5.490 -3.931 -30.825 1.00 96.56 317 GLU A O 1
ATOM 2372 N N . ARG A 1 318 ? 5.603 -2.245 -29.321 1.00 97.31 318 ARG A N 1
ATOM 2373 C CA . ARG A 1 318 ? 6.756 -2.704 -28.553 1.00 97.31 318 ARG A CA 1
ATOM 2374 C C . ARG A 1 318 ? 6.380 -2.737 -27.079 1.00 97.31 318 ARG A C 1
ATOM 2376 O O . ARG A 1 318 ? 5.760 -1.802 -26.571 1.00 97.31 318 ARG A O 1
ATOM 2383 N N . LEU A 1 319 ? 6.787 -3.781 -26.366 1.00 98.06 319 LEU A N 1
ATOM 2384 C CA . LEU A 1 319 ? 6.618 -3.857 -24.914 1.00 98.06 319 LEU A CA 1
ATOM 2385 C C . LEU A 1 319 ? 7.940 -3.592 -24.200 1.00 98.06 319 LEU A C 1
ATOM 2387 O O . LEU A 1 319 ? 9.010 -3.937 -24.692 1.00 98.06 319 LEU A O 1
ATOM 2391 N N . ALA A 1 320 ? 7.853 -3.014 -23.009 1.00 97.81 320 ALA A N 1
ATOM 2392 C CA . ALA A 1 320 ? 8.993 -2.730 -22.156 1.00 97.81 320 ALA A CA 1
ATOM 2393 C C . ALA A 1 320 ? 8.742 -3.245 -20.740 1.00 97.81 320 ALA A C 1
ATOM 2395 O O . ALA A 1 320 ? 7.593 -3.461 -20.346 1.00 97.81 320 ALA A O 1
ATOM 2396 N N . THR A 1 321 ? 9.811 -3.408 -19.968 1.00 97.69 321 THR A N 1
ATOM 2397 C CA . THR A 1 321 ? 9.712 -3.714 -18.539 1.00 97.69 321 THR A CA 1
ATOM 2398 C C . THR A 1 321 ? 10.813 -3.006 -17.757 1.00 97.69 321 THR A C 1
ATOM 2400 O O . THR A 1 321 ? 11.948 -2.886 -18.225 1.00 97.69 321 THR A O 1
ATOM 2403 N N . ALA A 1 322 ? 10.474 -2.493 -16.576 1.00 97.00 322 ALA A N 1
ATOM 2404 C CA . ALA A 1 322 ? 11.428 -1.890 -15.656 1.00 97.00 322 ALA A CA 1
ATOM 2405 C C . ALA A 1 322 ? 11.923 -2.933 -14.649 1.00 97.00 322 ALA A C 1
ATOM 2407 O O . ALA A 1 322 ? 11.128 -3.632 -14.023 1.00 97.00 322 ALA A O 1
ATOM 2408 N N . VAL A 1 323 ? 13.240 -3.012 -14.476 1.00 95.75 323 VAL A N 1
ATOM 2409 C CA . VAL A 1 323 ? 13.918 -3.998 -13.635 1.00 95.75 323 VAL A CA 1
ATOM 2410 C C . VAL A 1 323 ? 14.879 -3.262 -12.711 1.00 95.75 323 VAL A C 1
ATOM 2412 O O . VAL A 1 323 ? 15.961 -2.835 -13.115 1.00 95.75 323 VAL A O 1
ATOM 2415 N N . VAL A 1 324 ? 14.454 -3.052 -11.465 1.00 94.69 324 VAL A N 1
ATOM 2416 C CA . VAL A 1 324 ? 15.223 -2.249 -10.497 1.00 94.69 324 VAL A CA 1
ATOM 2417 C C . VAL A 1 324 ? 15.984 -3.087 -9.465 1.00 94.69 324 VAL A C 1
ATOM 2419 O O . VAL A 1 324 ? 16.905 -2.575 -8.831 1.00 94.69 324 VAL A O 1
ATOM 2422 N N . GLY A 1 325 ? 15.603 -4.354 -9.290 1.00 92.19 325 GLY A N 1
ATOM 2423 C CA . GLY A 1 325 ? 16.270 -5.297 -8.395 1.00 92.19 325 GLY A CA 1
ATOM 2424 C C . GLY A 1 325 ? 17.376 -6.100 -9.077 1.00 92.19 325 GLY A C 1
ATOM 2425 O O . GLY A 1 325 ? 17.395 -6.248 -10.301 1.00 92.19 325 GLY A O 1
ATOM 2426 N N . GLY A 1 326 ? 18.256 -6.671 -8.257 1.00 92.31 326 GLY A N 1
ATOM 2427 C CA . GLY A 1 326 ? 19.421 -7.447 -8.681 1.00 92.31 326 GLY A CA 1
ATOM 2428 C C . GLY A 1 326 ? 20.741 -6.704 -8.500 1.00 92.31 326 GLY A C 1
ATOM 2429 O O . GLY A 1 326 ? 20.774 -5.530 -8.124 1.00 92.31 326 GLY A O 1
ATOM 2430 N N . ASP A 1 327 ? 21.822 -7.414 -8.802 1.00 94.88 327 ASP A N 1
ATOM 2431 C CA . ASP A 1 327 ? 23.199 -6.969 -8.620 1.00 94.88 327 ASP A CA 1
ATOM 2432 C C . ASP A 1 327 ? 23.800 -6.615 -9.983 1.00 94.88 327 ASP A C 1
ATOM 2434 O O . ASP A 1 327 ? 24.560 -7.382 -10.580 1.00 94.88 327 ASP A O 1
ATOM 2438 N N . VAL A 1 328 ? 23.416 -5.446 -10.503 1.00 97.38 328 VAL A N 1
ATOM 2439 C CA . VAL A 1 328 ? 23.933 -4.921 -11.774 1.00 97.38 328 VAL A CA 1
ATOM 2440 C C . VAL A 1 328 ? 24.908 -3.781 -11.503 1.00 97.38 328 VAL A C 1
ATOM 2442 O O . VAL A 1 328 ? 24.536 -2.744 -10.956 1.00 97.38 328 VAL A O 1
ATOM 2445 N N . ALA A 1 329 ? 26.157 -3.955 -11.919 1.00 97.81 329 ALA A N 1
ATOM 2446 C CA . ALA A 1 329 ? 27.202 -2.945 -11.847 1.00 97.81 329 ALA A CA 1
ATOM 2447 C C . ALA A 1 329 ? 27.292 -2.151 -13.156 1.00 97.81 329 ALA A C 1
ATOM 2449 O O . ALA A 1 329 ? 27.177 -2.714 -14.246 1.00 97.81 329 ALA A O 1
ATOM 2450 N N . ALA A 1 330 ? 27.569 -0.854 -13.054 1.00 97.31 330 ALA A N 1
ATOM 2451 C CA . ALA A 1 330 ? 27.821 0.028 -14.184 1.00 97.31 330 ALA A CA 1
ATOM 2452 C C . ALA A 1 330 ? 29.277 0.518 -14.165 1.00 97.31 330 ALA A C 1
ATOM 2454 O O . ALA A 1 330 ? 29.726 1.122 -13.196 1.00 97.31 330 ALA A O 1
ATOM 2455 N N . ARG A 1 331 ? 30.027 0.280 -15.245 1.00 96.00 331 ARG A N 1
ATOM 2456 C CA . ARG A 1 331 ? 31.442 0.681 -15.363 1.00 96.00 331 ARG A CA 1
ATOM 2457 C C . ARG A 1 331 ? 31.647 1.620 -16.537 1.00 96.00 331 ARG A C 1
ATOM 2459 O O . ARG A 1 331 ? 31.107 1.389 -17.621 1.00 9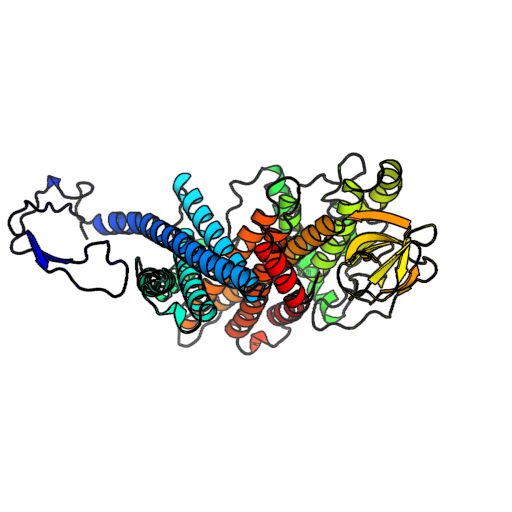6.00 331 ARG A O 1
ATOM 2466 N N . ARG A 1 332 ? 32.448 2.671 -16.353 1.00 91.19 332 ARG A N 1
ATOM 2467 C CA . ARG A 1 332 ? 32.749 3.638 -17.420 1.00 91.19 332 ARG A CA 1
ATOM 2468 C C . ARG A 1 332 ? 34.026 3.245 -18.159 1.00 91.19 332 ARG A C 1
ATOM 2470 O O . ARG A 1 332 ? 35.123 3.394 -17.641 1.00 91.19 332 ARG A O 1
ATOM 2477 N N . THR A 1 333 ? 33.884 2.782 -19.401 1.00 80.75 333 THR A N 1
ATOM 2478 C CA . THR A 1 333 ? 35.001 2.450 -20.302 1.00 80.75 333 THR A CA 1
ATOM 2479 C C . THR A 1 333 ? 34.700 2.911 -21.740 1.00 80.75 333 THR A C 1
ATOM 2481 O O . THR A 1 333 ? 33.927 2.300 -22.482 1.00 80.75 333 THR A O 1
ATOM 2484 N N . PRO A 1 334 ? 35.322 4.030 -22.150 1.00 80.25 334 PRO A N 1
ATOM 2485 C CA . PRO A 1 334 ? 34.791 5.155 -22.959 1.00 80.25 334 PRO A CA 1
ATOM 2486 C C . PRO A 1 334 ? 33.274 5.470 -22.993 1.00 80.25 334 PRO A C 1
ATOM 2488 O O . PRO A 1 334 ? 32.894 6.579 -23.351 1.00 80.25 334 PRO A O 1
ATOM 2491 N N . GLY A 1 335 ? 32.395 4.546 -22.610 1.00 86.69 335 GLY A N 1
ATOM 2492 C CA . GLY A 1 335 ? 30.969 4.728 -22.344 1.00 86.69 335 GLY A CA 1
ATOM 2493 C C . GLY A 1 335 ? 30.534 3.828 -21.183 1.00 86.69 335 GLY A C 1
ATOM 2494 O O . GLY A 1 335 ? 31.373 3.181 -20.562 1.00 86.69 335 GLY A O 1
ATOM 2495 N N . LEU A 1 336 ? 29.242 3.796 -20.863 1.00 93.81 336 LEU A N 1
ATOM 2496 C CA . LEU A 1 336 ? 28.731 2.946 -19.784 1.00 93.81 336 LEU A CA 1
ATOM 2497 C C . LEU A 1 336 ? 28.586 1.497 -20.270 1.00 93.81 336 LEU A C 1
ATOM 2499 O O . LEU A 1 336 ? 27.999 1.277 -21.328 1.00 93.81 336 LEU A O 1
ATOM 2503 N N . LEU A 1 337 ? 29.093 0.535 -19.503 1.00 97.62 337 LEU A N 1
ATOM 2504 C CA . LEU A 1 337 ? 28.855 -0.897 -19.688 1.00 97.62 337 LEU A CA 1
ATOM 2505 C C . LEU A 1 337 ? 28.220 -1.480 -18.426 1.00 97.62 337 LEU A C 1
ATOM 2507 O O . LEU A 1 337 ? 28.603 -1.100 -17.317 1.00 97.62 337 LEU A O 1
ATOM 2511 N N . LEU A 1 338 ? 27.271 -2.395 -18.602 1.00 98.12 338 LEU A N 1
ATOM 2512 C CA . LEU A 1 338 ? 26.553 -3.064 -17.521 1.00 98.12 338 LEU A CA 1
ATOM 2513 C C . LEU A 1 338 ? 27.037 -4.508 -17.353 1.00 98.12 338 LEU A C 1
ATOM 2515 O O . LEU A 1 338 ? 27.248 -5.211 -18.344 1.00 98.12 338 LEU A O 1
ATOM 2519 N N . TYR A 1 339 ? 27.187 -4.936 -16.101 1.00 98.19 339 TYR A N 1
ATOM 2520 C CA . TYR A 1 339 ? 27.653 -6.269 -15.716 1.00 98.19 339 TYR A CA 1
ATOM 2521 C C . TYR A 1 339 ? 26.816 -6.838 -14.572 1.00 98.19 339 TYR A C 1
ATOM 2523 O O . TYR A 1 339 ? 26.419 -6.086 -13.688 1.00 98.19 339 TYR A O 1
ATOM 2531 N N . GLY A 1 340 ? 26.635 -8.155 -14.528 1.00 97.75 340 GLY A N 1
ATOM 2532 C CA . GLY A 1 340 ? 25.975 -8.852 -13.423 1.00 97.75 340 GLY A CA 1
ATOM 2533 C C . GLY A 1 340 ? 24.625 -9.429 -13.826 1.00 97.75 340 GLY A C 1
ATOM 2534 O O . GLY A 1 340 ? 24.432 -9.798 -14.982 1.00 97.75 340 GLY A O 1
ATOM 2535 N N . ALA A 1 341 ? 23.702 -9.536 -12.875 1.00 97.06 341 ALA A N 1
ATOM 2536 C CA . ALA A 1 341 ? 22.393 -10.128 -13.124 1.00 97.06 341 ALA A CA 1
ATOM 2537 C C . ALA A 1 341 ? 21.281 -9.339 -12.439 1.00 97.06 341 ALA A C 1
ATOM 2539 O O . ALA A 1 341 ? 21.426 -8.874 -11.307 1.00 97.06 341 ALA A O 1
ATOM 2540 N N . THR A 1 342 ? 20.150 -9.203 -13.122 1.00 96.00 342 THR A N 1
ATOM 2541 C CA . THR A 1 342 ? 18.957 -8.610 -12.522 1.00 96.00 342 THR A CA 1
ATOM 2542 C C . THR A 1 342 ? 18.224 -9.614 -11.634 1.00 96.00 342 THR A C 1
ATOM 2544 O O . THR A 1 342 ? 18.376 -10.829 -11.768 1.00 96.00 342 THR A O 1
ATOM 2547 N N . ALA A 1 343 ? 17.323 -9.111 -10.789 1.00 93.50 343 ALA A N 1
ATOM 2548 C CA . ALA A 1 343 ? 16.195 -9.909 -10.319 1.00 93.50 343 ALA A CA 1
ATOM 2549 C C . ALA A 1 343 ? 15.320 -10.356 -11.513 1.00 93.50 343 ALA A C 1
ATOM 2551 O O . ALA A 1 343 ? 15.541 -9.944 -12.657 1.00 93.50 343 ALA A O 1
ATOM 2552 N N . LEU A 1 344 ? 14.306 -11.186 -11.259 1.00 94.12 344 LEU A N 1
ATOM 2553 C CA . LEU A 1 344 ? 13.389 -11.622 -12.311 1.00 94.12 344 LEU A CA 1
ATOM 2554 C C . LEU A 1 344 ? 12.682 -10.416 -12.953 1.00 94.12 344 LEU A C 1
ATOM 2556 O O . LEU A 1 344 ? 11.917 -9.704 -12.301 1.00 94.12 344 LEU A O 1
ATOM 2560 N N . ALA A 1 345 ? 12.935 -10.211 -14.241 1.00 94.88 345 ALA A N 1
ATOM 2561 C CA . ALA A 1 345 ? 12.280 -9.214 -15.063 1.00 94.88 345 ALA A CA 1
ATOM 2562 C C . ALA A 1 345 ? 10.923 -9.754 -15.519 1.00 94.88 345 ALA A C 1
ATOM 2564 O O . ALA A 1 345 ? 10.844 -10.774 -16.204 1.00 94.88 345 ALA A O 1
ATOM 2565 N N . ASP A 1 346 ? 9.844 -9.077 -15.138 1.00 94.44 346 ASP A N 1
ATOM 2566 C CA . ASP A 1 346 ? 8.503 -9.450 -15.580 1.00 94.44 346 ASP A CA 1
ATOM 2567 C C . ASP A 1 346 ? 8.318 -9.208 -17.061 1.00 94.44 346 ASP A C 1
ATOM 2569 O O . ASP A 1 346 ? 8.817 -8.216 -17.598 1.00 94.44 346 ASP A O 1
ATOM 2573 N N . ASN A 1 347 ? 7.517 -10.065 -17.695 1.00 96.00 347 ASN A N 1
ATOM 2574 C CA . ASN A 1 347 ? 7.225 -9.976 -19.118 1.00 96.00 347 ASN A CA 1
ATOM 2575 C C . ASN A 1 347 ? 8.488 -10.088 -19.989 1.00 96.00 347 ASN A C 1
ATOM 2577 O O . ASN A 1 347 ? 8.476 -9.702 -21.161 1.00 96.00 347 ASN A O 1
ATOM 2581 N N . ALA A 1 348 ? 9.581 -10.621 -19.437 1.00 96.38 348 ALA A N 1
ATOM 2582 C CA . ALA A 1 348 ? 10.867 -10.701 -20.107 1.00 96.38 348 ALA A CA 1
ATOM 2583 C C . ALA A 1 348 ? 10.827 -11.429 -21.454 1.00 96.38 348 ALA A C 1
ATOM 2585 O O . ALA A 1 348 ? 11.567 -11.002 -22.325 1.00 96.38 348 ALA A O 1
ATOM 2586 N N . PRO A 1 349 ? 9.980 -12.444 -21.713 1.00 95.94 349 PRO A N 1
ATOM 2587 C CA . PRO A 1 349 ? 9.889 -13.079 -23.031 1.00 95.94 349 PRO A CA 1
ATOM 2588 C C . PRO A 1 349 ? 9.272 -12.202 -24.120 1.00 95.94 349 PRO A C 1
ATOM 2590 O O . PRO A 1 349 ? 9.490 -12.466 -25.299 1.00 95.94 349 PRO A O 1
ATOM 2593 N N . ARG A 1 350 ? 8.486 -11.183 -23.750 1.00 96.50 350 ARG A N 1
ATOM 2594 C CA . ARG A 1 350 ? 7.792 -10.298 -24.700 1.00 96.50 350 ARG A CA 1
ATOM 2595 C C . ARG A 1 350 ? 8.327 -8.871 -24.706 1.00 96.50 350 ARG A C 1
ATOM 2597 O O . ARG A 1 350 ? 8.092 -8.154 -25.668 1.00 96.50 350 ARG A O 1
ATOM 2604 N N . ALA A 1 351 ? 9.039 -8.453 -23.662 1.00 97.62 351 ALA A N 1
ATOM 2605 C CA . ALA A 1 351 ? 9.659 -7.138 -23.606 1.00 97.62 351 ALA A CA 1
ATOM 2606 C C . ALA A 1 351 ? 10.768 -7.013 -24.660 1.00 97.62 351 ALA A C 1
ATOM 2608 O O . ALA A 1 351 ? 11.637 -7.873 -24.783 1.00 97.62 351 ALA A O 1
ATOM 2609 N N . GLU A 1 352 ? 10.756 -5.936 -25.426 1.00 97.94 352 GLU A N 1
ATOM 2610 C CA . GLU A 1 352 ? 11.784 -5.608 -26.411 1.00 97.94 352 GLU A CA 1
ATOM 2611 C C . GLU A 1 352 ? 12.838 -4.660 -25.855 1.00 97.94 352 GLU A C 1
ATOM 2613 O O . GLU A 1 352 ? 13.931 -4.583 -26.404 1.00 97.94 352 GLU A O 1
ATOM 2618 N N . CYS A 1 353 ? 12.533 -3.962 -24.764 1.00 96.44 353 CYS A N 1
ATOM 2619 C CA . CYS A 1 353 ? 13.501 -3.159 -24.040 1.00 96.44 353 CYS A CA 1
ATOM 2620 C C . CYS A 1 353 ? 13.320 -3.284 -22.523 1.00 96.44 353 CYS A C 1
ATOM 2622 O O . CYS A 1 353 ? 12.223 -3.515 -22.004 1.00 96.44 353 CYS A O 1
ATOM 2624 N N . PHE A 1 354 ? 14.436 -3.138 -21.818 1.00 98.38 354 PHE A N 1
ATOM 2625 C CA . PHE A 1 354 ? 14.558 -3.327 -20.380 1.00 98.38 354 PHE A CA 1
ATOM 2626 C C . PHE A 1 354 ? 15.125 -2.051 -19.771 1.00 98.38 354 PHE A C 1
ATOM 2628 O O . PHE A 1 354 ? 16.230 -1.634 -20.119 1.00 98.38 354 PHE A O 1
ATOM 2635 N N . LEU A 1 355 ? 14.384 -1.416 -18.866 1.00 98.31 355 LEU A N 1
ATOM 2636 C CA . LEU A 1 355 ? 14.907 -0.305 -18.078 1.00 98.31 355 LEU A CA 1
ATOM 2637 C C . LEU A 1 355 ? 15.575 -0.867 -16.824 1.00 98.31 355 LEU A C 1
ATOM 2639 O O . LEU A 1 355 ? 14.891 -1.257 -15.883 1.00 98.31 355 LEU A O 1
ATOM 2643 N N . VAL A 1 356 ? 16.903 -0.918 -16.825 1.00 98.12 356 VAL A N 1
ATOM 2644 C CA . VAL A 1 356 ? 17.711 -1.560 -15.787 1.00 98.12 356 VAL A CA 1
ATOM 2645 C C . VAL A 1 356 ? 18.267 -0.512 -14.825 1.00 98.12 356 VAL A C 1
ATOM 2647 O O . VAL A 1 356 ? 18.874 0.473 -15.253 1.00 98.12 356 VAL A O 1
ATOM 2650 N N . ARG A 1 357 ? 18.085 -0.734 -13.518 1.00 97.19 357 ARG A N 1
ATOM 2651 C CA . ARG A 1 357 ? 18.861 -0.042 -12.478 1.00 97.19 357 ARG A CA 1
ATOM 2652 C C . ARG A 1 357 ? 20.213 -0.730 -12.335 1.00 97.19 357 ARG A C 1
ATOM 2654 O O . ARG A 1 357 ? 20.266 -1.936 -12.126 1.00 97.19 357 ARG A O 1
ATOM 2661 N N . ALA A 1 358 ? 21.281 0.049 -12.377 1.00 97.06 358 ALA A N 1
ATOM 2662 C CA . ALA A 1 358 ? 22.634 -0.407 -12.100 1.00 97.06 358 ALA A CA 1
ATOM 2663 C C . ALA A 1 358 ? 23.311 0.511 -11.080 1.00 97.06 358 ALA A C 1
ATOM 2665 O O . ALA A 1 358 ? 22.893 1.652 -10.903 1.00 97.06 358 ALA A O 1
ATOM 2666 N N . VAL A 1 359 ? 24.348 0.027 -10.408 1.00 96.38 359 VAL A N 1
ATOM 2667 C CA . VAL A 1 359 ? 25.133 0.797 -9.436 1.00 96.38 359 VAL A CA 1
ATOM 2668 C C . VAL A 1 359 ? 26.520 1.050 -10.011 1.00 96.38 359 VAL A C 1
ATOM 2670 O O . VAL A 1 359 ? 27.184 0.109 -10.447 1.00 96.38 359 VAL A O 1
ATOM 2673 N N . ASP A 1 360 ? 26.945 2.310 -10.065 1.00 94.81 360 ASP A N 1
ATOM 2674 C CA . ASP A 1 360 ? 28.275 2.669 -10.555 1.00 94.81 360 ASP A CA 1
ATOM 2675 C C . ASP A 1 360 ? 29.381 2.480 -9.501 1.00 94.81 360 ASP A C 1
ATOM 2677 O O . ASP A 1 360 ? 29.135 2.084 -8.361 1.00 94.81 360 ASP A O 1
ATOM 2681 N N . GLU A 1 361 ? 30.627 2.736 -9.900 1.00 92.62 361 GLU A N 1
ATOM 2682 C CA . GLU A 1 361 ? 31.818 2.574 -9.053 1.00 92.62 361 GLU A CA 1
ATOM 2683 C C . GLU A 1 361 ? 31.821 3.501 -7.822 1.00 92.62 361 GLU A C 1
ATOM 2685 O O . GLU A 1 361 ? 32.470 3.183 -6.826 1.00 92.62 361 GLU A O 1
ATOM 2690 N N . ASP A 1 362 ? 31.052 4.595 -7.858 1.00 91.56 362 ASP A N 1
ATOM 2691 C CA . ASP A 1 362 ? 30.867 5.531 -6.744 1.00 91.56 362 ASP A CA 1
ATOM 2692 C C . ASP A 1 362 ? 29.672 5.142 -5.847 1.00 91.56 362 ASP A C 1
ATOM 2694 O O . ASP A 1 362 ? 29.328 5.866 -4.908 1.00 91.56 362 ASP A O 1
ATOM 2698 N N . GLY A 1 363 ? 29.005 4.019 -6.136 1.00 91.00 363 GLY A N 1
ATOM 2699 C CA . GLY A 1 363 ? 27.816 3.560 -5.420 1.00 91.00 363 GLY A CA 1
ATOM 2700 C C . GLY A 1 363 ? 26.526 4.284 -5.818 1.00 91.00 363 GLY A C 1
ATOM 2701 O O . GLY A 1 363 ? 25.519 4.163 -5.117 1.00 91.00 363 GLY A O 1
ATOM 2702 N N . ARG A 1 364 ? 26.518 5.048 -6.917 1.00 92.31 364 ARG A N 1
ATOM 2703 C CA . ARG A 1 364 ? 25.335 5.787 -7.379 1.00 92.31 364 ARG A CA 1
ATOM 2704 C C . ARG A 1 364 ? 24.461 4.900 -8.252 1.00 92.31 364 ARG A C 1
ATOM 2706 O O . ARG A 1 364 ? 24.950 4.184 -9.125 1.00 92.31 364 ARG A O 1
ATOM 2713 N N . ALA A 1 365 ? 23.151 4.973 -8.042 1.00 94.31 365 ALA A N 1
ATOM 2714 C CA . ALA A 1 365 ? 22.189 4.223 -8.835 1.00 94.31 365 ALA A CA 1
ATOM 2715 C C . ALA A 1 365 ? 21.889 4.951 -10.158 1.00 94.31 365 ALA A C 1
ATOM 2717 O O . ALA A 1 365 ? 21.449 6.099 -10.164 1.00 94.31 365 ALA A O 1
ATOM 2718 N N . VAL A 1 366 ? 22.102 4.266 -11.278 1.00 96.50 366 VAL A N 1
ATOM 2719 C CA . VAL A 1 366 ? 21.913 4.769 -12.640 1.00 96.50 366 VAL A CA 1
ATOM 2720 C C . VAL A 1 366 ? 20.839 3.951 -13.351 1.00 96.50 366 VAL A C 1
ATOM 2722 O O . VAL A 1 366 ? 20.853 2.722 -13.307 1.00 96.50 366 VAL A O 1
ATOM 2725 N N . ALA A 1 367 ? 19.908 4.626 -14.021 1.00 97.69 367 ALA A N 1
ATOM 2726 C CA . ALA A 1 367 ? 18.905 4.006 -14.875 1.00 97.69 367 ALA A CA 1
ATOM 2727 C C . ALA A 1 367 ? 19.388 3.977 -16.330 1.00 97.69 367 ALA A C 1
ATOM 2729 O O . ALA A 1 367 ? 19.785 5.002 -16.896 1.00 97.69 367 ALA A O 1
ATOM 2730 N N . ALA A 1 368 ? 19.336 2.802 -16.951 1.00 97.75 368 ALA A N 1
ATOM 2731 C CA . ALA A 1 368 ? 19.797 2.594 -18.315 1.00 97.75 368 ALA A CA 1
ATOM 2732 C C . ALA A 1 368 ? 18.826 1.707 -19.105 1.00 97.75 368 ALA A C 1
ATOM 2734 O O . ALA A 1 368 ? 18.366 0.679 -18.616 1.00 97.75 368 ALA A O 1
ATOM 2735 N N . LEU A 1 369 ? 18.515 2.106 -20.338 1.00 98.19 369 LEU A N 1
ATOM 2736 C CA . LEU A 1 369 ? 17.682 1.335 -21.255 1.00 98.19 369 LEU A CA 1
ATOM 2737 C C . LEU A 1 369 ? 18.554 0.355 -22.045 1.00 98.19 369 LEU A C 1
ATOM 2739 O O . LEU A 1 369 ? 19.485 0.766 -22.740 1.00 98.19 369 LEU A O 1
ATOM 2743 N N . VAL A 1 370 ? 18.219 -0.926 -21.985 1.00 98.38 370 VAL A N 1
ATOM 2744 C CA . VAL A 1 370 ? 18.863 -2.007 -22.733 1.00 98.38 370 VAL A CA 1
ATOM 2745 C C . VAL A 1 370 ? 17.877 -2.559 -23.758 1.00 98.38 370 VAL A C 1
ATOM 2747 O O . VAL A 1 370 ? 16.731 -2.851 -23.427 1.00 98.38 370 VAL A O 1
ATOM 2750 N N . GLU A 1 371 ? 18.311 -2.702 -25.008 1.00 98.06 371 GLU A N 1
ATOM 2751 C CA . GLU A 1 371 ? 17.505 -3.315 -26.069 1.00 98.06 371 GLU A CA 1
ATOM 2752 C C . GLU A 1 371 ? 17.631 -4.838 -26.040 1.00 98.06 371 GLU A C 1
ATOM 2754 O O . GLU A 1 371 ? 18.705 -5.387 -25.774 1.00 98.06 371 GLU A O 1
ATOM 2759 N N . ARG A 1 372 ? 16.547 -5.538 -26.375 1.00 97.75 372 ARG A N 1
ATOM 2760 C CA . ARG A 1 372 ? 16.598 -6.971 -26.660 1.00 97.75 372 ARG A CA 1
ATOM 2761 C C . ARG A 1 372 ? 17.610 -7.227 -27.776 1.00 97.75 372 ARG A C 1
ATOM 2763 O O . ARG A 1 372 ? 17.595 -6.565 -28.810 1.00 97.75 372 ARG A O 1
ATOM 2770 N N . GLY A 1 373 ? 18.466 -8.226 -27.570 1.00 97.00 373 GLY A N 1
ATOM 2771 C CA . GLY A 1 373 ? 19.524 -8.578 -28.517 1.00 97.00 373 GLY A CA 1
ATOM 2772 C C . GLY A 1 373 ? 20.755 -7.671 -28.451 1.00 97.00 373 GLY A C 1
ATOM 2773 O O . GLY A 1 373 ? 21.642 -7.811 -29.293 1.00 97.00 373 GLY A O 1
ATOM 2774 N N . ALA A 1 374 ? 20.843 -6.760 -27.471 1.00 97.94 374 ALA A N 1
ATOM 2775 C CA . ALA A 1 374 ? 22.081 -6.039 -27.200 1.00 97.94 374 ALA A CA 1
ATOM 2776 C C . ALA A 1 374 ? 23.238 -7.037 -26.972 1.00 97.94 374 ALA A C 1
ATOM 2778 O O . ALA A 1 374 ? 23.070 -7.994 -26.213 1.00 97.94 374 ALA A O 1
ATOM 2779 N N . PRO A 1 375 ? 24.415 -6.844 -27.598 1.00 98.06 375 PRO A N 1
ATOM 2780 C CA . PRO A 1 375 ? 25.562 -7.716 -27.365 1.00 98.06 375 PRO A CA 1
ATOM 2781 C C . PRO A 1 375 ? 25.904 -7.816 -25.872 1.00 98.06 375 PRO A C 1
ATOM 2783 O O . PRO A 1 375 ? 25.988 -6.792 -25.192 1.00 98.06 375 PRO A O 1
ATOM 2786 N N . GLY A 1 376 ? 26.089 -9.046 -25.384 1.00 97.56 376 GLY A N 1
ATOM 2787 C CA . GLY A 1 376 ? 26.366 -9.343 -23.973 1.00 97.56 376 GLY A CA 1
ATOM 2788 C C . GLY A 1 376 ? 25.126 -9.505 -23.084 1.00 97.56 376 GLY A C 1
ATOM 2789 O O . GLY A 1 376 ? 25.281 -9.806 -21.904 1.00 97.56 376 GLY A O 1
ATOM 2790 N N . LEU A 1 377 ? 23.913 -9.288 -23.613 1.00 98.44 377 LEU A N 1
ATOM 2791 C CA . LEU A 1 377 ? 22.665 -9.552 -22.896 1.00 98.44 377 LEU A CA 1
ATOM 2792 C C . LEU A 1 377 ? 22.225 -10.993 -23.150 1.00 98.44 377 LEU A C 1
ATOM 2794 O O . LEU A 1 377 ? 21.959 -11.364 -24.294 1.00 98.44 377 LEU A O 1
ATOM 2798 N N . ASP A 1 378 ? 22.065 -11.753 -22.075 1.00 98.06 378 ASP A N 1
ATOM 2799 C CA . ASP A 1 378 ? 21.410 -13.056 -22.082 1.00 98.06 378 ASP A CA 1
ATOM 2800 C C . ASP A 1 378 ? 20.112 -12.989 -21.268 1.00 98.06 378 ASP A C 1
ATOM 2802 O O . ASP A 1 378 ? 20.068 -12.427 -20.170 1.00 98.06 378 ASP A O 1
ATOM 2806 N N . ILE A 1 379 ? 19.029 -13.510 -21.841 1.00 97.94 379 ILE A N 1
ATOM 2807 C CA . ILE A 1 379 ? 17.709 -13.544 -21.204 1.00 97.94 379 ILE A CA 1
ATOM 2808 C C . ILE A 1 379 ? 17.464 -14.996 -20.829 1.00 97.94 379 ILE A C 1
ATOM 2810 O O . ILE A 1 379 ? 17.325 -15.835 -21.717 1.00 97.94 379 ILE A O 1
ATOM 2814 N N . GLY A 1 380 ? 17.403 -15.273 -19.527 1.00 95.88 380 GLY A N 1
ATOM 2815 C CA . GLY A 1 380 ? 17.173 -16.625 -19.032 1.00 95.88 380 GLY A CA 1
ATOM 2816 C C . GLY A 1 380 ? 15.827 -17.206 -19.472 1.00 95.88 380 GLY A C 1
ATOM 2817 O O . GLY A 1 380 ? 14.931 -16.500 -19.948 1.00 95.88 380 GLY A O 1
ATOM 2818 N N . GLU A 1 381 ? 15.669 -18.511 -19.265 1.00 95.06 381 GLU A N 1
ATOM 2819 C CA . GLU A 1 381 ? 14.389 -19.175 -19.494 1.00 95.06 381 GLU A CA 1
ATOM 2820 C C . GLU A 1 381 ? 13.306 -18.632 -18.538 1.00 95.06 381 GLU A C 1
ATOM 2822 O O . GLU A 1 381 ? 13.608 -18.278 -17.393 1.00 95.06 381 GLU A O 1
ATOM 2827 N N . PRO A 1 382 ? 12.037 -18.543 -18.976 1.00 93.44 382 PRO A N 1
ATOM 2828 C CA . PRO A 1 382 ? 10.956 -18.075 -18.119 1.00 93.44 382 PRO A CA 1
ATOM 2829 C C . PRO A 1 382 ? 10.703 -19.058 -16.974 1.00 93.44 382 PRO A C 1
ATOM 2831 O O . PRO A 1 382 ? 10.416 -20.234 -17.203 1.00 93.44 382 PRO A O 1
ATOM 2834 N N . GLU A 1 383 ? 10.736 -18.558 -15.744 1.00 89.06 383 GLU A N 1
ATOM 2835 C CA . GLU A 1 383 ? 10.574 -19.378 -14.545 1.00 89.06 383 GLU A CA 1
ATOM 2836 C C . GLU A 1 383 ? 9.101 -19.538 -14.149 1.00 89.06 383 GLU A C 1
ATOM 2838 O O . GLU A 1 383 ? 8.293 -18.604 -14.223 1.00 89.06 383 GLU A O 1
ATOM 2843 N N . ALA A 1 384 ? 8.746 -20.732 -13.671 1.00 90.06 384 ALA A N 1
ATOM 2844 C CA . ALA A 1 384 ? 7.428 -20.982 -13.103 1.00 90.06 384 ALA A CA 1
ATOM 2845 C C . ALA A 1 384 ? 7.330 -20.379 -11.692 1.00 90.06 384 ALA A C 1
ATOM 2847 O O . ALA A 1 384 ? 8.096 -20.719 -10.793 1.00 90.06 384 ALA A O 1
ATOM 2848 N N . THR A 1 385 ? 6.348 -19.507 -11.476 1.00 91.25 385 THR A N 1
ATOM 2849 C CA . THR A 1 385 ? 6.156 -18.786 -10.210 1.00 91.25 385 THR A CA 1
ATOM 2850 C C . THR A 1 385 ? 4.963 -19.328 -9.417 1.00 91.25 385 THR A C 1
ATOM 2852 O O . THR A 1 385 ? 4.023 -19.904 -9.970 1.00 91.25 385 THR A O 1
ATOM 2855 N N . LEU A 1 386 ? 4.979 -19.123 -8.093 1.00 93.88 386 LEU A N 1
ATOM 2856 C CA . LEU A 1 386 ? 3.887 -19.528 -7.195 1.00 93.88 386 LEU A CA 1
ATOM 2857 C C . LEU A 1 386 ? 2.536 -18.919 -7.626 1.00 93.88 386 LEU A C 1
ATOM 2859 O O . LEU A 1 386 ? 1.544 -19.632 -7.807 1.00 93.88 386 LEU A O 1
ATOM 2863 N N . GLY A 1 387 ? 2.513 -17.597 -7.790 1.00 93.56 387 GLY A N 1
ATOM 2864 C CA . GLY A 1 387 ? 1.393 -16.813 -8.312 1.00 93.56 387 GLY A CA 1
ATOM 2865 C C . GLY A 1 387 ? 1.772 -16.092 -9.599 1.00 93.56 387 GLY A C 1
ATOM 2866 O O . GLY A 1 387 ? 2.829 -16.353 -10.169 1.00 93.56 387 GLY A O 1
ATOM 2867 N N . THR A 1 388 ? 0.903 -15.198 -10.061 1.00 94.38 388 THR A N 1
ATOM 2868 C CA . THR A 1 388 ? 1.061 -14.411 -11.293 1.00 94.38 388 THR A CA 1
ATOM 2869 C C . THR A 1 388 ? 1.450 -15.269 -12.498 1.00 94.38 388 THR A C 1
ATOM 2871 O O . THR A 1 388 ? 2.385 -14.961 -13.238 1.00 94.38 388 THR A O 1
ATOM 2874 N N . ARG A 1 389 ? 0.775 -16.412 -12.654 1.00 93.88 389 ARG A N 1
ATOM 2875 C CA . ARG A 1 389 ? 1.084 -17.380 -13.709 1.00 93.88 389 ARG A CA 1
ATOM 2876 C C . ARG A 1 389 ? 0.836 -16.775 -15.087 1.00 93.88 389 ARG A C 1
ATOM 2878 O O . ARG A 1 389 ? -0.122 -16.035 -15.287 1.00 93.88 389 ARG A O 1
ATOM 2885 N N . GLY A 1 390 ? 1.702 -17.121 -16.036 1.00 89.69 390 GLY A N 1
ATOM 2886 C CA . GLY A 1 390 ? 1.665 -16.567 -17.389 1.00 89.69 390 GLY A CA 1
ATOM 2887 C C . GLY A 1 390 ? 2.315 -15.189 -17.529 1.00 89.69 390 GLY A C 1
ATOM 2888 O O . GLY A 1 390 ? 2.311 -14.659 -18.632 1.00 89.69 390 GLY A O 1
ATOM 2889 N N . LEU A 1 391 ? 2.906 -14.620 -16.468 1.00 93.12 391 LEU A N 1
ATOM 2890 C CA . LEU A 1 391 ? 3.646 -13.351 -16.538 1.00 93.12 391 LEU A CA 1
ATOM 2891 C C . LEU A 1 391 ? 4.925 -13.447 -17.384 1.00 93.12 391 LEU A C 1
ATOM 2893 O O . LEU A 1 391 ? 5.315 -12.466 -18.010 1.00 93.12 391 LEU A O 1
ATOM 2897 N N . GLY A 1 392 ? 5.564 -14.622 -17.401 1.00 93.38 392 GLY A N 1
ATOM 2898 C CA . GLY A 1 392 ? 6.841 -14.850 -18.077 1.00 93.38 392 GLY A CA 1
ATOM 2899 C C . GLY A 1 392 ? 7.950 -14.008 -17.452 1.00 93.38 392 GLY A C 1
ATOM 2900 O O . GLY A 1 392 ? 8.316 -12.970 -17.996 1.00 93.38 392 GLY A O 1
ATOM 2901 N N . SER A 1 393 ? 8.467 -14.434 -16.302 1.00 94.56 393 SER A N 1
ATOM 2902 C CA . SER A 1 393 ? 9.534 -13.712 -15.606 1.00 94.56 393 SER A CA 1
ATOM 2903 C C . SER A 1 393 ? 10.869 -14.435 -15.783 1.00 94.56 393 SER A C 1
ATOM 2905 O O . SER A 1 393 ? 10.928 -15.648 -15.601 1.00 94.56 393 SER A O 1
ATOM 2907 N N . ALA A 1 394 ? 11.928 -13.706 -16.134 1.00 96.00 394 ALA A N 1
ATOM 2908 C CA . ALA A 1 394 ? 13.263 -14.271 -16.351 1.00 96.00 394 ALA A CA 1
ATOM 2909 C C . ALA A 1 394 ? 14.354 -13.337 -15.819 1.00 96.00 394 ALA A C 1
ATOM 2911 O O . ALA A 1 394 ? 14.196 -12.117 -15.848 1.00 96.00 394 ALA A O 1
ATOM 2912 N N . ALA A 1 395 ? 15.462 -13.896 -15.334 1.00 95.44 395 ALA A N 1
ATOM 2913 C CA . ALA A 1 395 ? 16.636 -13.101 -14.987 1.00 95.44 395 ALA A CA 1
ATOM 2914 C C . ALA A 1 395 ? 17.350 -12.630 -16.263 1.00 95.44 395 ALA A C 1
ATOM 2916 O O . ALA A 1 395 ? 17.404 -13.354 -17.260 1.00 95.44 395 ALA A O 1
ATOM 2917 N N . LEU A 1 396 ? 17.904 -11.420 -16.225 1.00 97.69 396 LEU A N 1
ATOM 2918 C CA . LEU A 1 396 ? 18.743 -10.883 -17.290 1.00 97.69 396 LEU A CA 1
ATOM 2919 C C . LEU A 1 396 ? 20.194 -10.967 -16.828 1.00 97.69 396 LEU A C 1
ATOM 2921 O O . LEU A 1 396 ? 20.534 -10.378 -15.800 1.00 97.69 396 LEU A O 1
ATOM 2925 N N . ALA A 1 397 ? 21.038 -11.675 -17.571 1.00 98.25 397 ALA A N 1
ATOM 2926 C CA . ALA A 1 397 ? 22.477 -11.674 -17.360 1.00 98.25 397 ALA A CA 1
ATOM 2927 C C . ALA A 1 397 ? 23.122 -10.654 -18.306 1.00 98.25 397 ALA A C 1
ATOM 2929 O O . ALA A 1 397 ? 22.842 -10.621 -19.505 1.00 98.25 397 ALA A O 1
ATOM 2930 N N . LEU A 1 398 ? 23.964 -9.789 -17.746 1.00 98.50 398 LEU A N 1
ATOM 2931 C CA . LEU A 1 398 ? 24.650 -8.723 -18.458 1.00 98.50 398 LEU A CA 1
ATOM 2932 C C . LEU A 1 398 ? 26.156 -8.958 -18.359 1.00 98.50 398 LEU A C 1
ATOM 2934 O O . LEU A 1 398 ? 26.720 -8.950 -17.265 1.00 98.50 398 LEU A O 1
ATOM 2938 N N . ASP A 1 399 ? 26.813 -9.122 -19.501 1.00 98.00 399 ASP A N 1
ATOM 2939 C CA . ASP A 1 399 ? 28.270 -9.172 -19.602 1.00 98.00 399 ASP A CA 1
ATOM 2940 C C . ASP A 1 399 ? 28.765 -8.106 -20.583 1.00 98.00 399 ASP A C 1
ATOM 2942 O O . ASP A 1 399 ? 28.753 -8.282 -21.801 1.00 98.00 399 ASP A O 1
ATOM 2946 N N . GLY A 1 400 ? 29.146 -6.944 -20.050 1.00 97.50 400 GLY A N 1
ATOM 2947 C CA . GLY A 1 400 ? 29.644 -5.834 -20.859 1.00 97.50 400 GLY A CA 1
ATOM 2948 C C . GLY A 1 400 ? 28.585 -5.238 -21.783 1.00 97.50 400 GLY A C 1
ATOM 2949 O O . GLY A 1 400 ? 28.910 -4.780 -22.879 1.00 97.50 400 GLY A O 1
ATOM 2950 N N . VAL A 1 401 ? 27.324 -5.218 -21.346 1.00 98.31 401 VAL A N 1
ATOM 2951 C CA . VAL A 1 401 ? 26.206 -4.715 -22.151 1.00 98.31 401 VAL A CA 1
ATOM 2952 C C . VAL A 1 401 ? 26.286 -3.201 -22.268 1.00 98.31 401 VAL A C 1
ATOM 2954 O O . VAL A 1 401 ? 26.274 -2.483 -21.266 1.00 98.31 401 VAL A O 1
ATOM 2957 N N . ARG A 1 402 ? 26.310 -2.694 -23.501 1.00 97.69 402 ARG A N 1
ATOM 2958 C CA . ARG A 1 402 ? 26.180 -1.259 -23.769 1.00 97.69 402 ARG A CA 1
ATOM 2959 C C . ARG A 1 402 ? 24.695 -0.880 -23.800 1.00 97.69 402 ARG A C 1
ATOM 2961 O O . ARG A 1 402 ? 23.984 -1.368 -24.679 1.00 97.69 402 ARG A O 1
ATOM 2968 N N . PRO A 1 403 ? 24.213 -0.007 -22.898 1.00 97.44 403 PRO A N 1
ATOM 2969 C CA . PRO A 1 403 ? 22.832 0.442 -22.939 1.00 97.44 403 PRO A CA 1
ATOM 2970 C C . PRO A 1 403 ? 22.591 1.316 -24.173 1.00 97.44 403 PRO A C 1
ATOM 2972 O O . PRO A 1 403 ? 23.468 2.071 -24.598 1.00 97.44 403 PRO A O 1
ATOM 2975 N N . ALA A 1 404 ? 21.383 1.230 -24.724 1.00 96.81 404 ALA A N 1
ATOM 2976 C CA . ALA A 1 404 ? 20.938 2.077 -25.824 1.00 96.81 404 ALA A CA 1
ATOM 2977 C C . ALA A 1 404 ? 20.765 3.535 -25.380 1.00 96.81 404 ALA A C 1
ATOM 2979 O O . ALA A 1 404 ? 20.980 4.450 -26.170 1.00 96.81 404 ALA A O 1
ATOM 2980 N N . LEU A 1 405 ? 20.401 3.749 -24.113 1.00 96.88 405 LEU A N 1
ATOM 2981 C CA . LEU A 1 405 ? 20.268 5.074 -23.524 1.00 96.88 405 LEU A CA 1
ATOM 2982 C C . LEU A 1 405 ? 20.597 5.034 -22.029 1.00 96.88 405 LEU A C 1
ATOM 2984 O O . LEU A 1 405 ? 20.212 4.102 -21.328 1.00 96.88 405 LEU A O 1
ATOM 2988 N N . VAL A 1 406 ? 21.274 6.066 -21.529 1.00 96.44 406 VAL A N 1
ATOM 2989 C CA . VAL A 1 406 ? 21.488 6.283 -20.092 1.00 96.44 406 VAL A CA 1
ATOM 2990 C C . VAL A 1 406 ? 20.600 7.445 -19.664 1.00 96.44 406 VAL A C 1
ATOM 2992 O O . VAL A 1 406 ? 20.749 8.545 -20.188 1.00 96.44 406 VAL A O 1
ATOM 2995 N N . LEU A 1 407 ? 19.677 7.195 -18.735 1.00 95.25 407 LEU A N 1
ATOM 2996 C CA . LEU A 1 407 ? 18.695 8.182 -18.268 1.00 95.25 407 LEU A CA 1
ATOM 2997 C C . LEU A 1 407 ? 19.176 8.985 -17.052 1.00 95.25 407 LEU A C 1
ATOM 2999 O O . LEU A 1 407 ? 18.542 9.966 -16.677 1.00 95.25 407 LEU A O 1
ATOM 3003 N N . GLY A 1 408 ? 20.311 8.603 -16.462 1.00 94.19 408 GLY A N 1
ATOM 3004 C CA . GLY A 1 408 ? 20.873 9.270 -15.291 1.00 94.19 408 GLY A CA 1
ATOM 3005 C C . GLY A 1 408 ? 20.413 8.606 -14.002 1.00 94.19 408 GLY A C 1
ATOM 3006 O O . GLY A 1 408 ? 20.486 7.386 -13.897 1.00 94.19 408 GLY A O 1
ATOM 3007 N N . ASP A 1 409 ? 19.991 9.400 -13.023 1.00 94.81 409 ASP A N 1
ATOM 3008 C CA . ASP A 1 409 ? 19.604 8.928 -11.691 1.00 94.81 409 ASP A CA 1
ATOM 3009 C C . ASP A 1 409 ? 18.447 7.910 -11.737 1.00 94.81 409 ASP A C 1
ATOM 3011 O O . ASP A 1 409 ? 17.424 8.125 -12.392 1.00 94.81 409 ASP A O 1
ATOM 3015 N N . ALA A 1 410 ? 18.615 6.787 -11.036 1.00 96.00 410 ALA A N 1
ATOM 3016 C CA . ALA A 1 410 ? 17.594 5.750 -10.928 1.00 96.00 410 ALA A CA 1
ATOM 3017 C C . ALA A 1 410 ? 16.557 6.009 -9.827 1.00 96.00 410 ALA A C 1
ATOM 3019 O O . ALA A 1 410 ? 15.537 5.318 -9.803 1.00 96.00 410 ALA A O 1
ATOM 3020 N N . GLU A 1 411 ? 16.774 6.957 -8.911 1.00 94.62 411 GLU A N 1
ATOM 3021 C CA . GLU A 1 411 ? 15.878 7.173 -7.769 1.00 94.62 411 GLU A CA 1
ATOM 3022 C C . GLU A 1 411 ? 14.415 7.456 -8.179 1.00 94.62 411 GLU A C 1
ATOM 3024 O O . GLU A 1 411 ? 13.522 6.790 -7.640 1.00 94.62 411 GLU A O 1
ATOM 3029 N N . PRO A 1 412 ? 14.119 8.305 -9.187 1.00 95.31 412 PRO A N 1
ATOM 3030 C CA . PRO A 1 412 ? 12.745 8.503 -9.659 1.00 95.31 412 PRO A CA 1
ATOM 3031 C C . PRO A 1 412 ? 12.110 7.234 -10.249 1.00 95.31 412 PRO A C 1
ATOM 3033 O O . PRO A 1 412 ? 10.900 7.028 -10.131 1.00 95.31 412 PRO A O 1
ATOM 3036 N N . VAL A 1 413 ? 12.918 6.363 -10.868 1.00 96.12 413 VAL A N 1
ATOM 3037 C CA . VAL A 1 413 ? 12.465 5.080 -11.431 1.00 96.12 413 VAL A CA 1
ATOM 3038 C C . VAL A 1 413 ? 12.103 4.111 -10.308 1.00 96.12 413 VAL A C 1
ATOM 3040 O O . VAL A 1 413 ? 11.040 3.494 -10.347 1.00 96.12 413 VAL A O 1
ATOM 3043 N N . VAL A 1 414 ? 12.946 4.016 -9.275 1.00 96.56 414 VAL A N 1
ATOM 3044 C CA . VAL A 1 414 ? 12.692 3.182 -8.090 1.00 96.56 414 VAL A CA 1
ATOM 3045 C C . VAL A 1 414 ? 11.462 3.673 -7.329 1.00 96.56 414 VAL A C 1
ATOM 3047 O O . VAL A 1 414 ? 10.630 2.859 -6.922 1.00 96.56 414 VAL A O 1
ATOM 3050 N N . ALA A 1 415 ? 11.307 4.989 -7.168 1.00 97.06 415 ALA A N 1
ATOM 3051 C CA . ALA A 1 415 ? 10.161 5.580 -6.485 1.00 97.06 415 ALA A CA 1
ATOM 3052 C C . ALA A 1 415 ? 8.846 5.280 -7.230 1.00 97.06 415 ALA A C 1
ATOM 3054 O O . ALA A 1 415 ? 7.883 4.815 -6.615 1.00 97.06 415 ALA A O 1
ATOM 3055 N N . PHE A 1 416 ? 8.818 5.441 -8.559 1.00 97.38 416 PHE A N 1
ATOM 3056 C CA . PHE A 1 416 ? 7.643 5.083 -9.360 1.00 97.38 416 PHE A CA 1
ATOM 3057 C C . PHE A 1 416 ? 7.351 3.580 -9.339 1.00 97.38 416 PHE A C 1
ATOM 3059 O O . PHE A 1 416 ? 6.210 3.179 -9.117 1.00 97.38 416 PHE A O 1
ATOM 3066 N N . ALA A 1 417 ? 8.368 2.731 -9.502 1.00 97.25 417 ALA A N 1
ATOM 3067 C CA . ALA A 1 417 ? 8.186 1.283 -9.432 1.00 97.25 417 ALA A CA 1
ATOM 3068 C C . ALA A 1 417 ? 7.631 0.846 -8.063 1.00 97.25 417 ALA A C 1
ATOM 3070 O O . ALA A 1 417 ? 6.781 -0.043 -7.990 1.00 97.25 417 ALA A O 1
ATOM 3071 N N . SER A 1 418 ? 8.072 1.494 -6.979 1.00 97.94 418 SER A N 1
ATOM 3072 C CA . SER A 1 418 ? 7.611 1.205 -5.617 1.00 97.94 418 SER A CA 1
ATOM 3073 C C . SER A 1 418 ? 6.139 1.563 -5.433 1.00 97.94 418 SER A C 1
ATOM 3075 O O . SER A 1 418 ? 5.372 0.742 -4.930 1.00 97.94 418 SER A O 1
ATOM 3077 N N . VAL A 1 419 ? 5.709 2.747 -5.887 1.00 97.75 419 VAL A N 1
ATOM 3078 C CA . VAL A 1 419 ? 4.298 3.143 -5.765 1.00 97.75 419 VAL A CA 1
ATOM 3079 C C . VAL A 1 419 ? 3.386 2.375 -6.727 1.00 97.75 419 VAL A C 1
ATOM 3081 O O . VAL A 1 419 ? 2.267 2.029 -6.357 1.00 97.75 419 VAL A O 1
ATOM 3084 N N . ALA A 1 420 ? 3.871 2.009 -7.916 1.00 97.94 420 ALA A N 1
ATOM 3085 C CA . ALA A 1 420 ? 3.147 1.132 -8.832 1.00 97.94 420 ALA A CA 1
ATOM 3086 C C . ALA A 1 420 ? 2.918 -0.257 -8.209 1.00 97.94 420 ALA A C 1
ATOM 3088 O O . ALA A 1 420 ? 1.800 -0.770 -8.234 1.00 97.94 420 ALA A O 1
ATOM 3089 N N . ALA A 1 421 ? 3.938 -0.840 -7.570 1.00 98.12 421 ALA A N 1
ATOM 3090 C CA . ALA A 1 421 ? 3.793 -2.092 -6.827 1.00 98.12 421 ALA A CA 1
ATOM 3091 C C . ALA A 1 421 ? 2.864 -1.950 -5.606 1.00 98.12 421 ALA A C 1
ATOM 3093 O O . ALA A 1 421 ? 2.090 -2.865 -5.321 1.00 98.12 421 ALA A O 1
ATOM 3094 N N . ALA A 1 422 ? 2.885 -0.802 -4.916 1.00 98.62 422 ALA A N 1
ATOM 3095 C CA . ALA A 1 422 ? 1.947 -0.506 -3.832 1.00 98.62 422 ALA A CA 1
ATOM 3096 C C . ALA A 1 422 ? 0.490 -0.472 -4.329 1.00 98.62 422 ALA A C 1
ATOM 3098 O O . ALA A 1 422 ? -0.373 -1.109 -3.727 1.00 98.62 422 ALA A O 1
ATOM 3099 N N . ALA A 1 423 ? 0.221 0.173 -5.468 1.00 98.44 423 ALA A N 1
ATOM 3100 C CA . ALA A 1 423 ? -1.093 0.161 -6.112 1.00 98.44 423 ALA A CA 1
ATOM 3101 C C . ALA A 1 423 ? -1.538 -1.254 -6.514 1.00 98.44 423 ALA A C 1
ATOM 3103 O O . ALA A 1 423 ? -2.672 -1.650 -6.240 1.00 98.44 423 ALA A O 1
ATOM 3104 N N . VAL A 1 424 ? -0.642 -2.063 -7.089 1.00 98.69 424 VAL A N 1
ATOM 3105 C CA . VAL A 1 424 ? -0.949 -3.471 -7.399 1.00 98.69 424 VAL A CA 1
ATOM 3106 C C . VAL A 1 424 ? -1.320 -4.247 -6.127 1.00 98.69 424 VAL A C 1
ATOM 3108 O O . VAL A 1 424 ? -2.316 -4.974 -6.114 1.00 98.69 424 VAL A O 1
ATOM 3111 N N . ALA A 1 425 ? -0.580 -4.051 -5.033 1.00 98.75 425 ALA A N 1
ATOM 3112 C CA . ALA A 1 425 ? -0.874 -4.666 -3.740 1.00 98.75 425 ALA A CA 1
ATOM 3113 C C . ALA A 1 425 ? -2.236 -4.229 -3.174 1.00 98.75 425 ALA A C 1
ATOM 3115 O O . ALA A 1 425 ? -3.008 -5.068 -2.707 1.00 98.75 425 ALA A O 1
ATOM 3116 N N . VAL A 1 426 ? -2.567 -2.936 -3.254 1.00 98.75 426 VAL A N 1
ATOM 3117 C CA . VAL A 1 426 ? -3.861 -2.396 -2.806 1.00 98.75 426 VAL A CA 1
ATOM 3118 C C . VAL A 1 426 ? -5.018 -2.975 -3.624 1.00 98.75 426 VAL A C 1
ATOM 3120 O O . VAL A 1 426 ? -6.025 -3.383 -3.041 1.00 98.75 426 VAL A O 1
ATOM 3123 N N . GLY A 1 427 ? -4.885 -3.060 -4.951 1.00 98.25 427 GLY A N 1
ATOM 3124 C CA . GLY A 1 427 ? -5.898 -3.655 -5.827 1.00 98.25 427 GLY A CA 1
ATOM 3125 C C . GLY A 1 427 ? -6.136 -5.139 -5.538 1.00 98.25 427 GLY A C 1
ATOM 3126 O O . GLY A 1 427 ? -7.280 -5.577 -5.398 1.00 98.25 427 GLY A O 1
ATOM 3127 N N . LEU A 1 428 ? -5.063 -5.908 -5.348 1.00 98.56 428 LEU A N 1
ATOM 3128 C CA . LEU A 1 428 ? -5.150 -7.320 -4.973 1.00 98.56 428 LEU A CA 1
ATOM 3129 C C . LEU A 1 428 ? -5.794 -7.516 -3.589 1.00 98.56 428 LEU A C 1
ATOM 3131 O O . LEU A 1 428 ? -6.672 -8.366 -3.418 1.00 98.56 428 LEU A O 1
ATOM 3135 N N . ALA A 1 429 ? -5.408 -6.700 -2.604 1.00 98.62 429 ALA A N 1
ATOM 3136 C CA . ALA A 1 429 ? -6.008 -6.726 -1.273 1.00 98.62 429 ALA A CA 1
ATOM 3137 C C . ALA A 1 429 ? -7.509 -6.394 -1.334 1.00 98.62 429 ALA A C 1
ATOM 3139 O O . ALA A 1 429 ? -8.324 -7.057 -0.691 1.00 98.62 429 ALA A O 1
ATOM 3140 N N . GLN A 1 430 ? -7.890 -5.416 -2.158 1.00 98.00 430 GLN A N 1
ATOM 3141 C CA . GLN A 1 430 ? -9.283 -5.057 -2.403 1.00 98.00 430 GLN A CA 1
ATOM 3142 C C . GLN A 1 430 ? -10.087 -6.248 -2.954 1.00 98.00 430 GLN A C 1
ATOM 3144 O O . GLN A 1 430 ? -11.151 -6.556 -2.416 1.00 98.00 430 GLN A O 1
ATOM 3149 N N . ALA A 1 431 ? -9.564 -6.967 -3.952 1.00 97.25 431 ALA A N 1
ATOM 3150 C CA . ALA A 1 431 ? -10.225 -8.147 -4.518 1.00 97.25 431 ALA A CA 1
ATOM 3151 C C . ALA A 1 431 ? -10.415 -9.269 -3.483 1.00 97.25 431 ALA A C 1
ATOM 3153 O O . ALA A 1 431 ? -11.499 -9.848 -3.358 1.00 97.25 431 ALA A O 1
ATOM 3154 N N . ALA A 1 432 ? -9.378 -9.545 -2.688 1.00 98.12 432 ALA A N 1
ATOM 3155 C CA . ALA A 1 432 ? -9.440 -10.549 -1.632 1.00 98.12 432 ALA A CA 1
ATOM 3156 C C . ALA A 1 432 ? -10.431 -10.170 -0.518 1.00 98.12 432 ALA A C 1
ATOM 3158 O O . ALA A 1 432 ? -11.155 -11.039 -0.019 1.00 98.12 432 ALA A O 1
ATOM 3159 N N . PHE A 1 433 ? -10.504 -8.890 -0.146 1.00 98.12 433 PHE A N 1
ATOM 3160 C CA . PHE A 1 433 ? -11.481 -8.392 0.819 1.00 98.12 433 PHE A CA 1
ATOM 3161 C C . PHE A 1 433 ? -12.916 -8.469 0.291 1.00 98.12 433 PHE A C 1
ATOM 3163 O O . PHE A 1 433 ? -13.800 -8.921 1.014 1.00 98.12 433 PHE A O 1
ATOM 3170 N N . GLU A 1 434 ? -13.157 -8.106 -0.969 1.00 96.56 434 GLU A N 1
ATOM 3171 C CA . GLU A 1 434 ? -14.477 -8.222 -1.599 1.00 96.56 434 GLU A CA 1
ATOM 3172 C C . GLU A 1 434 ? -14.978 -9.667 -1.631 1.00 96.56 434 GLU A C 1
ATOM 3174 O O . GLU A 1 434 ? -16.137 -9.928 -1.297 1.00 96.56 434 GLU A O 1
ATOM 3179 N N . ALA A 1 435 ? -14.099 -10.616 -1.970 1.00 96.44 435 ALA A N 1
ATOM 3180 C CA . ALA A 1 435 ? -14.416 -12.038 -1.918 1.00 96.44 435 ALA A CA 1
ATOM 3181 C C . ALA A 1 435 ? -14.786 -12.478 -0.490 1.00 96.44 435 ALA A C 1
ATOM 3183 O O . ALA A 1 435 ? -15.819 -13.117 -0.289 1.00 96.44 435 ALA A O 1
ATOM 3184 N N . ALA A 1 436 ? -13.989 -12.086 0.512 1.00 97.38 436 ALA A N 1
ATOM 3185 C CA . ALA A 1 436 ? -14.244 -12.415 1.915 1.00 97.38 436 ALA A CA 1
ATOM 3186 C C . ALA A 1 436 ? -15.558 -11.817 2.430 1.00 97.38 436 ALA A C 1
ATOM 3188 O O . ALA A 1 436 ? -16.341 -12.513 3.075 1.00 97.38 436 ALA A O 1
ATOM 3189 N N . LEU A 1 437 ? -15.816 -10.541 2.137 1.00 96.31 437 LEU A N 1
ATOM 3190 C CA . LEU A 1 437 ? -17.009 -9.834 2.587 1.00 96.31 437 LEU A CA 1
ATOM 3191 C C . LEU A 1 437 ? -18.279 -10.433 1.975 1.00 96.31 437 LEU A C 1
ATOM 3193 O O . LEU A 1 437 ? -19.278 -10.604 2.676 1.00 96.31 437 LEU A O 1
ATOM 3197 N N . ARG A 1 438 ? -18.243 -10.776 0.683 1.00 96.12 438 ARG A N 1
ATOM 3198 C CA . ARG A 1 438 ? -19.355 -11.446 0.000 1.00 96.12 438 ARG A CA 1
ATOM 3199 C C . ARG A 1 438 ? -19.602 -12.832 0.586 1.00 96.12 438 ARG A C 1
ATOM 3201 O O . ARG A 1 438 ? -20.719 -13.133 1.003 1.00 96.12 438 ARG A O 1
ATOM 3208 N N . TYR A 1 439 ? -18.557 -13.653 0.689 1.00 96.75 439 TYR A N 1
ATOM 3209 C CA . TYR A 1 439 ? -18.675 -15.003 1.235 1.00 96.75 439 TYR A CA 1
ATOM 3210 C C . TYR A 1 439 ? -19.180 -14.991 2.682 1.00 96.75 439 TYR A C 1
ATOM 3212 O O . TYR A 1 439 ? -20.040 -15.791 3.051 1.00 96.75 439 TYR A O 1
ATOM 3220 N N . ALA A 1 440 ? -18.718 -14.037 3.496 1.00 97.25 440 ALA A N 1
ATOM 3221 C CA . ALA A 1 440 ? -19.144 -13.914 4.883 1.00 97.25 440 ALA A CA 1
ATOM 3222 C C . ALA A 1 440 ? -20.634 -13.552 5.040 1.00 97.25 440 ALA A C 1
ATOM 3224 O O . ALA A 1 440 ? -21.234 -13.872 6.069 1.00 97.25 440 ALA A O 1
ATOM 3225 N N . GLN A 1 441 ? -21.234 -12.897 4.042 1.00 96.75 441 GLN A N 1
ATOM 3226 C CA . GLN A 1 441 ? -22.668 -12.588 3.998 1.00 96.75 441 GLN A CA 1
ATOM 3227 C C . GLN A 1 441 ? -23.519 -13.784 3.575 1.00 96.75 441 GLN A C 1
ATOM 3229 O O . GLN A 1 441 ? -24.593 -13.993 4.134 1.00 96.75 441 GLN A O 1
ATOM 3234 N N . GLN A 1 442 ? -23.016 -14.593 2.647 1.00 96.00 442 GLN A N 1
ATOM 3235 C CA . GLN A 1 442 ? -23.759 -15.713 2.068 1.00 96.00 442 GLN A CA 1
ATOM 3236 C C . GLN A 1 442 ? -23.641 -16.997 2.902 1.00 96.00 442 GLN A C 1
ATOM 3238 O O . GLN A 1 442 ? -24.591 -17.775 3.018 1.00 96.00 442 GLN A O 1
ATOM 3243 N N . ARG A 1 443 ? -22.477 -17.247 3.511 1.00 97.56 443 ARG A N 1
ATOM 3244 C CA . ARG A 1 443 ? -22.223 -18.479 4.262 1.00 97.56 443 ARG A CA 1
ATOM 3245 C C . ARG A 1 443 ? -22.817 -18.404 5.666 1.00 97.56 443 ARG A C 1
ATOM 3247 O O . ARG A 1 443 ? -22.533 -17.476 6.414 1.00 97.56 443 ARG A O 1
ATOM 3254 N N . THR A 1 444 ? -23.571 -19.433 6.057 1.00 97.88 444 THR A N 1
ATOM 3255 C CA . THR A 1 444 ? -24.176 -19.561 7.394 1.00 97.88 444 THR A CA 1
ATOM 3256 C C . THR A 1 444 ? -23.518 -20.681 8.198 1.00 97.88 444 THR A C 1
ATOM 3258 O O . THR A 1 444 ? -23.318 -21.784 7.691 1.00 97.88 444 THR A O 1
ATOM 3261 N N . THR A 1 445 ? -23.213 -20.412 9.469 1.00 97.56 445 THR A N 1
ATOM 3262 C CA . THR A 1 445 ? -22.800 -21.417 10.463 1.00 97.56 445 THR A CA 1
ATOM 3263 C C . THR A 1 445 ? -23.422 -21.082 11.813 1.00 97.56 445 THR A C 1
ATOM 3265 O O . THR A 1 445 ? -23.620 -19.911 12.138 1.00 97.56 445 THR A O 1
ATOM 3268 N N . PHE A 1 446 ? -23.755 -22.104 12.605 1.00 97.25 446 PHE A N 1
ATOM 3269 C CA . PHE A 1 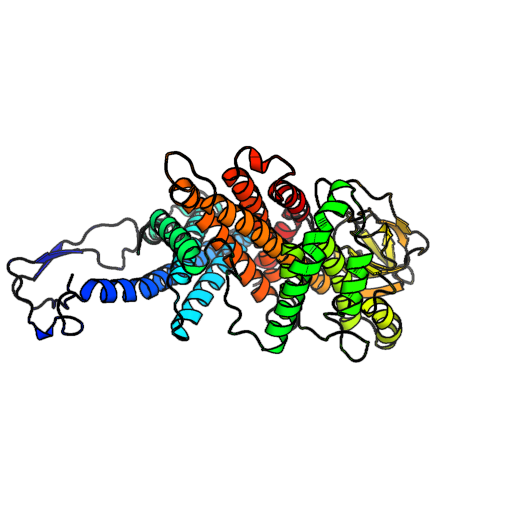446 ? -24.383 -21.924 13.924 1.00 97.25 446 PHE A CA 1
ATOM 3270 C C . PHE A 1 446 ? -25.616 -20.995 13.887 1.00 97.25 446 PHE A C 1
ATOM 3272 O O . PHE A 1 446 ? -25.798 -20.145 14.754 1.00 97.25 446 PHE A O 1
ATOM 3279 N N . GLY A 1 447 ? -26.442 -21.135 12.844 1.00 96.88 447 GLY A N 1
ATOM 3280 C CA . GLY A 1 447 ? -27.711 -20.416 12.707 1.00 96.88 447 GLY A CA 1
ATOM 3281 C C . GLY A 1 447 ? -27.620 -18.953 12.259 1.00 96.88 447 GLY A C 1
ATOM 3282 O O . GLY A 1 447 ? -28.655 -18.297 12.218 1.00 96.88 447 GLY A O 1
ATOM 3283 N N . LYS A 1 448 ? -26.436 -18.428 11.907 1.00 97.44 448 LYS A N 1
ATOM 3284 C CA . LYS A 1 448 ? -26.303 -17.062 11.371 1.00 97.44 448 LYS A CA 1
ATOM 3285 C C . LYS A 1 448 ? -25.214 -16.919 10.297 1.00 97.44 448 LYS A C 1
ATOM 3287 O O . LYS A 1 448 ? -24.277 -17.725 10.271 1.00 97.44 448 LYS A O 1
ATOM 3292 N N . PRO A 1 449 ? -25.316 -15.907 9.414 1.00 97.88 449 PRO A N 1
ATOM 3293 C CA . PRO A 1 449 ? -24.260 -15.572 8.465 1.00 97.88 449 PRO A CA 1
ATOM 3294 C C . PRO A 1 449 ? -22.907 -15.350 9.146 1.00 97.88 449 PRO A C 1
ATOM 3296 O O . PRO A 1 449 ? -22.853 -14.833 10.267 1.00 97.88 449 PRO A O 1
ATOM 3299 N N . LEU A 1 450 ? -21.808 -15.688 8.466 1.00 98.19 450 LEU A N 1
ATOM 3300 C CA . LEU A 1 450 ? -20.468 -15.617 9.048 1.00 98.19 450 LEU A CA 1
ATOM 3301 C C . LEU A 1 450 ? -20.118 -14.217 9.561 1.00 98.19 450 LEU A C 1
ATOM 3303 O O . LEU A 1 450 ? -19.551 -14.097 10.644 1.00 98.19 450 LEU A O 1
ATOM 3307 N N . TRP A 1 451 ? -20.502 -13.165 8.834 1.00 96.88 451 TRP A N 1
ATOM 3308 C CA . TRP A 1 451 ? -20.241 -11.773 9.222 1.00 96.88 451 TRP A CA 1
ATOM 3309 C C . TRP A 1 451 ? -20.910 -11.359 10.545 1.00 96.88 451 TRP A C 1
ATOM 3311 O O . TRP A 1 451 ? -20.554 -10.330 11.111 1.00 96.88 451 TRP A O 1
ATOM 3321 N N . GLN A 1 452 ? -21.869 -12.136 11.062 1.00 97.25 452 GLN A N 1
ATOM 3322 C CA . GLN A 1 452 ? -22.498 -11.896 12.366 1.00 97.25 452 GLN A CA 1
ATOM 3323 C C . GLN A 1 452 ? -21.760 -12.582 13.529 1.00 97.25 452 GLN A C 1
ATOM 3325 O O . GLN A 1 452 ? -22.166 -12.453 14.691 1.00 97.25 452 GLN A O 1
ATOM 3330 N N . HIS A 1 453 ? -20.693 -13.339 13.258 1.00 98.06 453 HIS A N 1
ATOM 3331 C CA . HIS A 1 453 ? -19.766 -13.813 14.285 1.00 98.06 453 HIS A CA 1
ATOM 3332 C C . HIS A 1 453 ? -18.709 -12.745 14.542 1.00 98.06 453 HIS A C 1
ATOM 3334 O O . HIS A 1 453 ? -18.029 -12.310 13.614 1.00 98.06 453 HIS A O 1
ATOM 3340 N N . GLN A 1 454 ? -18.520 -12.363 15.808 1.00 97.19 454 GLN A N 1
ATOM 3341 C CA . GLN A 1 454 ? -17.580 -11.300 16.171 1.00 97.19 454 GLN A CA 1
ATOM 3342 C C . GLN A 1 454 ? -16.168 -11.576 15.634 1.00 97.19 454 GLN A C 1
ATOM 3344 O O . GLN A 1 454 ? -15.554 -10.687 15.062 1.00 97.19 454 GLN A O 1
ATOM 3349 N N . ALA A 1 455 ? -15.691 -12.823 15.698 1.00 97.44 455 ALA A N 1
ATOM 3350 C CA . ALA A 1 455 ? -14.381 -13.206 15.165 1.00 97.44 455 ALA A CA 1
ATOM 3351 C C . ALA A 1 455 ? -14.190 -12.884 13.666 1.00 97.44 455 ALA A C 1
ATOM 3353 O O . ALA A 1 455 ? -13.074 -12.590 13.246 1.00 97.44 455 ALA A O 1
ATOM 3354 N N . VAL A 1 456 ? -15.260 -12.917 12.863 1.00 98.25 456 VAL A N 1
ATOM 3355 C CA . VAL A 1 456 ? -15.231 -12.536 11.440 1.00 98.25 456 VAL A CA 1
ATOM 3356 C C . VAL A 1 456 ? -15.336 -11.018 11.289 1.00 98.25 456 VAL A C 1
ATOM 3358 O O . VAL A 1 456 ? -14.634 -10.443 10.464 1.00 98.25 456 VAL A O 1
ATOM 3361 N N . GLN A 1 457 ? -16.142 -10.352 12.121 1.00 98.19 457 GLN A N 1
ATOM 3362 C CA . GLN A 1 457 ? -16.240 -8.886 12.144 1.00 98.19 457 GLN A CA 1
ATOM 3363 C C . GLN A 1 457 ? -14.886 -8.231 12.410 1.00 98.19 457 GLN A C 1
ATOM 3365 O O . GLN A 1 457 ? -14.517 -7.299 11.702 1.00 98.19 457 GLN A O 1
ATOM 3370 N N . LEU A 1 458 ? -14.125 -8.748 13.382 1.00 98.25 458 LEU A N 1
ATOM 3371 C CA . LEU A 1 458 ? -12.797 -8.218 13.692 1.00 98.25 458 LEU A CA 1
ATOM 3372 C C . LEU A 1 458 ? -11.873 -8.273 12.467 1.00 98.25 458 LEU A C 1
ATOM 3374 O O . LEU A 1 458 ? -11.286 -7.259 12.104 1.00 98.25 458 LEU A O 1
ATOM 3378 N N . LYS A 1 459 ? -11.848 -9.416 11.769 1.00 98.50 459 LYS A N 1
ATOM 3379 C CA . LYS A 1 459 ? -11.059 -9.606 10.541 1.00 98.50 459 LYS A CA 1
ATOM 3380 C C . LYS A 1 459 ? -11.481 -8.645 9.434 1.00 98.50 459 LYS A C 1
ATOM 3382 O O . LYS A 1 459 ? -10.636 -7.961 8.873 1.00 98.50 459 LYS A O 1
ATOM 3387 N N . LEU A 1 460 ? -12.782 -8.555 9.143 1.00 98.06 460 LEU A N 1
ATOM 3388 C CA . LEU A 1 460 ? -13.297 -7.669 8.094 1.00 98.06 460 LEU A CA 1
ATOM 3389 C C . LEU A 1 460 ? -12.955 -6.198 8.370 1.00 98.06 460 LEU A C 1
ATOM 3391 O O . LEU A 1 460 ? -12.602 -5.466 7.446 1.00 98.06 460 LEU A O 1
ATOM 3395 N N . ALA A 1 461 ? -13.029 -5.771 9.631 1.00 98.19 461 ALA A N 1
ATOM 3396 C CA . ALA A 1 461 ? -12.672 -4.415 10.019 1.00 98.19 461 ALA A CA 1
ATOM 3397 C C . ALA A 1 461 ? -11.172 -4.134 9.886 1.00 98.19 461 ALA A C 1
ATOM 3399 O O . ALA A 1 461 ? -10.808 -3.091 9.339 1.00 98.19 461 ALA A O 1
ATOM 3400 N N . ASP A 1 462 ? -10.311 -5.048 10.337 1.00 98.56 462 ASP A N 1
ATOM 3401 C CA . ASP A 1 462 ? -8.856 -4.898 10.220 1.00 98.56 462 ASP A CA 1
ATOM 3402 C C . ASP A 1 462 ? -8.414 -4.9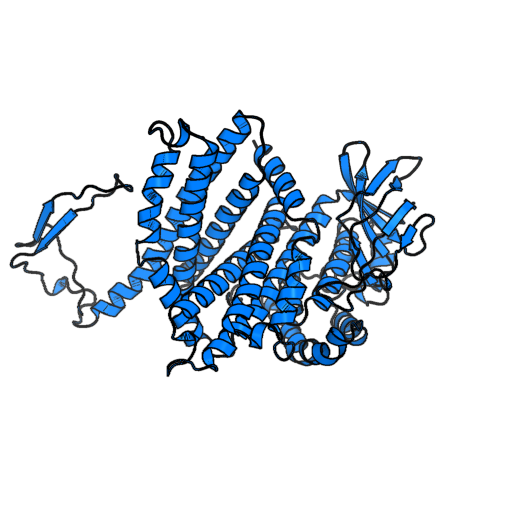03 8.747 1.00 98.56 462 ASP A C 1
ATOM 3404 O O . ASP A 1 462 ? -7.639 -4.037 8.335 1.00 98.56 462 ASP A O 1
ATOM 3408 N N . MET A 1 463 ? -8.983 -5.793 7.922 1.00 98.62 463 MET A N 1
ATOM 3409 C CA . MET A 1 463 ? -8.751 -5.832 6.473 1.00 98.62 463 MET A CA 1
ATOM 3410 C C . MET A 1 463 ? -9.122 -4.499 5.811 1.00 98.62 463 MET A C 1
ATOM 3412 O O . MET A 1 463 ? -8.291 -3.892 5.139 1.00 98.62 463 MET A O 1
ATOM 3416 N N . ALA A 1 464 ? -10.347 -4.008 6.025 1.00 98.25 464 ALA A N 1
ATOM 3417 C CA . ALA A 1 464 ? -10.818 -2.770 5.404 1.00 98.25 464 ALA A CA 1
ATOM 3418 C C . ALA A 1 464 ? -10.027 -1.537 5.873 1.00 98.25 464 ALA A C 1
ATOM 3420 O O . ALA A 1 464 ? -9.698 -0.662 5.071 1.00 98.25 464 ALA A O 1
ATOM 3421 N N . THR A 1 465 ? -9.696 -1.476 7.164 1.00 98.56 465 THR A N 1
ATOM 3422 C CA . THR A 1 465 ? -8.906 -0.380 7.743 1.00 98.56 465 THR A CA 1
ATOM 3423 C C . THR A 1 465 ? -7.479 -0.386 7.185 1.00 98.56 465 THR A C 1
ATOM 3425 O O . THR A 1 465 ? -6.970 0.661 6.784 1.00 98.56 465 THR A O 1
ATOM 3428 N N . GLY A 1 466 ? -6.846 -1.560 7.098 1.00 98.62 466 GLY A N 1
ATOM 3429 C CA . GLY A 1 466 ? -5.506 -1.723 6.534 1.00 98.62 466 GLY A CA 1
ATOM 3430 C C . GLY A 1 466 ? -5.433 -1.342 5.055 1.00 98.62 466 GLY A C 1
ATOM 3431 O O . GLY A 1 466 ? -4.543 -0.584 4.671 1.00 98.62 466 GLY A O 1
ATOM 3432 N N . ILE A 1 467 ? -6.393 -1.799 4.241 1.00 98.69 467 ILE A N 1
ATOM 3433 C CA . ILE A 1 467 ? -6.484 -1.443 2.812 1.00 98.69 467 ILE A CA 1
ATOM 3434 C C . ILE A 1 467 ? -6.639 0.068 2.646 1.00 98.69 467 ILE A C 1
ATOM 3436 O O . ILE A 1 467 ? -5.946 0.669 1.829 1.00 98.69 467 ILE A O 1
ATOM 3440 N N . THR A 1 468 ? -7.509 0.696 3.440 1.00 98.31 468 THR A N 1
ATOM 3441 C CA . THR A 1 468 ? -7.706 2.151 3.412 1.00 98.31 468 THR A CA 1
ATOM 3442 C C . THR A 1 468 ? -6.418 2.902 3.753 1.00 98.31 468 THR A C 1
ATOM 3444 O O . THR A 1 468 ? -6.047 3.827 3.034 1.00 98.31 468 THR A O 1
ATOM 3447 N N . ALA A 1 469 ? -5.692 2.476 4.790 1.00 98.50 469 ALA A N 1
ATOM 3448 C CA . ALA A 1 469 ? -4.413 3.079 5.160 1.00 98.50 469 ALA A CA 1
ATOM 3449 C C . ALA A 1 469 ? -3.354 2.941 4.052 1.00 98.50 469 ALA A C 1
ATOM 3451 O O . ALA A 1 469 ? -2.691 3.919 3.711 1.00 98.50 469 ALA A O 1
ATOM 3452 N N . ALA A 1 470 ? -3.228 1.750 3.457 1.00 98.62 470 ALA A N 1
ATOM 3453 C CA . ALA A 1 470 ? -2.303 1.497 2.353 1.00 98.62 470 ALA A CA 1
ATOM 3454 C C . ALA A 1 470 ? -2.634 2.336 1.109 1.00 98.62 470 ALA A C 1
ATOM 3456 O O . ALA A 1 470 ? -1.736 2.928 0.510 1.00 98.62 470 ALA A O 1
ATOM 3457 N N . ARG A 1 471 ? -3.918 2.439 0.753 1.00 98.31 471 ARG A N 1
ATOM 3458 C CA . ARG A 1 471 ? -4.390 3.232 -0.388 1.00 98.31 471 ARG A CA 1
ATOM 3459 C C . ARG A 1 471 ? -4.092 4.718 -0.218 1.00 98.31 471 ARG A C 1
ATOM 3461 O O . ARG A 1 471 ? -3.487 5.331 -1.090 1.00 98.31 471 ARG A O 1
ATOM 3468 N N . LEU A 1 472 ? -4.464 5.295 0.926 1.00 97.50 472 LEU A N 1
ATOM 3469 C CA . LEU A 1 472 ? -4.224 6.715 1.199 1.00 97.50 472 LEU A CA 1
ATOM 3470 C C . LEU A 1 472 ? -2.726 7.045 1.225 1.00 97.50 472 LEU A C 1
ATOM 3472 O O . LEU A 1 472 ? -2.322 8.094 0.729 1.00 97.50 472 LEU A O 1
ATOM 3476 N N . LEU A 1 473 ? -1.893 6.145 1.756 1.00 97.81 473 LEU A N 1
ATOM 3477 C CA . LEU A 1 473 ? -0.442 6.325 1.744 1.00 97.81 473 LEU A CA 1
ATOM 3478 C C . LEU A 1 473 ? 0.143 6.216 0.325 1.00 97.81 473 LEU A C 1
ATOM 3480 O O . LEU A 1 473 ? 1.036 6.984 -0.023 1.00 97.81 473 LEU A O 1
ATOM 3484 N N . THR A 1 474 ? -0.399 5.320 -0.507 1.00 98.00 474 THR A N 1
ATOM 3485 C CA . THR A 1 474 ? -0.043 5.189 -1.932 1.00 98.00 474 THR A CA 1
ATOM 3486 C C . THR A 1 474 ? -0.360 6.471 -2.698 1.00 98.00 474 THR A C 1
ATOM 3488 O O . THR A 1 474 ? 0.497 6.977 -3.416 1.00 98.00 474 THR A O 1
ATOM 3491 N N . TYR A 1 475 ? -1.541 7.059 -2.494 1.00 95.75 475 TYR A N 1
ATOM 3492 C CA . TYR A 1 475 ? -1.909 8.326 -3.136 1.00 95.75 475 TYR A CA 1
ATOM 3493 C C . TYR A 1 475 ? -1.048 9.491 -2.652 1.00 95.75 475 TYR A C 1
ATOM 3495 O O . TYR A 1 475 ? -0.585 10.298 -3.452 1.00 95.75 475 TYR A O 1
ATOM 3503 N N . ARG A 1 476 ? -0.744 9.539 -1.353 1.00 95.56 476 ARG A N 1
ATOM 3504 C CA . ARG A 1 476 ? 0.147 10.558 -0.794 1.00 95.56 476 ARG A CA 1
ATOM 3505 C C . ARG A 1 476 ? 1.578 10.476 -1.325 1.00 95.56 476 ARG A C 1
ATOM 3507 O O . ARG A 1 476 ? 2.277 11.490 -1.373 1.00 95.56 476 ARG A O 1
ATOM 3514 N N . ALA A 1 477 ? 2.037 9.283 -1.699 1.00 97.19 477 ALA A N 1
ATOM 3515 C CA . ALA A 1 477 ? 3.367 9.105 -2.266 1.00 97.19 477 ALA A CA 1
ATOM 3516 C C . ALA A 1 477 ? 3.527 9.786 -3.629 1.00 97.19 477 ALA A C 1
ATOM 3518 O O . ALA A 1 477 ? 4.654 10.118 -3.973 1.00 97.19 477 ALA A O 1
ATOM 3519 N N . VAL A 1 478 ? 2.431 10.029 -4.357 1.00 95.56 478 VAL A N 1
ATOM 3520 C CA . VAL A 1 478 ? 2.404 10.668 -5.688 1.00 95.56 478 VAL A CA 1
ATOM 3521 C C . VAL A 1 478 ? 1.818 12.082 -5.673 1.00 95.56 478 VAL A C 1
ATOM 3523 O O . VAL A 1 478 ? 1.517 12.642 -6.724 1.00 95.56 478 VAL A O 1
ATOM 3526 N N . GLU A 1 479 ? 1.647 12.682 -4.493 1.00 90.88 479 GLU A N 1
ATOM 3527 C CA . GLU A 1 479 ? 1.322 14.105 -4.382 1.00 90.88 479 GLU A CA 1
ATOM 3528 C C . GLU A 1 479 ? 2.525 14.959 -4.821 1.00 90.88 479 GLU A C 1
ATOM 3530 O O . GLU A 1 479 ? 3.596 14.876 -4.219 1.00 90.88 479 GLU A O 1
ATOM 3535 N N . GLY A 1 480 ? 2.330 15.832 -5.813 1.00 87.56 480 GLY A N 1
ATOM 3536 C CA . GLY A 1 480 ? 3.362 16.742 -6.325 1.00 87.56 480 GLY A CA 1
ATOM 3537 C C . GLY A 1 480 ? 3.884 16.346 -7.708 1.00 87.56 480 GLY A C 1
ATOM 3538 O O . GLY A 1 480 ? 3.200 15.658 -8.465 1.00 87.56 480 GLY A O 1
ATOM 3539 N N . ASP A 1 481 ? 5.085 16.813 -8.060 1.00 84.75 481 ASP A N 1
ATOM 3540 C CA . ASP A 1 481 ? 5.739 16.450 -9.323 1.00 84.75 481 ASP A CA 1
ATOM 3541 C C . ASP A 1 481 ? 6.552 15.157 -9.176 1.00 84.75 481 ASP A C 1
ATOM 3543 O O . ASP A 1 481 ? 7.776 15.156 -9.050 1.00 84.75 481 ASP A O 1
ATOM 3547 N N . GLY A 1 482 ? 5.841 14.035 -9.215 1.00 85.12 482 GLY A N 1
ATOM 3548 C CA . GLY A 1 482 ? 6.433 12.706 -9.155 1.00 85.12 482 GLY A CA 1
ATOM 3549 C C . GLY A 1 482 ? 6.443 12.078 -7.760 1.00 85.12 482 GLY A C 1
ATOM 3550 O O . GLY A 1 482 ? 6.187 12.756 -6.764 1.00 85.12 482 GLY A O 1
ATOM 3551 N N . PRO A 1 483 ? 6.726 10.764 -7.671 1.00 92.75 483 PRO A N 1
ATOM 3552 C CA . PRO A 1 483 ? 6.714 10.065 -6.398 1.00 92.75 483 PRO A CA 1
ATOM 3553 C C . PRO A 1 483 ? 7.867 10.501 -5.483 1.00 92.75 483 PRO A C 1
ATOM 3555 O O . PRO A 1 483 ? 9.030 10.421 -5.883 1.00 92.75 483 PRO A O 1
ATOM 3558 N N . ASP A 1 484 ? 7.573 10.883 -4.235 1.00 94.50 484 ASP A N 1
ATOM 3559 C CA . ASP A 1 484 ? 8.619 11.114 -3.225 1.00 94.50 484 ASP A CA 1
ATOM 3560 C C . ASP A 1 484 ? 9.270 9.770 -2.841 1.00 94.50 484 ASP A C 1
ATOM 3562 O O . ASP A 1 484 ? 8.558 8.857 -2.409 1.00 94.50 484 ASP A O 1
ATOM 3566 N N . PRO A 1 485 ? 10.606 9.617 -2.933 1.00 94.69 485 PRO A N 1
ATOM 3567 C CA . PRO A 1 485 ? 11.261 8.327 -2.711 1.00 94.69 485 PRO A CA 1
ATOM 3568 C C . PRO A 1 485 ? 11.036 7.726 -1.319 1.00 94.69 485 PRO A C 1
ATOM 3570 O O . PRO A 1 485 ? 10.979 6.504 -1.178 1.00 94.69 485 PRO A O 1
ATOM 3573 N N . ALA A 1 486 ? 10.919 8.551 -0.272 1.00 95.88 486 ALA A N 1
ATOM 3574 C CA . ALA A 1 486 ? 10.685 8.056 1.082 1.00 95.88 486 ALA A CA 1
ATOM 3575 C C . ALA A 1 486 ? 9.229 7.602 1.257 1.00 95.88 486 ALA A C 1
ATOM 3577 O O . ALA A 1 486 ? 8.985 6.503 1.752 1.00 95.88 486 ALA A O 1
ATOM 3578 N N . ARG A 1 487 ? 8.259 8.401 0.800 1.00 96.94 487 ARG A N 1
ATOM 3579 C CA . ARG A 1 487 ? 6.835 8.044 0.847 1.00 96.94 487 ARG A CA 1
ATOM 3580 C C . ARG A 1 487 ? 6.508 6.861 -0.057 1.00 96.94 487 ARG A C 1
ATOM 3582 O O . ARG A 1 487 ? 5.700 6.031 0.338 1.00 96.94 487 ARG A O 1
ATOM 3589 N N . ALA A 1 488 ? 7.142 6.744 -1.222 1.00 97.75 488 ALA A N 1
ATOM 3590 C CA . ALA A 1 488 ? 6.977 5.598 -2.112 1.00 97.75 488 ALA A CA 1
ATOM 3591 C C . ALA A 1 488 ? 7.448 4.295 -1.446 1.00 97.75 488 ALA A C 1
ATOM 3593 O O . ALA A 1 488 ? 6.747 3.284 -1.514 1.00 97.75 488 ALA A O 1
ATOM 3594 N N . ALA A 1 489 ? 8.581 4.334 -0.733 1.00 97.62 489 ALA A N 1
ATOM 3595 C CA . ALA A 1 489 ? 9.053 3.207 0.069 1.00 97.62 489 ALA A CA 1
ATOM 3596 C C . ALA A 1 489 ? 8.068 2.855 1.200 1.00 97.62 489 ALA A C 1
ATOM 3598 O O . ALA A 1 489 ? 7.690 1.693 1.345 1.00 97.62 489 ALA A O 1
ATOM 3599 N N . MET A 1 490 ? 7.585 3.853 1.952 1.00 98.44 490 MET A N 1
ATOM 3600 C CA . MET A 1 490 ? 6.581 3.649 3.009 1.00 98.44 490 MET A CA 1
ATOM 3601 C C . MET A 1 490 ? 5.275 3.057 2.458 1.00 98.44 490 MET A C 1
ATOM 3603 O O . MET A 1 490 ? 4.743 2.099 3.016 1.00 98.44 490 MET A O 1
ATOM 3607 N N . ALA A 1 491 ? 4.766 3.592 1.344 1.00 98.44 491 ALA A N 1
ATOM 3608 C CA . ALA A 1 491 ? 3.563 3.099 0.680 1.00 98.44 491 ALA A CA 1
ATOM 3609 C C . ALA A 1 491 ? 3.711 1.631 0.277 1.00 98.44 491 ALA A C 1
ATOM 3611 O O . ALA A 1 491 ? 2.823 0.822 0.547 1.00 98.44 491 ALA A O 1
ATOM 3612 N N . ARG A 1 492 ? 4.858 1.268 -0.302 1.00 97.94 492 ARG A N 1
ATOM 3613 C CA . ARG A 1 492 ? 5.154 -0.102 -0.715 1.00 97.94 492 ARG A CA 1
ATOM 3614 C C . ARG A 1 492 ? 5.252 -1.068 0.472 1.00 97.94 492 ARG A C 1
ATOM 3616 O O . ARG A 1 492 ? 4.605 -2.120 0.432 1.00 97.94 492 ARG A O 1
ATOM 3623 N N . LEU A 1 493 ? 5.968 -0.704 1.539 1.00 98.25 493 LEU A N 1
ATOM 3624 C CA . LEU A 1 493 ? 6.054 -1.508 2.767 1.00 98.25 493 LEU A CA 1
ATOM 3625 C C . LEU A 1 493 ? 4.668 -1.711 3.404 1.00 98.25 493 LEU A C 1
ATOM 3627 O O . LEU A 1 493 ? 4.272 -2.842 3.695 1.00 98.25 493 LEU A O 1
ATOM 3631 N N . GLN A 1 494 ? 3.885 -0.635 3.544 1.00 98.50 494 GLN A N 1
ATOM 3632 C CA . GLN A 1 494 ? 2.535 -0.689 4.111 1.00 98.50 494 GLN A CA 1
ATOM 3633 C C . GLN A 1 494 ? 1.593 -1.553 3.265 1.00 98.50 494 GLN A C 1
ATOM 3635 O O . GLN A 1 494 ? 0.894 -2.415 3.799 1.00 98.50 494 GLN A O 1
ATOM 3640 N N . ALA A 1 495 ? 1.554 -1.334 1.949 1.00 98.62 495 ALA A N 1
ATOM 3641 C CA . ALA A 1 495 ? 0.651 -2.054 1.059 1.00 98.62 495 ALA A CA 1
ATOM 3642 C C . ALA A 1 495 ? 0.966 -3.554 1.0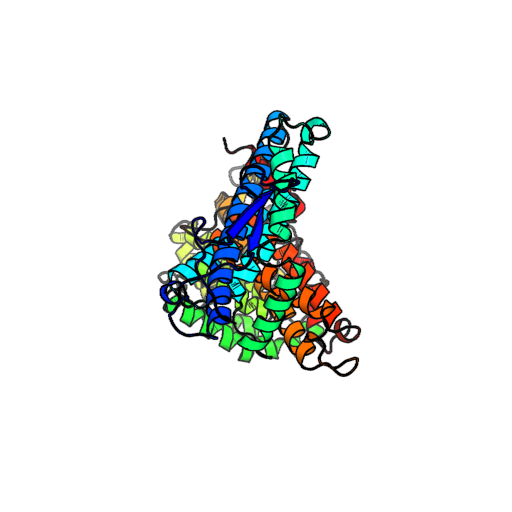11 1.00 98.62 495 ALA A C 1
ATOM 3644 O O . ALA A 1 495 ? 0.053 -4.375 0.936 1.00 98.62 495 ALA A O 1
ATOM 3645 N N . THR A 1 496 ? 2.241 -3.920 1.135 1.00 98.06 496 THR A N 1
ATOM 3646 C CA . THR A 1 496 ? 2.670 -5.324 1.100 1.00 98.06 496 THR A CA 1
ATOM 3647 C C . THR A 1 496 ? 2.349 -6.054 2.396 1.00 98.06 496 THR A C 1
ATOM 3649 O O . THR A 1 496 ? 1.768 -7.138 2.362 1.00 98.06 496 THR A O 1
ATOM 3652 N N . ALA A 1 497 ? 2.588 -5.428 3.550 1.00 97.88 497 ALA A N 1
ATOM 3653 C CA . ALA A 1 497 ? 2.126 -5.976 4.823 1.00 97.88 497 ALA A CA 1
ATOM 3654 C C . ALA A 1 497 ? 0.598 -6.191 4.828 1.00 97.88 497 ALA A C 1
ATOM 3656 O O . ALA A 1 497 ? 0.101 -7.230 5.271 1.00 97.88 497 ALA A O 1
ATOM 3657 N N . VAL A 1 498 ? -0.154 -5.231 4.277 1.00 98.75 498 VAL A N 1
ATOM 3658 C CA . VAL A 1 498 ? -1.617 -5.296 4.185 1.00 98.75 498 VAL A CA 1
ATOM 3659 C C . VAL A 1 498 ? -2.086 -6.398 3.237 1.00 98.75 498 VAL A C 1
ATOM 3661 O O . VAL A 1 498 ? -2.947 -7.179 3.635 1.00 98.75 498 VAL A O 1
ATOM 3664 N N . VAL A 1 499 ? -1.545 -6.516 2.020 1.00 98.75 499 VAL A N 1
ATOM 3665 C CA . VAL A 1 499 ? -2.005 -7.541 1.062 1.00 98.75 499 VAL A CA 1
ATOM 3666 C C . VAL A 1 499 ? -1.712 -8.957 1.559 1.00 98.75 499 VAL A C 1
ATOM 3668 O O . VAL A 1 499 ? -2.572 -9.831 1.434 1.00 98.75 499 VAL A O 1
ATOM 3671 N N . MET A 1 500 ? -0.564 -9.179 2.209 1.00 98.50 500 MET A N 1
ATOM 3672 C CA . MET A 1 500 ? -0.224 -10.478 2.801 1.00 98.50 500 MET A CA 1
ATOM 3673 C C . MET A 1 500 ? -1.194 -10.855 3.925 1.00 98.50 500 MET A C 1
ATOM 3675 O O . MET A 1 500 ? -1.665 -11.991 3.991 1.00 98.50 500 MET A O 1
ATOM 3679 N N . HIS A 1 501 ? -1.548 -9.896 4.785 1.00 98.62 501 HIS A N 1
ATOM 3680 C CA . HIS A 1 501 ? -2.539 -10.114 5.836 1.00 98.62 501 HIS A CA 1
ATOM 3681 C C . HIS A 1 501 ? -3.938 -10.375 5.259 1.00 98.62 501 HIS A C 1
ATOM 3683 O O . HIS A 1 501 ? -4.582 -11.368 5.590 1.00 98.62 501 HIS A O 1
ATOM 3689 N N . VAL A 1 502 ? -4.401 -9.503 4.364 1.00 98.81 502 VAL A N 1
ATOM 3690 C CA . VAL A 1 502 ? -5.759 -9.524 3.808 1.00 98.81 502 VAL A CA 1
ATOM 3691 C C . VAL A 1 502 ? -6.023 -10.794 3.003 1.00 98.81 502 VAL A C 1
ATOM 3693 O O . VAL A 1 502 ? -7.076 -11.407 3.161 1.00 98.81 502 VAL A O 1
ATOM 3696 N N . THR A 1 503 ? -5.088 -11.220 2.156 1.00 98.69 503 THR A N 1
ATOM 3697 C CA . THR A 1 503 ? -5.270 -12.437 1.349 1.00 98.69 503 THR A CA 1
ATOM 3698 C C . THR A 1 503 ? -5.334 -13.689 2.223 1.00 98.69 503 THR A C 1
ATOM 3700 O O . THR A 1 503 ? -6.218 -14.525 2.029 1.00 98.69 503 THR A O 1
ATOM 3703 N N . LEU A 1 504 ? -4.494 -13.775 3.259 1.00 98.50 504 LEU A N 1
ATOM 3704 C CA . LEU A 1 504 ? -4.533 -14.875 4.222 1.00 98.50 504 LEU A CA 1
ATOM 3705 C C . LEU A 1 504 ? -5.825 -14.883 5.053 1.00 98.50 504 LEU A C 1
ATOM 3707 O O . LEU A 1 504 ? -6.433 -15.937 5.249 1.00 98.50 504 LEU A O 1
ATOM 3711 N N . GLU A 1 505 ? -6.277 -13.726 5.541 1.00 98.62 505 GLU A N 1
ATOM 3712 C CA . GLU A 1 505 ? -7.543 -13.632 6.276 1.00 98.62 505 GLU A CA 1
ATOM 3713 C C . GLU A 1 505 ? -8.751 -13.933 5.387 1.00 98.62 505 GLU A C 1
ATOM 3715 O O . GLU A 1 505 ? -9.699 -14.578 5.838 1.00 98.62 505 GLU A O 1
ATOM 3720 N N . SER A 1 506 ? -8.691 -13.564 4.106 1.00 98.50 506 SER A N 1
ATOM 3721 C CA . SER A 1 506 ? -9.706 -13.937 3.123 1.00 98.50 506 SER A CA 1
ATOM 3722 C C . SER A 1 506 ? -9.813 -15.457 2.981 1.00 98.50 506 SER A C 1
ATOM 3724 O O . SER A 1 506 ? -10.914 -16.001 3.109 1.00 98.50 506 SER A O 1
ATOM 3726 N N . MET A 1 507 ? -8.687 -16.172 2.843 1.00 97.81 507 MET A N 1
ATOM 3727 C CA . MET A 1 507 ? -8.680 -17.642 2.855 1.00 97.81 507 MET A CA 1
ATOM 3728 C C . MET A 1 507 ? -9.258 -18.207 4.161 1.00 97.81 507 MET A C 1
ATOM 3730 O O . MET A 1 507 ? -10.097 -19.107 4.130 1.00 97.81 507 MET A O 1
ATOM 3734 N N . ARG A 1 508 ? -8.866 -17.655 5.319 1.00 98.12 508 ARG A N 1
ATOM 3735 C CA . ARG A 1 508 ? -9.357 -18.099 6.638 1.00 98.12 508 ARG A CA 1
ATOM 3736 C C . ARG A 1 508 ? -10.867 -17.922 6.792 1.00 98.12 508 ARG A C 1
ATOM 3738 O O . ARG A 1 508 ? -11.514 -18.790 7.371 1.00 98.12 508 ARG A O 1
ATOM 3745 N N . ILE A 1 509 ? -11.437 -16.842 6.257 1.00 98.38 509 ILE A N 1
ATOM 3746 C CA . ILE A 1 509 ? -12.889 -16.605 6.247 1.00 98.38 509 ILE A CA 1
ATOM 3747 C C . ILE A 1 509 ? -13.610 -17.630 5.358 1.00 98.38 509 ILE A C 1
ATOM 3749 O O . ILE A 1 509 ? -14.698 -18.086 5.715 1.00 98.38 509 ILE A O 1
ATOM 3753 N N . HIS A 1 510 ? -12.998 -18.048 4.246 1.00 98.38 510 HIS A N 1
ATOM 3754 C CA . HIS A 1 510 ? -13.541 -19.105 3.386 1.00 98.38 510 HIS A CA 1
ATOM 3755 C C . HIS A 1 510 ? -13.428 -20.511 4.006 1.00 98.38 510 HIS A C 1
ATOM 3757 O O . HIS A 1 510 ? -14.166 -21.425 3.624 1.00 98.38 510 HIS A O 1
ATOM 3763 N N . GLY A 1 511 ? -12.556 -20.699 5.002 1.00 96.81 511 GLY A N 1
ATOM 3764 C CA . GLY A 1 511 ? -12.296 -21.999 5.617 1.00 96.81 511 GLY A CA 1
ATOM 3765 C C . GLY A 1 511 ? -11.620 -22.947 4.625 1.00 96.81 511 GLY A C 1
ATOM 3766 O O . GLY A 1 511 ? -10.734 -22.534 3.884 1.00 96.81 511 GLY A O 1
ATOM 3767 N N . GLY A 1 512 ? -12.052 -24.211 4.567 1.00 96.44 512 GLY A N 1
ATOM 3768 C CA . GLY A 1 512 ? -11.502 -25.187 3.613 1.00 96.44 512 GLY A CA 1
ATOM 3769 C C . GLY A 1 512 ? -11.643 -24.762 2.144 1.00 96.44 512 GLY A C 1
ATOM 3770 O O . GLY A 1 512 ? -10.750 -25.026 1.345 1.00 96.44 512 GLY A O 1
ATOM 3771 N N . TYR A 1 513 ? -12.703 -24.017 1.805 1.00 97.00 513 TYR A N 1
ATOM 3772 C CA . TYR A 1 513 ? -12.889 -23.465 0.459 1.00 97.00 513 TYR A CA 1
ATOM 3773 C C . TYR A 1 513 ? -11.848 -22.407 0.087 1.00 97.00 513 TYR A C 1
ATOM 3775 O O . TYR A 1 513 ? -11.635 -22.140 -1.089 1.00 97.00 513 TYR A O 1
ATOM 3783 N N . GLY A 1 514 ? -11.164 -21.825 1.075 1.00 96.88 514 GLY A N 1
ATOM 3784 C CA . GLY A 1 514 ? -10.069 -20.900 0.824 1.00 96.88 514 GLY A CA 1
ATOM 3785 C C . GLY A 1 514 ? -8.840 -21.564 0.204 1.00 96.88 514 GLY A C 1
ATOM 3786 O O . GLY A 1 514 ? -7.981 -20.849 -0.288 1.00 96.88 514 GLY A O 1
ATOM 3787 N N . TYR A 1 515 ? -8.746 -22.899 0.232 1.00 96.12 515 TYR A N 1
ATOM 3788 C CA . TYR A 1 515 ? -7.601 -23.672 -0.264 1.00 96.12 515 TYR A CA 1
ATOM 3789 C C . TYR A 1 515 ? -7.862 -24.366 -1.613 1.00 96.12 515 TYR A C 1
ATOM 3791 O O . TYR A 1 515 ? -6.991 -25.063 -2.125 1.00 96.12 515 TYR A O 1
ATOM 3799 N N . VAL A 1 516 ? -9.059 -24.215 -2.189 1.00 94.00 516 VAL A N 1
ATOM 3800 C CA . VAL A 1 516 ? -9.431 -24.844 -3.466 1.00 94.00 516 VAL A CA 1
ATOM 3801 C C . VAL A 1 516 ? -9.600 -23.792 -4.556 1.00 94.00 516 VAL A C 1
ATOM 3803 O O . VAL A 1 516 ? -10.083 -22.691 -4.296 1.00 94.00 516 VAL A O 1
ATOM 3806 N N . SER A 1 517 ? -9.267 -24.149 -5.796 1.00 90.81 517 SER A N 1
ATOM 3807 C CA . SER A 1 517 ? -9.304 -23.226 -6.941 1.00 90.81 517 SER A CA 1
ATOM 3808 C C . SER A 1 517 ? -10.714 -22.910 -7.467 1.00 90.81 517 SER A C 1
ATOM 3810 O O . SER A 1 517 ? -10.845 -22.164 -8.432 1.00 90.81 517 SER A O 1
ATOM 3812 N N . GLU A 1 518 ? -11.778 -23.424 -6.833 1.00 88.88 518 GLU A N 1
ATOM 3813 C CA . GLU A 1 518 ? -13.157 -22.975 -7.102 1.00 88.88 518 GLU A CA 1
ATOM 3814 C C . GLU A 1 518 ? -13.389 -21.521 -6.658 1.00 88.88 518 GLU A C 1
ATOM 3816 O O . GLU A 1 518 ? -14.251 -20.834 -7.206 1.00 88.88 518 GLU A O 1
ATOM 3821 N N . PHE A 1 519 ? -12.613 -21.036 -5.680 1.00 93.88 519 PHE A N 1
ATOM 3822 C CA . PHE A 1 519 ? -12.658 -19.654 -5.211 1.00 93.88 519 PHE A CA 1
ATOM 3823 C C . PHE A 1 519 ? -11.368 -18.925 -5.598 1.00 93.88 519 PHE A C 1
ATOM 3825 O O . PHE A 1 519 ? -10.275 -19.468 -5.440 1.00 93.88 519 PHE A O 1
ATOM 3832 N N . PRO A 1 520 ? -11.442 -17.650 -6.018 1.00 94.56 520 PRO A N 1
ATOM 3833 C CA . PRO A 1 520 ? -10.260 -16.914 -6.471 1.00 94.56 520 PRO A CA 1
ATOM 3834 C C . PRO A 1 520 ? -9.283 -16.557 -5.336 1.00 94.56 520 PRO A C 1
ATOM 3836 O O . PRO A 1 520 ? -8.193 -16.055 -5.599 1.00 94.56 520 PRO A O 1
ATOM 3839 N N . VAL A 1 521 ? -9.649 -16.791 -4.071 1.00 97.12 521 VAL A N 1
ATOM 3840 C CA . VAL A 1 521 ? -8.869 -16.353 -2.902 1.00 97.12 521 VAL A CA 1
ATOM 3841 C C . VAL A 1 521 ? -7.537 -17.074 -2.741 1.00 97.12 521 VAL A C 1
ATOM 3843 O O . VAL A 1 521 ? -6.577 -16.455 -2.286 1.00 97.12 521 VAL A O 1
ATOM 3846 N N . GLU A 1 522 ? -7.445 -18.336 -3.166 1.00 96.81 522 GLU A N 1
ATOM 3847 C CA . GLU A 1 522 ? -6.176 -19.070 -3.160 1.00 96.81 522 GLU A CA 1
ATOM 3848 C C . GLU A 1 522 ? -5.186 -18.443 -4.157 1.00 96.81 522 GLU A C 1
ATOM 3850 O O . GLU A 1 522 ? -4.031 -18.180 -3.815 1.00 96.81 522 GLU A O 1
ATOM 3855 N N . ARG A 1 523 ? -5.678 -18.061 -5.349 1.00 96.94 523 ARG A N 1
ATOM 3856 C CA . ARG A 1 523 ? -4.898 -17.323 -6.349 1.00 96.94 523 ARG A CA 1
ATOM 3857 C C . ARG A 1 523 ? -4.430 -15.992 -5.788 1.00 96.94 523 ARG A C 1
ATOM 3859 O O . ARG A 1 523 ? -3.257 -15.667 -5.924 1.00 96.94 523 ARG A O 1
ATOM 3866 N N . TYR A 1 524 ? -5.314 -15.232 -5.139 1.00 98.19 524 TYR A N 1
ATOM 3867 C CA . TYR A 1 524 ? -4.928 -13.943 -4.564 1.00 98.19 524 TYR A CA 1
ATOM 3868 C C . TYR A 1 524 ? -3.801 -14.081 -3.536 1.00 98.19 524 TYR A C 1
ATOM 3870 O O . TYR A 1 524 ? -2.880 -13.268 -3.522 1.00 98.19 524 TYR A O 1
ATOM 3878 N N . TYR A 1 525 ? -3.841 -15.127 -2.710 1.00 98.00 525 TYR A N 1
ATOM 3879 C CA . TYR A 1 525 ? -2.779 -15.424 -1.753 1.00 98.00 525 TYR A CA 1
ATOM 3880 C C . TYR A 1 525 ? -1.452 -15.787 -2.435 1.00 98.00 525 TYR A C 1
ATOM 3882 O O . TYR A 1 525 ? -0.401 -15.278 -2.045 1.00 98.00 525 TYR A O 1
ATOM 3890 N N . ARG A 1 526 ? -1.488 -16.608 -3.494 1.00 97.25 526 ARG A N 1
ATOM 3891 C CA . ARG A 1 526 ? -0.294 -16.930 -4.294 1.00 97.25 526 ARG A CA 1
ATOM 3892 C C . ARG A 1 526 ? 0.293 -15.697 -4.983 1.00 97.25 526 ARG A C 1
ATOM 3894 O O . ARG A 1 526 ? 1.507 -15.510 -4.956 1.00 97.25 526 ARG A O 1
ATOM 3901 N N . ASP A 1 527 ? -0.554 -14.859 -5.578 1.00 97.38 527 ASP A N 1
ATOM 3902 C CA . ASP A 1 527 ? -0.157 -13.619 -6.255 1.00 97.38 527 ASP A CA 1
ATOM 3903 C C . ASP A 1 527 ? 0.503 -12.629 -5.285 1.00 97.38 527 ASP A C 1
ATOM 3905 O O . ASP A 1 527 ? 1.492 -11.983 -5.636 1.00 97.38 527 ASP A O 1
ATOM 3909 N N . ALA A 1 528 ? -0.007 -12.536 -4.052 1.00 97.62 528 ALA A N 1
ATOM 3910 C CA . ALA A 1 528 ? 0.505 -11.617 -3.041 1.00 97.62 528 ALA A CA 1
ATOM 3911 C C . ALA A 1 528 ? 1.958 -11.912 -2.653 1.00 97.62 528 ALA A C 1
ATOM 3913 O O . ALA A 1 528 ? 2.724 -10.982 -2.417 1.00 97.62 528 ALA A O 1
ATOM 3914 N N . ALA A 1 529 ? 2.365 -13.186 -2.649 1.00 94.56 529 ALA A N 1
ATOM 3915 C CA . ALA A 1 529 ? 3.707 -13.581 -2.230 1.00 94.56 529 ALA A CA 1
ATOM 3916 C C . ALA A 1 529 ? 4.815 -12.932 -3.074 1.00 94.56 529 ALA A C 1
ATOM 3918 O O . ALA A 1 529 ? 5.876 -12.587 -2.556 1.00 94.56 529 ALA A O 1
ATOM 3919 N N . ARG A 1 530 ? 4.558 -12.715 -4.370 1.00 91.75 530 ARG A N 1
ATOM 3920 C CA . ARG A 1 530 ? 5.503 -12.045 -5.270 1.00 91.75 530 ARG A CA 1
ATOM 3921 C C . ARG A 1 530 ? 5.795 -10.614 -4.821 1.00 91.75 530 ARG A C 1
ATOM 3923 O O . ARG A 1 530 ? 6.932 -10.161 -4.923 1.00 91.75 530 ARG A O 1
ATOM 3930 N N . LEU A 1 531 ? 4.784 -9.917 -4.302 1.00 94.31 531 LEU A N 1
ATOM 3931 C CA . LEU A 1 531 ? 4.876 -8.513 -3.907 1.00 94.31 531 LEU A CA 1
ATOM 3932 C C . LEU A 1 531 ? 5.816 -8.277 -2.725 1.00 94.31 531 LEU A C 1
ATOM 3934 O O . LEU A 1 531 ? 6.097 -7.125 -2.468 1.00 94.31 531 LEU A O 1
ATOM 3938 N N . MET A 1 532 ? 6.345 -9.307 -2.057 1.00 91.69 532 MET A N 1
ATOM 3939 C CA . MET A 1 532 ? 7.403 -9.159 -1.042 1.00 91.69 532 MET A CA 1
ATOM 3940 C C . MET A 1 532 ? 8.791 -8.878 -1.640 1.00 91.69 532 MET A C 1
ATOM 3942 O O . MET A 1 532 ? 9.689 -8.420 -0.938 1.00 91.69 532 MET A O 1
ATOM 3946 N N . PHE A 1 533 ? 8.978 -9.169 -2.930 1.00 91.19 533 PHE A N 1
ATOM 3947 C CA . PHE A 1 533 ? 10.287 -9.136 -3.593 1.00 91.19 533 PHE A CA 1
ATOM 3948 C C . PHE A 1 533 ? 10.388 -8.074 -4.685 1.00 91.19 533 PHE A C 1
ATOM 3950 O O . PHE A 1 533 ? 11.456 -7.883 -5.261 1.00 91.19 533 PHE A O 1
ATOM 3957 N N . VAL A 1 534 ? 9.272 -7.418 -5.020 1.00 88.56 534 VAL A N 1
ATOM 3958 C CA . VAL A 1 534 ? 9.191 -6.527 -6.181 1.00 88.56 534 VAL A CA 1
ATOM 3959 C C . VAL A 1 534 ? 8.730 -5.128 -5.774 1.00 88.56 534 VAL A C 1
ATOM 3961 O O . VAL A 1 534 ? 7.847 -4.992 -4.927 1.00 88.56 534 VAL A O 1
ATOM 3964 N N . PRO A 1 535 ? 9.285 -4.063 -6.361 1.00 87.00 535 PRO A N 1
ATOM 3965 C CA . PRO A 1 535 ? 10.345 -4.084 -7.368 1.00 87.00 535 PRO A CA 1
ATOM 3966 C C . PRO A 1 535 ? 11.750 -4.276 -6.735 1.00 87.00 535 PRO A C 1
ATOM 3968 O O . PRO A 1 535 ? 12.698 -4.619 -7.435 1.00 87.00 535 PRO A O 1
ATOM 3971 N N . LEU A 1 536 ? 11.843 -4.111 -5.411 1.00 89.12 536 LEU A N 1
ATOM 3972 C CA . LEU A 1 536 ? 12.946 -4.487 -4.524 1.00 89.12 536 LEU A CA 1
ATOM 3973 C C . LEU A 1 536 ? 12.374 -5.325 -3.372 1.00 89.12 536 LEU A C 1
ATOM 3975 O O . LEU A 1 536 ? 11.178 -5.221 -3.074 1.00 89.12 536 LEU A O 1
ATOM 3979 N N . ASP A 1 537 ? 13.213 -6.127 -2.719 1.00 91.38 537 ASP A N 1
ATOM 3980 C CA . ASP A 1 537 ? 12.810 -6.851 -1.518 1.00 91.38 537 ASP A CA 1
ATOM 3981 C C . ASP A 1 537 ? 12.575 -5.903 -0.330 1.00 91.38 537 ASP A C 1
ATOM 3983 O O . ASP A 1 537 ? 13.206 -4.847 -0.203 1.00 91.38 537 ASP A O 1
ATOM 3987 N N . ASP A 1 538 ? 11.648 -6.290 0.547 1.00 94.00 538 ASP A N 1
ATOM 3988 C CA . ASP A 1 538 ? 11.227 -5.459 1.676 1.00 94.00 538 ASP A CA 1
ATOM 3989 C C . ASP A 1 538 ? 12.374 -5.127 2.644 1.00 94.00 538 ASP A C 1
ATOM 3991 O O . ASP A 1 538 ? 12.389 -4.039 3.218 1.00 94.00 538 ASP A O 1
ATOM 3995 N N . ASP A 1 539 ? 13.345 -6.024 2.835 1.00 94.38 539 ASP A N 1
ATOM 3996 C CA . ASP A 1 539 ? 14.442 -5.814 3.787 1.00 94.38 539 ASP A CA 1
ATOM 3997 C C . ASP A 1 539 ? 15.464 -4.807 3.266 1.00 94.38 539 ASP A C 1
ATOM 3999 O O . ASP A 1 539 ? 15.947 -3.948 4.013 1.00 94.38 539 ASP A O 1
ATOM 4003 N N . THR A 1 540 ? 15.771 -4.854 1.973 1.00 92.62 540 THR A N 1
ATOM 4004 C CA . THR A 1 540 ? 16.531 -3.805 1.292 1.00 92.62 540 THR A CA 1
ATOM 4005 C C . THR A 1 540 ? 15.795 -2.473 1.373 1.00 92.62 540 THR A C 1
ATOM 4007 O O . THR A 1 540 ? 16.389 -1.485 1.808 1.00 92.62 540 THR A O 1
ATOM 4010 N N . LEU A 1 541 ? 14.492 -2.448 1.082 1.00 94.50 541 LEU A N 1
ATOM 4011 C CA . LEU A 1 541 ? 13.701 -1.218 1.134 1.00 94.50 541 LEU A CA 1
ATOM 4012 C C . LEU A 1 541 ? 13.645 -0.613 2.550 1.00 94.50 541 LEU A C 1
ATOM 4014 O O . LEU A 1 541 ? 13.785 0.603 2.704 1.00 94.50 541 LEU A O 1
ATOM 4018 N N . ARG A 1 542 ? 13.505 -1.440 3.600 1.00 96.44 542 ARG A N 1
ATOM 4019 C CA . ARG A 1 542 ? 13.573 -0.988 5.003 1.00 96.44 542 ARG A CA 1
ATOM 4020 C C . ARG A 1 542 ? 14.936 -0.402 5.347 1.00 96.44 542 ARG A C 1
ATOM 4022 O O . ARG A 1 542 ? 14.991 0.650 5.980 1.00 96.44 542 ARG A O 1
ATOM 4029 N N . ARG A 1 543 ? 16.032 -1.058 4.949 1.00 95.50 543 ARG A N 1
ATOM 4030 C CA . ARG A 1 543 ? 17.398 -0.568 5.210 1.00 95.50 543 ARG A CA 1
ATOM 4031 C C . ARG A 1 543 ? 17.651 0.774 4.532 1.00 95.50 543 ARG A C 1
ATOM 4033 O O . ARG A 1 543 ? 18.121 1.701 5.188 1.00 95.50 543 ARG A O 1
ATOM 4040 N N . GLU A 1 544 ? 17.301 0.897 3.254 1.00 93.56 544 GLU A N 1
ATOM 4041 C CA . GLU A 1 544 ? 17.465 2.143 2.500 1.00 93.56 544 GLU A CA 1
ATOM 4042 C C . GLU A 1 544 ? 16.627 3.277 3.102 1.00 93.56 544 GLU A C 1
ATOM 4044 O O . GLU A 1 544 ? 17.137 4.377 3.324 1.00 93.56 544 GLU A O 1
ATOM 4049 N N . LEU A 1 545 ? 15.360 3.011 3.442 1.00 96.00 545 LEU A N 1
ATOM 4050 C CA . LEU A 1 545 ? 14.495 4.005 4.072 1.00 96.00 545 LEU A CA 1
ATOM 4051 C C . LEU A 1 545 ? 15.012 4.413 5.460 1.00 96.00 545 LEU A C 1
ATOM 4053 O O . LEU A 1 545 ? 15.061 5.606 5.757 1.00 96.00 545 LEU A O 1
ATOM 4057 N N . ALA A 1 546 ? 15.439 3.462 6.294 1.00 95.94 546 ALA A N 1
ATOM 4058 C CA . ALA A 1 546 ? 16.002 3.752 7.612 1.00 95.94 546 ALA A CA 1
ATOM 4059 C C . ALA A 1 546 ? 17.266 4.620 7.512 1.00 95.94 546 ALA A C 1
ATOM 4061 O O . ALA A 1 546 ? 17.380 5.616 8.229 1.00 95.94 546 ALA A O 1
ATOM 4062 N N . ALA A 1 547 ? 18.176 4.307 6.583 1.00 94.19 547 ALA A N 1
ATOM 4063 C CA . ALA A 1 547 ? 19.369 5.114 6.328 1.00 94.19 547 ALA A CA 1
ATOM 4064 C C . ALA A 1 547 ? 19.004 6.538 5.873 1.00 94.19 547 ALA A C 1
ATOM 4066 O O . ALA A 1 547 ? 19.543 7.523 6.385 1.00 94.19 547 ALA A O 1
ATOM 4067 N N . ARG A 1 548 ? 18.027 6.664 4.966 1.00 93.38 548 ARG A N 1
ATOM 4068 C CA . ARG A 1 548 ? 17.547 7.956 4.457 1.00 93.38 548 ARG A CA 1
ATOM 4069 C C . ARG A 1 548 ? 16.901 8.802 5.564 1.00 93.38 548 ARG A C 1
ATOM 4071 O O . ARG A 1 548 ? 17.118 10.011 5.625 1.00 93.38 548 ARG A O 1
ATOM 4078 N N . LEU A 1 549 ? 16.146 8.176 6.469 1.00 92.88 549 LEU A N 1
ATOM 4079 C CA . LEU A 1 549 ? 15.571 8.830 7.650 1.00 92.88 549 LEU A CA 1
ATOM 4080 C C . LEU A 1 549 ? 16.654 9.259 8.643 1.00 92.88 549 LEU A C 1
ATOM 4082 O O . LEU A 1 549 ? 16.595 10.373 9.160 1.00 92.88 549 LEU A O 1
ATOM 4086 N N . ALA A 1 550 ? 17.664 8.423 8.886 1.00 89.88 550 ALA A N 1
ATOM 4087 C CA . ALA A 1 550 ? 18.778 8.756 9.770 1.00 89.88 550 ALA A CA 1
ATOM 4088 C C . ALA A 1 550 ? 19.591 9.958 9.255 1.00 89.88 550 ALA A C 1
ATOM 4090 O O . ALA A 1 550 ? 19.997 10.785 10.069 1.00 89.88 550 ALA A O 1
ATOM 4091 N N . ALA A 1 551 ? 19.738 10.108 7.933 1.00 87.50 551 ALA A N 1
ATOM 4092 C CA . ALA A 1 551 ? 20.541 11.158 7.299 1.00 87.50 551 ALA A CA 1
ATOM 4093 C C . ALA A 1 551 ? 19.888 12.558 7.225 1.00 87.50 551 ALA A C 1
ATOM 4095 O O . ALA A 1 551 ? 20.605 13.546 7.084 1.00 87.50 551 ALA A O 1
ATOM 4096 N N . ARG A 1 552 ? 18.553 12.682 7.301 1.00 77.81 552 ARG A N 1
ATOM 4097 C CA . ARG A 1 552 ? 17.848 13.984 7.228 1.00 77.81 552 ARG A CA 1
ATOM 4098 C C . ARG A 1 552 ? 18.039 14.804 8.521 1.00 77.81 552 ARG A C 1
ATOM 4100 O O . ARG A 1 552 ? 17.309 14.571 9.486 1.00 77.81 552 ARG A O 1
ATOM 4107 N N . ALA A 1 553 ? 18.996 15.736 8.542 1.00 52.69 553 ALA A N 1
ATOM 4108 C CA . ALA A 1 553 ? 19.208 16.716 9.620 1.00 52.69 553 ALA A CA 1
ATOM 4109 C C . ALA A 1 553 ? 18.616 18.084 9.267 1.00 52.69 553 ALA A C 1
ATOM 4111 O O . ALA A 1 553 ? 18.920 18.576 8.156 1.00 52.69 553 ALA A O 1
#

Foldseek 3Di:
DWDFDDDCPFPQKDFDDFDDAQAPVVDTDTDITGGVGDGDCVRTVPSDPPCHVVVVLVVLLVVLLVLLVVLLVLLVVLLVLLLVLCLVVVHQDLVSLVSVLLSVLLVLLSVLLVVCVVVVHDRSLSSLLSLLSSLVSQLVSLVVSLVSCPPCQCDPVDCSVNSNSHSVCSCPPSHHSLRSLLVNLVVQCVVANLHDDDLHDCPPPDPVLVVLLVVLLVCLVPPQQVVCVVCFVVLAAPVVSLQVCLVVLLLQACADVVLPHVNDALLSNLSSLLSNLLRPLLVSQQSLQSCLVLNLCRPQNDPVSNNVPNNCRSNVVAGEGEAEAFAWEWECDVHTFIAGKTDWTWLLVRHQKYFYWHAYPVRFTWTFIAGPPFPQKDWAFFDQALASRNRRITMIGGDRGDGPDTRGHCLLSLLSQLLSLLSSLLSLLVNLLSLLSNQQQVDDDPHGRNSPDSVSSSLSSVLSSLSSSLSSLSSVQRPDDGGDSLSSLSSLLSSLVSQLSSLVSSLVSVPPNSCDPVGCSVNSNRSSVVSCCPSHHNSVSSSVSSVVSSPDD